Protein AF-0000000084721469 (afdb_homodimer)

Nearest PDB structures (foldseek):
  5fya-assembly1_B  TM=8.173E-01  e=2.066E-14  Pseudomonas aeruginosa PAO1
  5fya-assembly1_A  TM=7.980E-01  e=7.733E-15  Pseudomonas aeruginosa PAO1
  5fqu-assembly1_A  TM=8.165E-01  e=2.341E-13  Pseudomonas aeruginosa PAO1
  5fqu-assembly1_B  TM=8.132E-01  e=4.963E-13  Pseudomonas aeruginosa PAO1
  4akf-assembly1_A-2  TM=5.403E-01  e=2.576E-09  Legionella pneumophila

Foldseek 3Di:
DAFDFLLRVCPPFAAEEWEFDDQLCLLLVLLLLLLVVVSVDDHQAYEYFASRQLLRQCVQQPDDSVLSNVLSLVCLPDDAQPAVLVCLVPVPPPPVPSVVVQAVNLVVQLVSLVVSRPDFKLVNGPHWYWYWWQFPPVRAIDIDGIDTDSQRNSQLNAAPSRHDWGDDPHTTTHHRNQHAGIPPLVCCPDPVNVRGQEYEYEDEQDDQPDQDDDPCNVVSVVVVVSSVVNVVVVVVSVVVCVVVVGYYFYQYDHADDDDSVPCVSSNVSSNSSNVSSNVSSRHHTDDPVVD/DAFDFLLRVCPPFAAEEWEFDDQLCLLLVLLLVLLVVVSVDDHQAYEYFASRQLLRQCVQQPDDSVLSNVLSLVVLVDCLQVQPLVCLVPVPPPPVPSVVQQAVSLVVQLVSLVVSRPDFKLVNGPHWYWYWWQFPPVRAIDIDGIDTDSQRNSQLNAAPSRHDWGDDPHTTTHHRNQHAGIPPLVCCPDPVNVRGQEYEYEDEADDQPDQDDDPCNVVSVVVVVSSVVNVVVVVVSVVVCVVVVGYYFYQYDHADDDHSVPCVSSNVSSNSSNVSSNVSSRHHTDDPVVD

Solvent-accessible surface area (backbone atoms only — not comparable to full-atom values): 29648 Å² total; per-residue (Å²): 129,80,75,60,22,35,47,62,67,49,57,93,47,45,24,29,35,29,24,19,20,38,78,72,27,41,34,32,53,41,15,29,48,45,21,42,49,75,72,69,62,70,67,58,28,28,22,11,4,17,28,16,22,50,52,29,50,46,48,23,57,63,51,49,55,66,56,50,42,50,54,59,59,53,43,75,73,78,66,62,71,64,79,56,44,63,51,47,54,66,50,56,62,79,57,90,56,54,77,52,47,21,44,50,44,41,50,53,50,43,52,48,37,58,71,69,44,93,58,63,34,39,82,67,35,84,27,53,50,37,36,29,22,18,29,61,71,78,46,37,70,41,77,43,64,63,52,61,33,47,65,52,48,45,17,11,47,15,36,73,53,61,24,46,71,31,73,58,89,92,37,37,19,27,20,3,49,50,43,39,34,52,52,55,53,61,44,47,71,33,83,73,28,66,73,41,64,33,35,40,32,47,40,41,73,80,81,70,72,81,80,50,77,68,82,51,31,47,59,42,49,52,49,33,27,45,47,24,26,47,53,50,42,44,51,43,41,52,52,40,35,50,74,71,69,45,54,70,45,51,46,75,50,92,62,68,82,52,44,91,88,37,52,71,37,36,57,51,22,16,51,50,25,18,53,50,34,44,54,48,37,71,28,52,77,54,61,65,90,79,103,129,81,74,60,23,35,47,63,66,49,57,93,46,45,23,29,36,29,25,21,21,38,79,72,29,41,33,33,52,40,14,28,47,44,21,42,51,74,72,68,62,69,67,59,28,27,22,11,4,17,28,16,22,51,51,29,50,45,48,24,58,63,51,49,56,66,57,49,41,50,55,60,56,50,49,69,74,46,76,63,70,60,81,54,45,64,49,49,55,68,48,56,63,78,56,90,54,54,76,53,48,21,44,50,40,42,51,53,50,42,51,48,38,59,70,68,45,93,56,64,32,39,80,67,34,83,26,52,52,37,36,28,22,18,29,62,70,79,46,38,70,42,78,42,64,62,52,60,33,44,65,51,48,45,18,10,47,15,36,75,54,60,24,45,71,30,72,57,91,94,38,36,19,26,19,3,48,50,41,40,34,51,52,55,55,61,42,47,71,34,83,72,27,66,72,41,65,32,35,42,34,47,38,40,72,81,82,69,72,82,77,51,78,68,82,52,30,49,59,42,49,53,48,32,26,45,47,26,26,46,52,50,40,45,51,43,40,52,50,40,34,49,76,71,70,45,53,71,45,50,46,77,49,91,61,67,82,52,43,89,88,37,53,72,35,35,57,50,20,16,52,52,25,19,52,50,34,46,53,49,38,70,28,52,76,55,62,64,91,78,104

Sequence (582 aa):
MAAHTLQQTLQGKRFGLVLSAGYFGFFGHAGFLKGLAATGLRPAAYAGTSSGGLIAAYAAAGLSEGAIEELVLQQTRESFWDPDPIGAVFNALPREGHGATGLLKGERFRKLLERTLPVRTFEELPHPLLLTSANLTQGTHEAFTSGELAPRVHATCAYPGLFRAVRVGRDLYWDGGLVDKAPALSLRESAFGKELDAILVHYLPSRTRKMLGGPMAYAQGIAAGSAALRRDHFQLQLALLKERGFPVYVMVSNLPPVSPTQMERGFDALHQARLSAERAFARPPVPFEESMAAHTLQQTLQGKRFGLVLSAGYFGFFGHAGFLKGLAATGLRPAAYAGTSSGGLIAAYAAAGLSEGAIEELVLQQTRESFWDPDPIGAVFNALPREGHGATGLLKGERFRKLLERTLPVRTFEELPHPLLLTSANLTQGTHEAFTSGELAPRVHATCAYPGLFRAVRVGRDLYWDGGLVDKAPALSLRESAFGKELDAILVHYLPSRTRKMLGGPMAYAQGIAAGSAALRRDHFQLQLALLKERGFPVYVMVSNLPPVSPTQMERGFDALHQARLSAERAFARPPVPFEES

Radius of gyration: 24.43 Å; Cα contacts (8 Å, |Δi|>4): 1246; chains: 2; bounding box: 64×67×50 Å

InterPro domains:
  IPR002641 Patatin-like phospholipase domain [PF01734] (17-186)
  IPR002641 Patatin-like phospholipase domain [PS51635] (17-188)
  IPR016035 Acyl transferase/acyl hydrolase/lysophospholipase [SSF52151] (11-211)
  IPR050301 Neuropathy target esterase [PTHR14226] (8-189)

Organism: Cystobacter fuscus (strain ATCC 25194 / DSM 2262 / NBRC 100088 / M29) (NCBI:txid1242864)

Structure (mmCIF, N/CA/C/O backbone):
data_AF-0000000084721469-model_v1
#
loop_
_entity.id
_entity.type
_entity.pdbx_description
1 polymer 'Patatin-like phospholipase family protein'
#
loop_
_atom_site.group_PDB
_atom_site.id
_atom_site.type_symbol
_atom_site.label_atom_id
_atom_site.label_alt_id
_atom_site.label_comp_id
_atom_site.label_asym_id
_atom_site.label_entity_id
_atom_site.label_seq_id
_atom_site.pdbx_PDB_ins_code
_atom_site.Cartn_x
_atom_site.Cartn_y
_atom_site.Cartn_z
_atom_site.occupancy
_atom_site.B_iso_or_equiv
_atom_site.auth_seq_id
_atom_site.auth_comp_id
_atom_site.auth_asym_id
_atom_site.auth_atom_id
_atom_site.pdbx_PDB_model_num
ATOM 1 N N . MET A 1 1 ? -19.859 -28.875 17.406 1 49.12 1 MET A N 1
ATOM 2 C CA . MET A 1 1 ? -19.359 -29.469 16.172 1 49.12 1 MET A CA 1
ATOM 3 C C . MET A 1 1 ? -18 -28.906 15.805 1 49.12 1 MET A C 1
ATOM 5 O O . MET A 1 1 ? -17.75 -27.703 16 1 49.12 1 MET A O 1
ATOM 9 N N . ALA A 1 2 ? -17.094 -29.734 15.594 1 64.69 2 ALA A N 1
ATOM 10 C CA . ALA A 1 2 ? -15.719 -29.281 15.438 1 64.69 2 ALA A CA 1
ATOM 11 C C . ALA A 1 2 ? -15.57 -28.391 14.203 1 64.69 2 ALA A C 1
ATOM 13 O O . ALA A 1 2 ? -16.25 -28.594 13.203 1 64.69 2 ALA A O 1
ATOM 14 N N . ALA A 1 3 ? -14.938 -27.219 14.359 1 83.06 3 ALA A N 1
ATOM 15 C CA . ALA A 1 3 ? -14.711 -26.312 13.234 1 83.06 3 ALA A CA 1
ATOM 16 C C . ALA A 1 3 ? -14.086 -27.047 12.055 1 83.06 3 ALA A C 1
ATOM 18 O O . ALA A 1 3 ? -13.242 -27.922 12.234 1 83.06 3 ALA A O 1
ATOM 19 N N . HIS A 1 4 ? -14.719 -27 10.867 1 93.88 4 HIS A N 1
ATOM 20 C CA . HIS A 1 4 ? -14.164 -27.578 9.648 1 93.88 4 HIS A CA 1
ATOM 21 C C . HIS A 1 4 ? -12.711 -27.172 9.453 1 93.88 4 HIS A C 1
ATOM 23 O O . HIS A 1 4 ? -12.352 -26.016 9.664 1 93.88 4 HIS A O 1
ATOM 29 N N . THR A 1 5 ? -11.891 -28.203 9.109 1 96.62 5 THR A N 1
ATOM 30 C CA . THR A 1 5 ? -10.516 -27.906 8.719 1 96.62 5 THR A CA 1
ATOM 31 C C . THR A 1 5 ? -10.492 -27.078 7.434 1 96.62 5 THR A C 1
ATOM 33 O O . THR A 1 5 ? -11.508 -26.953 6.75 1 96.62 5 THR A O 1
ATOM 36 N N . LEU A 1 6 ? -9.352 -26.469 7.18 1 97.38 6 LEU A N 1
ATOM 37 C CA . LEU A 1 6 ? -9.203 -25.719 5.93 1 97.38 6 LEU A CA 1
ATOM 38 C C . LEU A 1 6 ? -9.453 -26.625 4.73 1 97.38 6 LEU A C 1
ATOM 40 O O . LEU A 1 6 ? -10.102 -26.219 3.762 1 97.38 6 LEU A O 1
ATOM 44 N N . GLN A 1 7 ? -8.938 -27.875 4.797 1 97.44 7 GLN A N 1
ATOM 45 C CA . GLN A 1 7 ? -9.164 -28.844 3.729 1 97.44 7 GLN A CA 1
ATOM 46 C C . GLN A 1 7 ? -10.656 -29.094 3.52 1 97.44 7 GLN A C 1
ATOM 48 O O . GLN A 1 7 ? -11.141 -29.062 2.387 1 97.44 7 GLN A O 1
ATOM 53 N N . GLN A 1 8 ? -11.328 -29.281 4.562 1 97.12 8 GLN A N 1
ATOM 54 C CA . GLN A 1 8 ? -12.766 -29.547 4.496 1 97.12 8 GLN A CA 1
ATOM 55 C C . GLN A 1 8 ? -13.523 -28.328 3.98 1 97.12 8 GLN A C 1
ATOM 57 O O . GLN A 1 8 ? -14.508 -28.469 3.252 1 97.12 8 GLN A O 1
ATOM 62 N N . THR A 1 9 ? -13.016 -27.188 4.375 1 97 9 THR A N 1
ATOM 63 C CA . THR A 1 9 ? -13.648 -25.922 3.984 1 97 9 THR A CA 1
ATOM 64 C C . THR A 1 9 ? -13.539 -25.719 2.477 1 97 9 THR A C 1
ATOM 66 O O . THR A 1 9 ? -14.469 -25.203 1.851 1 97 9 THR A O 1
ATOM 69 N N . LEU A 1 10 ? -12.469 -26.156 1.878 1 97.62 10 LEU A N 1
ATOM 70 C CA . LEU A 1 10 ? -12.203 -25.906 0.466 1 97.62 10 LEU A CA 1
ATOM 71 C C . LEU A 1 10 ? -12.703 -27.062 -0.397 1 97.62 10 LEU A C 1
ATOM 73 O O . LEU A 1 10 ? -12.82 -26.922 -1.617 1 97.62 10 LEU A O 1
ATOM 77 N N . GLN A 1 11 ? -12.977 -28.172 0.281 1 96.75 11 GLN A N 1
ATOM 78 C CA . GLN A 1 11 ? -13.422 -29.344 -0.464 1 96.75 11 GLN A CA 1
ATOM 79 C C . GLN A 1 11 ? -14.711 -29.047 -1.228 1 96.75 11 GLN A C 1
ATOM 81 O O . GLN A 1 11 ? -15.672 -28.531 -0.658 1 96.75 11 GLN A O 1
ATOM 86 N N . GLY A 1 12 ? -14.703 -29.312 -2.533 1 96 12 GLY A N 1
ATOM 87 C CA . GLY A 1 12 ? -15.891 -29.125 -3.352 1 96 12 GLY A CA 1
ATOM 88 C C . GLY A 1 12 ? -16.062 -27.688 -3.836 1 96 12 GLY A C 1
ATOM 89 O O . GLY A 1 12 ? -17 -27.406 -4.59 1 96 12 GLY A O 1
ATOM 90 N N . LYS A 1 13 ? -15.227 -26.828 -3.504 1 97.38 13 LYS A N 1
ATOM 91 C CA . LYS A 1 13 ? -15.312 -25.422 -3.922 1 97.38 13 LYS A CA 1
ATOM 92 C C . LYS A 1 13 ? -14.391 -25.141 -5.102 1 97.38 13 LYS A C 1
ATOM 94 O O . LYS A 1 13 ? -13.328 -25.766 -5.223 1 97.38 13 LYS A O 1
ATOM 99 N N . ARG A 1 14 ? -14.906 -24.312 -5.914 1 98.25 14 ARG A N 1
ATOM 100 C CA . ARG A 1 14 ? -14.039 -23.734 -6.941 1 98.25 14 ARG A CA 1
ATOM 101 C C . ARG A 1 14 ? -13.211 -22.578 -6.387 1 98.25 14 ARG A C 1
ATOM 103 O O . ARG A 1 14 ? -13.711 -21.453 -6.27 1 98.25 14 ARG A O 1
ATOM 110 N N . PHE A 1 15 ? -11.953 -22.859 -6.051 1 98.62 15 PHE A N 1
ATOM 111 C CA . PHE A 1 15 ? -11.18 -21.797 -5.418 1 98.62 15 PHE A CA 1
ATOM 112 C C . PHE A 1 15 ? -9.984 -21.406 -6.281 1 98.62 15 PHE A C 1
ATOM 114 O O . PHE A 1 15 ? -9.5 -22.219 -7.074 1 98.62 15 PHE A O 1
ATOM 121 N N . GLY A 1 16 ? -9.609 -20.109 -6.191 1 98.81 16 GLY A N 1
ATOM 122 C CA . GLY A 1 16 ? -8.367 -19.625 -6.77 1 98.81 16 GLY A CA 1
ATOM 123 C C . GLY A 1 16 ? -7.211 -19.625 -5.789 1 98.81 16 GLY A C 1
ATOM 124 O O . GLY A 1 16 ? -7.41 -19.453 -4.582 1 98.81 16 GLY A O 1
ATOM 125 N N . LEU A 1 17 ? -6.027 -19.859 -6.301 1 98.88 17 LEU A N 1
ATOM 126 C CA . LEU A 1 17 ? -4.82 -19.844 -5.48 1 98.88 17 LEU A CA 1
ATOM 127 C C . LEU A 1 17 ? -3.969 -18.609 -5.777 1 98.88 17 LEU A C 1
ATOM 129 O O . LEU A 1 17 ? -3.639 -18.344 -6.934 1 98.88 17 LEU A O 1
ATOM 133 N N . VAL A 1 18 ? -3.65 -17.875 -4.719 1 98.88 18 VAL A N 1
ATOM 134 C CA . VAL A 1 18 ? -2.775 -16.703 -4.82 1 98.88 18 VAL A CA 1
ATOM 135 C C . VAL A 1 18 ? -1.444 -17 -4.133 1 98.88 18 VAL A C 1
ATOM 137 O O . VAL A 1 18 ? -1.416 -17.406 -2.971 1 98.88 18 VAL A O 1
ATOM 140 N N . LEU A 1 19 ? -0.361 -16.828 -4.859 1 98.62 19 LEU A N 1
ATOM 141 C CA . LEU A 1 19 ? 0.981 -16.969 -4.305 1 98.62 19 LEU A CA 1
ATOM 142 C C . LEU A 1 19 ? 1.672 -15.617 -4.199 1 98.62 19 LEU A C 1
ATOM 144 O O . LEU A 1 19 ? 1.861 -14.93 -5.203 1 98.62 19 LEU A O 1
ATOM 148 N N . SER A 1 20 ? 2.074 -15.242 -3.016 1 97.75 20 SER A N 1
ATOM 149 C CA . SER A 1 20 ? 2.57 -13.891 -2.744 1 97.75 20 SER A CA 1
ATOM 150 C C . SER A 1 20 ? 3.998 -13.719 -3.248 1 97.75 20 SER A C 1
ATOM 152 O O . SER A 1 20 ? 4.703 -14.703 -3.488 1 97.75 20 SER A O 1
ATOM 154 N N . ALA A 1 21 ? 4.395 -12.445 -3.326 1 94.75 21 ALA A N 1
ATOM 155 C CA . ALA A 1 21 ? 5.809 -12.117 -3.508 1 94.75 21 ALA A CA 1
ATOM 156 C C . ALA A 1 21 ? 6.617 -12.492 -2.27 1 94.75 21 ALA A C 1
ATOM 158 O O . ALA A 1 21 ? 6.078 -12.547 -1.162 1 94.75 21 ALA A O 1
ATOM 159 N N . GLY A 1 22 ? 7.906 -12.82 -2.494 1 86.44 22 GLY A N 1
ATOM 160 C CA . GLY A 1 22 ? 8.75 -13.203 -1.373 1 86.44 22 GLY A CA 1
ATOM 161 C C . GLY A 1 22 ? 10.188 -13.477 -1.774 1 86.44 22 GLY A C 1
ATOM 162 O O . GLY A 1 22 ? 10.766 -14.492 -1.384 1 86.44 22 GLY A O 1
ATOM 163 N N . TYR A 1 23 ? 10.828 -12.523 -2.486 1 76.62 23 TYR A N 1
ATOM 164 C CA . TYR A 1 23 ? 12.211 -12.633 -2.949 1 76.62 23 TYR A CA 1
ATOM 165 C C . TYR A 1 23 ? 12.516 -14.055 -3.412 1 76.62 23 TYR A C 1
ATOM 167 O O . TYR A 1 23 ? 11.953 -14.523 -4.402 1 76.62 23 TYR A O 1
ATOM 175 N N . PHE A 1 24 ? 13.242 -14.844 -2.607 1 74.75 24 PHE A N 1
ATOM 176 C CA . PHE A 1 24 ? 13.547 -16.219 -2.99 1 74.75 24 PHE A CA 1
ATOM 177 C C . PHE A 1 24 ? 12.477 -17.172 -2.486 1 74.75 24 PHE A C 1
ATOM 179 O O . PHE A 1 24 ? 12.758 -18.344 -2.188 1 74.75 24 PHE A O 1
ATOM 186 N N . GLY A 1 25 ? 11.297 -16.688 -2.631 1 84.19 25 GLY A N 1
ATOM 187 C CA . GLY A 1 25 ? 10.164 -17.422 -2.102 1 84.19 25 GLY A CA 1
ATOM 188 C C . GLY A 1 25 ? 9.703 -18.547 -3.016 1 84.19 25 GLY A C 1
ATOM 189 O O . GLY A 1 25 ? 8.773 -19.281 -2.686 1 84.19 25 GLY A O 1
ATOM 190 N N . PHE A 1 26 ? 10.391 -18.719 -4.133 1 89.44 26 PHE A N 1
ATOM 191 C CA . PHE A 1 26 ? 9.953 -19.766 -5.059 1 89.44 26 PHE A CA 1
ATOM 192 C C . PHE A 1 26 ? 10.125 -21.141 -4.434 1 89.44 26 PHE A C 1
ATOM 194 O O . PHE A 1 26 ? 9.344 -22.062 -4.707 1 89.44 26 PHE A O 1
ATOM 201 N N . PHE A 1 27 ? 11.055 -21.297 -3.523 1 89.31 27 PHE A N 1
ATOM 202 C CA . PHE A 1 27 ? 11.203 -22.562 -2.807 1 89.31 27 PHE A CA 1
ATOM 203 C C . PHE A 1 27 ? 10.008 -22.812 -1.896 1 89.31 27 PHE A C 1
ATOM 205 O O . PHE A 1 27 ? 9.453 -23.922 -1.877 1 89.31 27 PHE A O 1
ATOM 212 N N . GLY A 1 28 ? 9.664 -21.812 -1.192 1 93.5 28 GLY A N 1
ATOM 213 C CA . GLY A 1 28 ? 8.523 -21.906 -0.291 1 93.5 28 GLY A CA 1
ATOM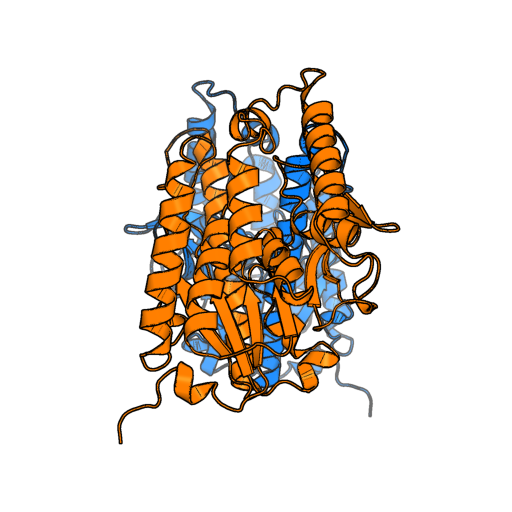 214 C C . GLY A 1 28 ? 7.223 -22.219 -1.005 1 93.5 28 GLY A C 1
ATOM 215 O O . GLY A 1 28 ? 6.453 -23.078 -0.564 1 93.5 28 GLY A O 1
ATOM 216 N N . HIS A 1 29 ? 6.988 -21.547 -2.094 1 96.75 29 HIS A N 1
ATOM 217 C CA . HIS A 1 29 ? 5.762 -21.75 -2.857 1 96.75 29 HIS A CA 1
ATOM 218 C C . HIS A 1 29 ? 5.73 -23.156 -3.469 1 96.75 29 HIS A C 1
ATOM 220 O O . HIS A 1 29 ? 4.676 -23.797 -3.514 1 96.75 29 HIS A O 1
ATOM 226 N N . ALA A 1 30 ? 6.93 -23.625 -3.936 1 95.5 30 ALA A N 1
ATOM 227 C CA . ALA A 1 30 ? 7 -24.984 -4.453 1 95.5 30 ALA A CA 1
ATOM 228 C C . ALA A 1 30 ? 6.656 -26 -3.367 1 95.5 30 ALA A C 1
ATOM 230 O O . ALA A 1 30 ? 5.914 -26.953 -3.611 1 95.5 30 ALA A O 1
ATOM 231 N N . GLY A 1 31 ? 7.238 -25.797 -2.215 1 96.25 31 GLY A N 1
ATOM 232 C CA . GLY A 1 31 ? 6.914 -26.672 -1.093 1 96.25 31 GLY A CA 1
ATOM 233 C C . GLY A 1 31 ? 5.449 -26.625 -0.708 1 96.25 31 GLY A C 1
ATOM 234 O O . GLY A 1 31 ? 4.844 -27.672 -0.44 1 96.25 31 GLY A O 1
ATOM 235 N N . PHE A 1 32 ? 4.891 -25.469 -0.672 1 97.81 32 PHE A N 1
ATOM 236 C CA . PHE A 1 32 ? 3.479 -25.297 -0.362 1 97.81 32 PHE A CA 1
ATOM 237 C C . PHE A 1 32 ? 2.611 -26.078 -1.338 1 97.81 32 PHE A C 1
ATOM 239 O O . PHE A 1 32 ? 1.652 -26.734 -0.933 1 97.81 32 PHE A O 1
ATOM 246 N N . LEU A 1 33 ? 2.92 -26 -2.641 1 98.12 33 LEU A N 1
ATOM 247 C CA . LEU A 1 33 ? 2.15 -26.703 -3.658 1 98.12 33 LEU A CA 1
ATOM 248 C C . LEU A 1 33 ? 2.17 -28.203 -3.41 1 98.12 33 LEU A C 1
ATOM 250 O O . LEU A 1 33 ? 1.17 -28.891 -3.637 1 98.12 33 LEU A O 1
ATOM 254 N N . LYS A 1 34 ? 3.291 -28.672 -2.938 1 97 34 LYS A N 1
ATOM 255 C CA . LYS A 1 34 ? 3.379 -30.094 -2.611 1 97 34 LYS A CA 1
ATOM 256 C C . LYS A 1 34 ? 2.449 -30.453 -1.454 1 97 34 LYS A C 1
ATOM 258 O O . LYS A 1 34 ? 1.766 -31.469 -1.493 1 97 34 LYS A O 1
ATOM 263 N N . GLY A 1 35 ? 2.473 -29.641 -0.453 1 97.38 35 GLY A N 1
ATOM 264 C CA . GLY A 1 35 ? 1.557 -29.859 0.658 1 97.38 35 GLY A CA 1
ATOM 265 C C . GLY A 1 35 ? 0.097 -29.781 0.251 1 97.38 35 GLY A C 1
ATOM 266 O O . GLY A 1 35 ? -0.729 -30.547 0.737 1 97.38 35 GLY A O 1
ATOM 267 N N . LEU A 1 36 ? -0.22 -28.859 -0.588 1 98 36 LEU A N 1
ATOM 268 C CA . LEU A 1 36 ? -1.577 -28.719 -1.104 1 98 36 LEU A CA 1
ATOM 269 C C . LEU A 1 36 ? -1.989 -29.953 -1.898 1 98 36 LEU A C 1
ATOM 271 O O . LEU A 1 36 ? -3.092 -30.469 -1.717 1 98 36 LEU A O 1
ATOM 275 N N . ALA A 1 37 ? -1.114 -30.391 -2.732 1 96.56 37 ALA A N 1
ATOM 276 C CA . ALA A 1 37 ? -1.401 -31.547 -3.576 1 96.56 37 ALA A CA 1
ATOM 277 C C . ALA A 1 37 ? -1.702 -32.781 -2.73 1 96.56 37 ALA A C 1
ATOM 279 O O . ALA A 1 37 ? -2.527 -33.625 -3.111 1 96.56 37 ALA A O 1
ATOM 280 N N . ALA A 1 38 ? -1.078 -32.906 -1.616 1 95.31 38 ALA A N 1
ATOM 281 C CA . ALA A 1 38 ? -1.258 -34.062 -0.729 1 95.31 38 ALA A CA 1
ATOM 282 C C . ALA A 1 38 ? -2.688 -34.125 -0.2 1 95.31 38 ALA A C 1
ATOM 284 O O . ALA A 1 38 ? -3.158 -35.188 0.206 1 95.31 38 ALA A O 1
ATOM 285 N N . THR A 1 39 ? -3.391 -33.031 -0.208 1 96 39 THR A N 1
ATOM 286 C CA . THR A 1 39 ? -4.766 -32.969 0.277 1 96 39 THR A CA 1
ATOM 287 C C . THR A 1 39 ? -5.738 -33.406 -0.809 1 96 39 THR A C 1
ATOM 289 O O . THR A 1 39 ? -6.902 -33.719 -0.524 1 96 39 THR A O 1
ATOM 292 N N . GLY A 1 40 ? -5.309 -33.375 -2.027 1 95.56 40 GLY A N 1
ATOM 293 C CA . GLY A 1 40 ? -6.18 -33.688 -3.156 1 95.56 40 GLY A CA 1
ATOM 294 C C . GLY A 1 40 ? -6.91 -32.469 -3.682 1 95.56 40 GLY A C 1
ATOM 295 O O . GLY A 1 40 ? -7.605 -32.531 -4.695 1 95.56 40 GLY A O 1
ATOM 296 N N . LEU A 1 41 ? -6.742 -31.328 -3.096 1 97.31 41 LEU A N 1
ATOM 297 C CA . LEU A 1 41 ? -7.352 -30.094 -3.553 1 97.31 41 LEU A CA 1
ATOM 298 C C . LEU A 1 41 ? -6.637 -29.562 -4.789 1 97.31 41 LEU A C 1
ATOM 300 O O . LEU A 1 41 ? -5.41 -29.625 -4.879 1 97.31 41 LEU A O 1
ATOM 304 N N . ARG A 1 42 ? -7.449 -29.031 -5.719 1 96.69 42 ARG A N 1
ATOM 305 C CA . ARG A 1 42 ? -6.895 -28.469 -6.938 1 96.69 42 ARG A CA 1
ATOM 306 C C . ARG A 1 42 ? -7.477 -27.078 -7.207 1 96.69 42 ARG A C 1
ATOM 308 O O . ARG A 1 42 ? -8.695 -26.922 -7.336 1 96.69 42 ARG A O 1
ATOM 315 N N . PRO A 1 43 ? -6.648 -26.078 -7.34 1 98.31 43 PRO A N 1
ATOM 316 C CA . PRO A 1 43 ? -7.152 -24.75 -7.656 1 98.31 43 PRO A CA 1
ATOM 317 C C . PRO A 1 43 ? -7.746 -24.656 -9.062 1 98.31 43 PRO A C 1
ATOM 319 O O . PRO A 1 43 ? -7.27 -25.328 -9.984 1 98.31 43 PRO A O 1
ATOM 322 N N . ALA A 1 44 ? -8.734 -23.781 -9.195 1 98.44 44 ALA A N 1
ATOM 323 C CA . ALA A 1 44 ? -9.391 -23.578 -10.484 1 98.44 44 ALA A CA 1
ATOM 324 C C . ALA A 1 44 ? -8.727 -22.438 -11.25 1 98.44 44 ALA A C 1
ATOM 326 O O . ALA A 1 44 ? -8.938 -22.297 -12.461 1 98.44 44 ALA A O 1
ATOM 327 N N . ALA A 1 45 ? -8.039 -21.625 -10.578 1 98.75 45 ALA A N 1
ATOM 328 C CA . ALA A 1 45 ? -7.332 -20.469 -11.125 1 98.75 45 ALA A CA 1
ATOM 329 C C . ALA A 1 45 ? -6.121 -20.109 -10.266 1 98.75 45 ALA A C 1
ATOM 331 O O . ALA A 1 45 ? -6.047 -20.5 -9.102 1 98.75 45 ALA A O 1
ATOM 332 N N . TYR A 1 46 ? -5.164 -19.438 -10.875 1 98.88 46 TYR A N 1
ATOM 333 C CA . TYR A 1 46 ? -3.941 -19.062 -10.18 1 98.88 46 TYR A CA 1
ATOM 334 C C . TYR A 1 46 ? -3.67 -17.562 -10.32 1 98.88 46 TYR A C 1
ATOM 336 O O . TYR A 1 46 ? -4.008 -16.969 -11.344 1 98.88 46 TYR A O 1
ATOM 344 N N . ALA A 1 47 ? -3.15 -16.984 -9.336 1 98.88 47 ALA A N 1
ATOM 345 C CA . ALA A 1 47 ? -2.607 -15.625 -9.352 1 98.88 47 ALA A CA 1
ATOM 346 C C . ALA A 1 47 ? -1.306 -15.547 -8.562 1 98.88 47 ALA A C 1
ATOM 348 O O . ALA A 1 47 ? -1.084 -16.328 -7.637 1 98.88 47 ALA A O 1
ATOM 349 N N . GLY A 1 48 ? -0.447 -14.625 -8.977 1 98.5 48 GLY A N 1
ATOM 350 C CA . GLY A 1 48 ? 0.798 -14.516 -8.234 1 98.5 48 GLY A CA 1
ATOM 351 C C . GLY A 1 48 ? 1.591 -13.273 -8.578 1 98.5 48 GLY A C 1
ATOM 352 O O . GLY A 1 48 ? 1.283 -12.586 -9.555 1 98.5 48 GLY A O 1
ATOM 353 N N . THR A 1 49 ? 2.523 -13.016 -7.754 1 97.69 49 THR A N 1
ATOM 354 C CA . THR A 1 49 ? 3.412 -11.867 -7.891 1 97.69 49 THR A CA 1
ATOM 355 C C . THR A 1 49 ? 4.859 -12.273 -7.641 1 97.69 49 THR A C 1
ATOM 357 O O . THR A 1 49 ? 5.156 -12.977 -6.672 1 97.69 49 THR A O 1
ATOM 360 N N . SER A 1 50 ? 5.82 -11.789 -8.531 1 95.69 50 SER A N 1
ATOM 361 C CA . SER A 1 50 ? 7.246 -12.062 -8.383 1 95.69 50 SER A CA 1
ATOM 362 C C . SER A 1 50 ? 7.516 -13.562 -8.305 1 95.69 50 SER A C 1
ATOM 364 O O . SER A 1 50 ? 7.113 -14.312 -9.195 1 95.69 50 SER A O 1
ATOM 366 N N . SER A 1 51 ? 8.18 -14.047 -7.285 1 92.88 51 SER A N 1
ATOM 367 C CA . SER A 1 51 ? 8.438 -15.477 -7.121 1 92.88 51 SER A CA 1
ATOM 368 C C . SER A 1 51 ? 7.137 -16.266 -7.078 1 92.88 51 SER A C 1
ATOM 370 O O . SER A 1 51 ? 7.062 -17.375 -7.609 1 92.88 51 SER A O 1
ATOM 372 N N . GLY A 1 52 ? 6.164 -15.695 -6.453 1 97.31 52 GLY A N 1
ATOM 373 C CA . GLY A 1 52 ? 4.855 -16.328 -6.469 1 97.31 52 GLY A CA 1
ATOM 374 C C . GLY A 1 52 ? 4.242 -16.406 -7.855 1 97.31 52 GLY A C 1
ATOM 375 O O . GLY A 1 52 ? 3.559 -17.375 -8.188 1 97.31 52 GLY A O 1
ATOM 376 N N . GLY A 1 53 ? 4.484 -15.328 -8.617 1 98.12 53 GLY A N 1
ATOM 377 C CA . GLY A 1 53 ? 4.016 -15.336 -9.992 1 98.12 53 GLY A CA 1
ATOM 378 C C . GLY A 1 53 ? 4.703 -16.391 -10.852 1 98.12 53 GLY A C 1
ATOM 379 O O . GLY A 1 53 ? 4.062 -17.031 -11.688 1 98.12 53 GLY A O 1
ATOM 380 N N . LEU A 1 54 ? 5.988 -16.562 -10.633 1 96.25 54 LEU A N 1
ATOM 381 C CA . LEU A 1 54 ? 6.742 -17.594 -11.344 1 96.25 54 LEU A CA 1
ATOM 382 C C . LEU A 1 54 ? 6.164 -18.969 -11.086 1 96.25 54 LEU A C 1
ATOM 384 O O . LEU A 1 54 ? 5.855 -19.703 -12.023 1 96.25 54 LEU A O 1
ATOM 388 N N . ILE A 1 55 ? 5.965 -19.297 -9.883 1 97.44 55 ILE A N 1
ATOM 389 C CA . ILE A 1 55 ? 5.473 -20.609 -9.492 1 97.44 55 ILE A CA 1
ATOM 390 C C . ILE A 1 55 ? 4.023 -20.766 -9.945 1 97.44 55 ILE A C 1
ATOM 392 O O . ILE A 1 55 ? 3.633 -21.844 -10.422 1 97.44 55 ILE A O 1
ATOM 396 N N . ALA A 1 56 ? 3.256 -19.703 -9.844 1 98.69 56 ALA A N 1
ATOM 397 C CA . ALA A 1 56 ? 1.867 -19.75 -10.289 1 98.69 56 ALA A CA 1
ATOM 398 C C . ALA A 1 56 ? 1.785 -20.031 -11.789 1 98.69 56 ALA A C 1
ATOM 400 O O . ALA A 1 56 ? 0.888 -20.75 -12.242 1 98.69 56 ALA A O 1
ATOM 401 N N . ALA A 1 57 ? 2.713 -19.453 -12.508 1 98.5 57 ALA A N 1
ATOM 402 C CA . ALA A 1 57 ? 2.723 -19.672 -13.953 1 98.5 57 ALA A CA 1
ATOM 403 C C . ALA A 1 57 ? 2.963 -21.141 -14.297 1 98.5 57 ALA A C 1
ATOM 405 O O . ALA A 1 57 ? 2.264 -21.703 -15.133 1 98.5 57 ALA A O 1
ATOM 406 N N . TYR A 1 58 ? 3.898 -21.734 -13.641 1 97.94 58 TYR A N 1
ATOM 407 C CA . TYR A 1 58 ? 4.176 -23.141 -13.875 1 97.94 58 TYR A CA 1
ATOM 408 C C . TYR A 1 58 ? 2.996 -24.016 -13.445 1 97.94 58 TYR A C 1
ATOM 410 O O . TYR A 1 58 ? 2.627 -24.953 -14.148 1 97.94 58 TYR A O 1
ATOM 418 N N . ALA A 1 59 ? 2.379 -23.703 -12.336 1 98.38 59 ALA A N 1
ATOM 419 C CA . ALA A 1 59 ? 1.233 -24.469 -11.852 1 98.38 59 ALA A CA 1
ATOM 420 C C . ALA A 1 59 ? 0.045 -24.328 -12.797 1 98.38 59 ALA A C 1
ATOM 422 O O . ALA A 1 59 ? -0.607 -25.328 -13.125 1 98.38 59 ALA A O 1
ATOM 423 N N . ALA A 1 60 ? -0.19 -23.109 -13.227 1 98.62 60 ALA A N 1
ATOM 424 C CA . ALA A 1 60 ? -1.299 -22.859 -14.141 1 98.62 60 ALA A CA 1
ATOM 425 C C . ALA A 1 60 ? -1.089 -23.594 -15.469 1 98.62 60 ALA A C 1
ATOM 427 O O . ALA A 1 60 ? -2.055 -23.922 -16.156 1 98.62 60 ALA A O 1
ATOM 428 N N . ALA A 1 61 ? 0.192 -23.797 -15.781 1 98 61 ALA A N 1
ATOM 429 C CA . ALA A 1 61 ? 0.542 -24.469 -17.016 1 98 61 ALA A CA 1
ATOM 430 C C . ALA A 1 61 ? 0.346 -25.984 -16.891 1 98 61 ALA A C 1
ATOM 432 O O . ALA A 1 61 ? 0.509 -26.719 -17.859 1 98 61 ALA A O 1
ATOM 433 N N . GLY A 1 62 ? 0.082 -26.453 -15.711 1 96.88 62 GLY A N 1
ATOM 434 C CA . GLY A 1 62 ? -0.246 -27.859 -15.516 1 96.88 62 GLY A CA 1
ATOM 435 C C . GLY A 1 62 ? 0.951 -28.703 -15.117 1 96.88 62 GLY A C 1
ATOM 436 O O . GLY A 1 62 ? 0.88 -29.922 -15.133 1 96.88 62 GLY A O 1
ATOM 437 N N . LEU A 1 63 ? 2.043 -28.047 -14.82 1 96.81 63 LEU A N 1
ATOM 438 C CA . LEU A 1 63 ? 3.193 -28.797 -14.352 1 96.81 63 LEU A CA 1
ATOM 439 C C . LEU A 1 63 ? 2.896 -29.469 -13.016 1 96.81 63 LEU A C 1
ATOM 441 O O . LEU A 1 63 ? 2.246 -28.875 -12.156 1 96.81 63 LEU A O 1
ATOM 445 N N . SER A 1 64 ? 3.516 -30.672 -12.875 1 96.56 64 SER A N 1
ATOM 446 C CA . SER A 1 64 ? 3.375 -31.344 -11.594 1 96.56 64 SER A CA 1
ATOM 447 C C . SER A 1 64 ? 4.223 -30.688 -10.516 1 96.56 64 SER A C 1
ATOM 449 O O . SER A 1 64 ? 5.172 -29.969 -10.82 1 96.56 64 SER A O 1
ATOM 451 N N . GLU A 1 65 ? 3.799 -30.953 -9.258 1 96.25 65 GLU A N 1
ATOM 452 C CA . GLU A 1 65 ? 4.555 -30.406 -8.133 1 96.25 65 GLU A CA 1
ATOM 453 C C . GLU A 1 65 ? 6.004 -30.891 -8.156 1 96.25 65 GLU A C 1
ATOM 455 O O . GLU A 1 65 ? 6.918 -30.141 -7.812 1 96.25 65 GLU A O 1
ATOM 460 N N . GLY A 1 66 ? 6.148 -32.125 -8.539 1 94.5 66 GLY A N 1
ATOM 461 C CA . GLY A 1 66 ? 7.492 -32.656 -8.688 1 94.5 66 GLY A CA 1
ATOM 462 C C . GLY A 1 66 ? 8.312 -31.938 -9.742 1 94.5 66 GLY A C 1
ATOM 463 O O . GLY A 1 66 ? 9.484 -31.641 -9.531 1 94.5 66 GLY A O 1
ATOM 464 N N . ALA A 1 67 ? 7.762 -31.703 -10.891 1 95.12 67 ALA A N 1
ATOM 465 C CA . ALA A 1 67 ? 8.445 -31 -11.969 1 95.12 67 ALA A CA 1
ATOM 466 C C . ALA A 1 67 ? 8.812 -29.578 -11.547 1 95.12 67 ALA A C 1
ATOM 468 O O . ALA A 1 67 ? 9.906 -29.094 -11.859 1 95.12 67 ALA A O 1
ATOM 469 N N . ILE A 1 68 ? 7.887 -28.906 -10.859 1 95.69 68 ILE A N 1
ATOM 470 C CA . ILE A 1 68 ? 8.141 -27.562 -10.383 1 95.69 68 ILE A CA 1
ATOM 471 C C . ILE A 1 68 ? 9.297 -27.578 -9.383 1 95.69 68 ILE A C 1
ATOM 473 O O . ILE A 1 68 ? 10.188 -26.719 -9.445 1 95.69 68 ILE A O 1
ATOM 477 N N . GLU A 1 69 ? 9.258 -28.5 -8.5 1 92.38 69 GLU A N 1
ATOM 478 C CA . GLU A 1 69 ? 10.344 -28.656 -7.531 1 92.38 69 GLU A CA 1
ATOM 479 C C . GLU A 1 69 ? 11.688 -28.828 -8.227 1 92.38 69 GLU A C 1
ATOM 481 O O . GLU A 1 69 ? 12.672 -28.172 -7.859 1 92.38 69 GLU A O 1
ATOM 486 N N . GLU A 1 70 ? 11.75 -29.641 -9.203 1 89.44 70 GLU A N 1
ATOM 487 C CA . GLU A 1 70 ? 12.984 -29.891 -9.953 1 89.44 70 GLU A CA 1
ATOM 488 C C . GLU A 1 70 ? 13.469 -28.609 -10.633 1 89.44 70 GLU A C 1
ATOM 490 O O . GLU A 1 70 ? 14.664 -28.312 -10.617 1 89.44 70 GLU A O 1
ATOM 495 N N . LEU A 1 71 ? 12.578 -27.906 -11.227 1 88 71 LEU A N 1
ATOM 496 C CA . LEU A 1 71 ? 12.922 -26.672 -11.914 1 88 71 LEU A CA 1
ATOM 497 C C . LEU A 1 71 ? 13.523 -25.656 -10.938 1 88 71 LEU A C 1
ATOM 499 O O . LEU A 1 71 ? 14.523 -25 -11.258 1 88 71 LEU A O 1
ATOM 503 N N . VAL A 1 72 ? 12.914 -25.516 -9.781 1 85.12 72 VAL A N 1
ATOM 504 C CA . VAL A 1 72 ? 13.359 -24.547 -8.797 1 85.12 72 VAL A CA 1
ATOM 505 C C . VAL A 1 72 ? 14.711 -24.969 -8.219 1 85.12 72 VAL A C 1
ATOM 507 O O . VAL A 1 72 ? 15.57 -24.125 -7.953 1 85.12 72 VAL A O 1
ATOM 510 N N . LEU A 1 73 ? 14.898 -26.25 -8.047 1 79.88 73 LEU A N 1
ATOM 511 C CA . LEU A 1 73 ? 16.141 -26.766 -7.465 1 79.88 73 LEU A CA 1
ATOM 512 C C . LEU A 1 73 ? 17.281 -26.688 -8.469 1 79.88 73 LEU A C 1
ATOM 514 O O . LEU A 1 73 ? 18.438 -26.516 -8.078 1 79.88 73 LEU A O 1
ATOM 518 N N . GLN A 1 74 ? 17.031 -26.812 -9.695 1 74.31 74 GLN A N 1
ATOM 519 C CA . GLN A 1 74 ? 18.047 -26.719 -10.727 1 74.31 74 GLN A CA 1
ATOM 520 C C . GLN A 1 74 ? 18.547 -25.281 -10.883 1 74.31 74 GLN A C 1
ATOM 522 O O . GLN A 1 74 ? 19.703 -25.047 -11.258 1 74.31 74 GLN A O 1
ATOM 527 N N . GLN A 1 75 ? 17.719 -24.266 -10.75 1 62.59 75 GLN A N 1
ATOM 528 C CA . GLN A 1 75 ? 18.078 -22.859 -10.906 1 62.59 75 GLN A CA 1
ATOM 529 C C . GLN A 1 75 ? 19.109 -22.438 -9.859 1 62.59 75 GLN A C 1
ATOM 531 O O . GLN A 1 75 ? 19.875 -21.516 -10.086 1 62.59 75 GLN A O 1
ATOM 536 N N . THR A 1 76 ? 1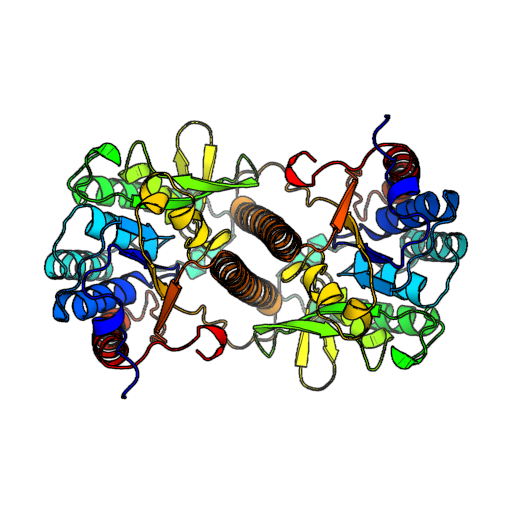9.125 -22.891 -8.656 1 53.28 76 THR A N 1
ATOM 537 C CA . THR A 1 76 ? 20.094 -22.578 -7.605 1 53.28 76 THR A CA 1
ATOM 538 C C . THR A 1 76 ? 21.5 -23 -8.023 1 53.28 76 THR A C 1
ATOM 540 O O . THR A 1 76 ? 22.484 -22.344 -7.656 1 53.28 76 THR A O 1
ATOM 543 N N . ARG A 1 77 ? 21.734 -24.062 -8.594 1 48.28 77 ARG A N 1
ATOM 544 C CA . ARG A 1 77 ? 23.062 -24.594 -8.875 1 48.28 77 ARG A CA 1
ATOM 545 C C . ARG A 1 77 ? 23.719 -23.812 -10.008 1 48.28 77 ARG A C 1
ATOM 547 O O . ARG A 1 77 ? 24.922 -23.516 -9.938 1 48.28 77 ARG A O 1
ATOM 554 N N . GLU A 1 78 ? 23.328 -23.859 -11.156 1 44.97 78 GLU A N 1
ATOM 555 C CA . GLU A 1 78 ? 24.094 -23.453 -12.328 1 44.97 78 GLU A CA 1
ATOM 556 C C . GLU A 1 78 ? 23.922 -21.969 -12.617 1 44.97 78 GLU A C 1
ATOM 558 O O . GLU A 1 78 ? 24.844 -21.312 -13.109 1 44.97 78 GLU A O 1
ATOM 563 N N . SER A 1 79 ? 22.75 -21.281 -12.742 1 44.09 79 SER A N 1
ATOM 564 C CA . SER A 1 79 ? 22.5 -20.234 -13.734 1 44.09 79 SER A CA 1
ATOM 565 C C . SER A 1 79 ? 22.016 -18.953 -13.078 1 44.09 79 SER A C 1
ATOM 567 O O . SER A 1 79 ? 22.172 -17.859 -13.641 1 44.09 79 SER A O 1
ATOM 569 N N . PHE A 1 80 ? 21.047 -18.906 -12.32 1 43.47 80 PHE A N 1
ATOM 570 C CA . PHE A 1 80 ? 20.172 -17.75 -12.344 1 43.47 80 PHE A CA 1
ATOM 571 C C . PHE A 1 80 ? 20.859 -16.547 -11.703 1 43.47 80 PHE A C 1
ATOM 573 O O . PHE A 1 80 ? 20.734 -15.414 -12.195 1 43.47 80 PHE A O 1
ATOM 580 N N . TRP A 1 81 ? 21.156 -16.609 -10.32 1 43.34 81 TRP A N 1
ATOM 581 C CA . TRP A 1 81 ? 21.516 -15.391 -9.586 1 43.34 81 TRP A CA 1
ATOM 582 C C . TRP A 1 81 ? 23 -15.109 -9.695 1 43.34 81 TRP A C 1
ATOM 584 O O . TRP A 1 81 ? 23.828 -15.898 -9.219 1 43.34 81 TRP A O 1
ATOM 594 N N . ASP A 1 82 ? 23.484 -14.789 -10.812 1 37.81 82 ASP A N 1
ATOM 595 C CA . ASP A 1 82 ? 24.844 -14.297 -10.656 1 37.81 82 ASP A CA 1
ATOM 596 C C . ASP A 1 82 ? 25.062 -13.711 -9.258 1 37.81 82 ASP A C 1
ATOM 598 O O . ASP A 1 82 ? 24.219 -12.953 -8.766 1 37.81 82 ASP A O 1
ATOM 602 N N . PRO A 1 83 ? 25.922 -14.281 -8.484 1 35.47 83 PRO A N 1
ATOM 603 C CA . PRO A 1 83 ? 26.234 -14.023 -7.082 1 35.47 83 PRO A CA 1
ATOM 604 C C . PRO A 1 83 ? 26.062 -12.555 -6.695 1 35.47 83 PRO A C 1
ATOM 606 O O . PRO A 1 83 ? 25.969 -12.234 -5.508 1 35.47 83 PRO A O 1
ATOM 609 N N . ASP A 1 84 ? 26.656 -11.586 -7.441 1 31.31 84 ASP A N 1
ATOM 610 C CA . ASP A 1 84 ? 26.875 -10.305 -6.781 1 31.31 84 ASP A CA 1
ATOM 611 C C . ASP A 1 84 ? 25.594 -9.484 -6.703 1 31.31 84 ASP A C 1
ATOM 613 O O . ASP A 1 84 ? 25.391 -8.555 -7.48 1 31.31 84 ASP A O 1
ATOM 617 N N . PRO A 1 85 ? 24.531 -10.117 -6.375 1 34.06 85 PRO A N 1
ATOM 618 C CA . PRO A 1 85 ? 23.312 -9.32 -6.375 1 34.06 85 PRO A CA 1
ATOM 619 C C . PRO A 1 85 ? 23.453 -8.016 -5.605 1 34.06 85 PRO A C 1
ATOM 621 O O . PRO A 1 85 ? 22.781 -7.027 -5.918 1 34.06 85 PRO A O 1
ATOM 624 N N . ILE A 1 86 ? 23.984 -8.211 -4.426 1 33.53 86 ILE A N 1
ATOM 625 C CA . ILE A 1 86 ? 24.203 -7.105 -3.502 1 33.53 86 ILE A CA 1
ATOM 626 C C . ILE A 1 86 ? 25.219 -6.129 -4.086 1 33.53 86 ILE A C 1
ATOM 628 O O . ILE A 1 86 ? 25.156 -4.926 -3.82 1 33.53 86 ILE A O 1
ATOM 632 N N . GLY A 1 87 ? 26.312 -6.719 -4.637 1 33.91 87 GLY A N 1
ATOM 633 C CA . GLY A 1 87 ? 27.297 -5.832 -5.246 1 33.91 87 GLY A CA 1
ATOM 634 C C . GLY A 1 87 ? 26.688 -4.906 -6.285 1 33.91 87 GLY A C 1
ATOM 635 O O . GLY A 1 87 ? 27.281 -3.877 -6.625 1 33.91 87 GLY A O 1
ATOM 636 N N . ALA A 1 88 ? 25.703 -5.496 -6.926 1 33 88 ALA A N 1
ATOM 637 C CA . ALA A 1 88 ? 25.109 -4.676 -7.98 1 33 88 ALA A CA 1
ATOM 638 C C . ALA A 1 88 ? 24.266 -3.543 -7.387 1 33 88 ALA A C 1
ATOM 640 O O . ALA A 1 88 ? 24.156 -2.475 -7.988 1 33 88 ALA A O 1
ATOM 641 N N . VAL A 1 89 ? 23.578 -3.818 -6.332 1 32.72 89 VAL A N 1
ATOM 642 C CA . VAL A 1 89 ? 22.828 -2.725 -5.723 1 32.72 89 VAL A CA 1
ATOM 643 C C . VAL A 1 89 ? 23.797 -1.675 -5.18 1 32.72 89 VAL A C 1
ATOM 645 O O . VAL A 1 89 ? 23.531 -0.473 -5.281 1 32.72 89 VAL A O 1
ATOM 648 N N . PHE A 1 90 ? 24.828 -2.084 -4.402 1 32.16 90 PHE A N 1
ATOM 649 C CA . PHE A 1 90 ? 25.766 -1.157 -3.785 1 32.16 90 PHE A CA 1
ATOM 650 C C . PHE A 1 90 ? 26.844 -0.727 -4.785 1 32.16 90 PHE A C 1
ATOM 652 O O . PHE A 1 90 ? 27.547 0.257 -4.559 1 32.16 90 PHE A O 1
ATOM 659 N N . ASN A 1 91 ? 27.344 -1.614 -5.52 1 31.25 91 ASN A N 1
ATOM 660 C CA . ASN A 1 91 ? 28.344 -1.022 -6.406 1 31.25 91 ASN A CA 1
ATOM 661 C C . ASN A 1 91 ? 27.703 -0.101 -7.438 1 31.25 91 ASN A C 1
ATOM 663 O O . ASN A 1 91 ? 27.438 -0.515 -8.57 1 31.25 91 ASN A O 1
ATOM 667 N N . ALA A 1 92 ? 26.922 0.758 -7.008 1 31.91 92 ALA A N 1
ATOM 668 C CA . ALA A 1 92 ? 26.406 1.907 -7.754 1 31.91 92 ALA A CA 1
ATOM 669 C C . ALA A 1 92 ? 27.516 2.541 -8.594 1 31.91 92 ALA A C 1
ATOM 671 O O . ALA A 1 92 ? 27.344 3.635 -9.141 1 31.91 92 ALA A O 1
ATOM 672 N N . LEU A 1 93 ? 28.719 2.25 -8.359 1 31.39 93 LEU A N 1
ATOM 673 C CA . LEU A 1 93 ? 29.656 2.928 -9.25 1 31.39 93 LEU A CA 1
ATOM 674 C C . LEU A 1 93 ? 29.391 2.541 -10.703 1 31.39 93 LEU A C 1
ATOM 676 O O . LEU A 1 93 ? 29.25 1.357 -11.016 1 31.39 93 LEU A O 1
ATOM 680 N N . PRO A 1 94 ? 28.875 3.523 -11.5 1 32.75 94 PRO A N 1
ATOM 681 C CA . PRO A 1 94 ? 28.875 3.43 -12.961 1 32.75 94 PRO A CA 1
ATOM 682 C C . PRO A 1 94 ? 30.031 2.574 -13.492 1 32.75 94 PRO A C 1
ATOM 684 O O . PRO A 1 94 ? 30.578 2.855 -14.562 1 32.75 94 PRO A O 1
ATOM 687 N N . ARG A 1 95 ? 30.703 1.687 -12.734 1 33.94 95 ARG A N 1
ATOM 688 C CA . ARG A 1 95 ? 31.641 1.176 -13.727 1 33.94 95 ARG A CA 1
ATOM 689 C C . ARG A 1 95 ? 30.922 0.567 -14.922 1 33.94 95 ARG A C 1
ATOM 691 O O . ARG A 1 95 ? 29.859 -0.053 -14.758 1 33.94 95 ARG A O 1
ATOM 698 N N . GLU A 1 96 ? 31.188 0.657 -16.188 1 36.69 96 GLU A N 1
ATOM 699 C CA . GLU A 1 96 ? 30.797 0.233 -17.531 1 36.69 96 GLU A CA 1
ATOM 700 C C . GLU A 1 96 ? 29.969 -1.039 -17.484 1 36.69 96 GLU A C 1
ATOM 702 O O . GLU A 1 96 ? 29.266 -1.36 -18.453 1 36.69 96 GLU A O 1
ATOM 707 N N . GLY A 1 97 ? 30.047 -1.931 -16.453 1 35.16 97 GLY A N 1
ATOM 708 C CA . GLY A 1 97 ? 29.703 -3.342 -16.5 1 35.16 97 GLY A CA 1
ATOM 709 C C . GLY A 1 97 ? 28.344 -3.645 -15.898 1 35.16 97 GLY A C 1
ATOM 710 O O . GLY A 1 97 ? 27.812 -4.746 -16.062 1 35.16 97 GLY A O 1
ATOM 711 N N . HIS A 1 98 ? 27.797 -2.975 -14.961 1 44.44 98 HIS A N 1
ATOM 712 C CA . HIS A 1 98 ? 26.609 -3.42 -14.219 1 44.44 98 HIS A CA 1
ATOM 713 C C . HIS A 1 98 ? 25.359 -3.312 -15.07 1 44.44 98 HIS A C 1
ATOM 715 O O . HIS A 1 98 ? 24.438 -4.129 -14.938 1 44.44 98 HIS A O 1
ATOM 721 N N . GLY A 1 99 ? 25.125 -2.111 -15.727 1 45.09 99 GLY A N 1
ATOM 722 C CA . GLY A 1 99 ? 24.062 -2.076 -16.719 1 45.09 99 GLY A CA 1
ATOM 723 C C . GLY A 1 99 ? 24.031 -3.311 -17.594 1 45.09 99 GLY A C 1
ATOM 724 O O . GLY A 1 99 ? 22.969 -3.863 -17.859 1 45.09 99 GLY A O 1
ATOM 725 N N . ALA A 1 100 ? 25.156 -3.805 -17.859 1 44.25 100 ALA A N 1
ATOM 726 C CA . ALA A 1 100 ? 25.297 -4.934 -18.781 1 44.25 100 ALA A CA 1
ATOM 727 C C . ALA A 1 100 ? 24.984 -6.25 -18.078 1 44.25 100 ALA A C 1
ATOM 729 O O . ALA A 1 100 ? 24.328 -7.129 -18.656 1 44.25 100 ALA A O 1
ATOM 730 N N . THR A 1 101 ? 25.266 -6.258 -16.719 1 44.69 101 THR A N 1
ATOM 731 C CA . THR A 1 101 ? 25.047 -7.484 -15.961 1 44.69 101 THR A CA 1
ATOM 732 C C . THR A 1 101 ? 23.562 -7.699 -15.703 1 44.69 101 THR A C 1
ATOM 734 O O . THR A 1 101 ? 23.047 -8.812 -15.844 1 44.69 101 THR A O 1
ATOM 737 N N . GLY A 1 102 ? 22.797 -6.582 -15.312 1 49.78 102 GLY A N 1
ATOM 738 C CA . GLY A 1 102 ? 21.359 -6.707 -15.148 1 49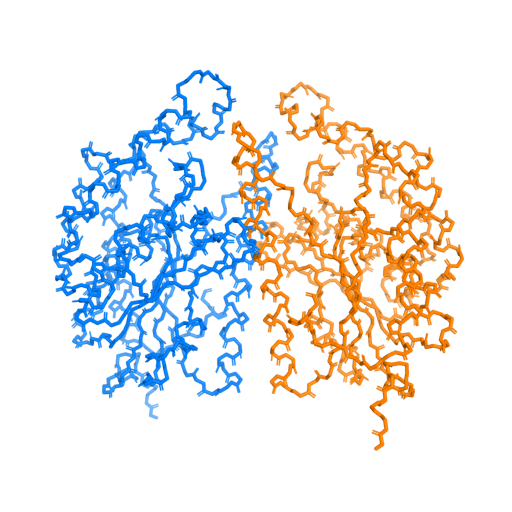.78 102 GLY A CA 1
ATOM 739 C C . GLY A 1 102 ? 20.641 -7.082 -16.438 1 49.78 102 GLY A C 1
ATOM 740 O O . GLY A 1 102 ? 19.688 -7.863 -16.422 1 49.78 102 GLY A O 1
ATOM 741 N N . LEU A 1 103 ? 21.156 -6.59 -17.438 1 46.81 103 LEU A N 1
ATOM 742 C CA . LEU A 1 103 ? 20.609 -6.91 -18.75 1 46.81 103 LEU A CA 1
ATOM 743 C C . LEU A 1 103 ? 20.844 -8.375 -19.094 1 46.81 103 LEU A C 1
ATOM 745 O O . LEU A 1 103 ? 19.938 -9.07 -19.562 1 46.81 103 LEU A O 1
ATOM 749 N N . LEU A 1 104 ? 22.062 -8.766 -18.859 1 49.78 104 LEU A N 1
ATOM 750 C CA . LEU A 1 104 ? 22.406 -10.141 -19.203 1 49.78 104 LEU A CA 1
ATOM 751 C C . LEU A 1 104 ? 21.609 -11.125 -18.344 1 49.78 104 LEU A C 1
ATOM 753 O O . LEU A 1 104 ? 21.156 -12.148 -18.844 1 49.78 104 LEU A O 1
ATOM 757 N N . LYS A 1 105 ? 21.391 -10.719 -17.219 1 66.19 105 LYS A N 1
ATOM 758 C CA . LYS A 1 105 ? 20.641 -11.57 -16.297 1 66.19 105 LYS A CA 1
ATOM 759 C C . LYS A 1 105 ? 19.156 -11.633 -16.703 1 66.19 105 LYS A C 1
ATOM 761 O O . LYS A 1 105 ? 18.562 -12.703 -16.672 1 66.19 105 LYS A O 1
ATOM 766 N N . GLY A 1 106 ? 18.734 -10.531 -17.25 1 73.56 106 GLY A N 1
ATOM 767 C CA . GLY A 1 106 ? 17.344 -10.508 -17.688 1 73.56 106 GLY A CA 1
ATOM 768 C C . GLY A 1 106 ? 17.094 -11.32 -18.953 1 73.56 106 GLY A C 1
ATOM 769 O O . GLY A 1 106 ? 16.094 -12.031 -19.047 1 73.56 106 GLY A O 1
ATOM 770 N N . GLU A 1 107 ? 18.047 -11.258 -19.797 1 78.31 107 GLU A N 1
ATOM 771 C CA . GLU A 1 107 ? 17.906 -12.016 -21.031 1 78.31 107 GLU A CA 1
ATOM 772 C C . GLU A 1 107 ? 17.984 -13.516 -20.781 1 78.31 107 GLU A C 1
ATOM 774 O O . GLU A 1 107 ? 17.234 -14.297 -21.359 1 78.31 107 GLU A O 1
ATOM 779 N N . ARG A 1 108 ? 18.891 -13.875 -19.984 1 80.62 108 ARG A N 1
ATOM 780 C CA . ARG A 1 108 ? 19.031 -15.281 -19.641 1 80.62 108 ARG A CA 1
ATOM 781 C C . ARG A 1 108 ? 17.781 -15.805 -18.938 1 80.62 108 ARG A C 1
ATOM 783 O O . ARG A 1 108 ? 17.328 -16.922 -19.203 1 80.62 108 ARG A O 1
ATOM 790 N N . PHE A 1 109 ? 17.25 -14.984 -18.094 1 85.69 109 PHE A N 1
ATOM 791 C CA . PHE A 1 109 ? 16.016 -15.359 -17.406 1 85.69 109 PHE A CA 1
ATOM 792 C C . PHE A 1 109 ? 14.859 -15.5 -18.375 1 85.69 109 PHE A C 1
ATOM 794 O O . PHE A 1 109 ? 14.102 -16.469 -18.312 1 85.69 109 PHE A O 1
ATOM 801 N N . ARG A 1 110 ? 14.789 -14.617 -19.297 1 89.31 110 ARG A N 1
ATOM 802 C CA . ARG A 1 110 ? 13.75 -14.672 -20.328 1 89.31 110 ARG A CA 1
ATOM 803 C C . ARG A 1 110 ? 13.875 -15.938 -21.156 1 89.31 110 ARG A C 1
ATOM 805 O O . ARG A 1 110 ? 12.883 -16.625 -21.406 1 89.31 110 ARG A O 1
ATOM 812 N N . LYS A 1 111 ? 14.992 -16.281 -21.531 1 88.12 111 LYS A N 1
ATOM 813 C CA . LYS A 1 111 ? 15.234 -17.484 -22.328 1 88.12 111 LYS A CA 1
ATOM 814 C C . LYS A 1 111 ? 14.898 -18.75 -21.531 1 88.12 111 LYS A C 1
ATOM 816 O O . LYS A 1 111 ? 14.359 -19.703 -22.078 1 88.12 111 LYS A O 1
ATOM 821 N N . LEU A 1 112 ? 15.211 -18.688 -20.312 1 87.12 112 LEU A N 1
ATOM 822 C CA . LEU A 1 112 ? 14.883 -19.812 -19.438 1 87.12 112 LEU A CA 1
ATOM 823 C C . LEU A 1 112 ? 13.367 -20 -19.375 1 87.12 112 LEU A C 1
ATOM 825 O O . LEU A 1 112 ? 12.883 -21.141 -19.438 1 87.12 112 LEU A O 1
ATOM 829 N N . LEU A 1 113 ? 12.68 -18.984 -19.25 1 93 113 LEU A N 1
ATOM 830 C CA . LEU A 1 113 ? 11.219 -19.047 -19.203 1 93 113 LEU A CA 1
ATOM 831 C C . LEU A 1 113 ? 10.656 -19.625 -20.5 1 93 113 LEU A C 1
ATOM 833 O O . LEU A 1 113 ? 9.766 -20.469 -20.469 1 93 113 LEU A O 1
ATOM 837 N N . GLU A 1 114 ? 11.219 -19.172 -21.547 1 93 114 GLU A N 1
ATOM 838 C CA . GLU A 1 114 ? 10.75 -19.625 -22.859 1 93 114 GLU A CA 1
ATOM 839 C C . GLU A 1 114 ? 11.016 -21.109 -23.047 1 93 114 GLU A C 1
ATOM 841 O O . GLU A 1 114 ? 10.25 -21.797 -23.719 1 93 114 GLU A O 1
ATOM 846 N N . ARG A 1 115 ? 12.016 -21.594 -22.391 1 91.25 115 ARG A N 1
ATOM 847 C CA . ARG A 1 115 ? 12.398 -23 -22.5 1 91.25 115 ARG A CA 1
ATOM 848 C C . ARG A 1 115 ? 11.578 -23.859 -21.562 1 91.25 115 ARG A C 1
ATOM 850 O O . ARG A 1 115 ? 11.258 -25.016 -21.891 1 91.25 115 ARG A O 1
ATOM 857 N N . THR A 1 116 ? 11.172 -23.312 -20.469 1 92.75 116 THR A N 1
ATOM 858 C CA . THR A 1 116 ? 10.633 -24.156 -19.406 1 92.75 116 THR A CA 1
ATOM 859 C C . THR A 1 116 ? 9.117 -24.047 -19.344 1 92.75 116 THR A C 1
ATOM 861 O O . THR A 1 116 ? 8.445 -24.953 -18.844 1 92.75 116 THR A O 1
ATOM 864 N N . LEU A 1 117 ? 8.578 -22.969 -19.812 1 95.56 117 LEU A N 1
ATOM 865 C CA . LEU A 1 117 ? 7.121 -22.859 -19.875 1 95.56 117 LEU A CA 1
ATOM 866 C C . LEU A 1 117 ? 6.574 -23.594 -21.094 1 95.56 117 LEU A C 1
ATOM 868 O O . LEU A 1 117 ? 7 -23.344 -22.219 1 95.56 117 LEU A O 1
ATOM 872 N N . PRO A 1 118 ? 5.578 -24.453 -20.875 1 95.56 118 PRO A N 1
ATOM 873 C CA . PRO A 1 118 ? 5.125 -25.312 -21.969 1 95.56 118 PRO A CA 1
ATOM 874 C C . PRO A 1 118 ? 4.195 -24.594 -22.938 1 95.56 118 PRO A C 1
ATOM 876 O O . PRO A 1 118 ? 3.807 -25.156 -23.969 1 95.56 118 PRO A O 1
ATOM 879 N N . VAL A 1 119 ? 3.729 -23.406 -22.641 1 96.62 119 VAL A N 1
ATOM 880 C CA . VAL A 1 119 ? 2.832 -22.672 -23.516 1 96.62 119 VAL A CA 1
ATOM 881 C C . VAL A 1 119 ? 3.381 -21.266 -23.734 1 96.62 119 VAL A C 1
ATOM 883 O O . VAL A 1 119 ? 4.238 -20.797 -22.984 1 96.62 119 VAL A O 1
ATOM 886 N N . ARG A 1 120 ? 2.828 -20.578 -24.781 1 97.12 120 ARG A N 1
ATOM 887 C CA . ARG A 1 120 ? 3.381 -19.297 -25.172 1 97.12 120 ARG A CA 1
ATOM 888 C C . ARG A 1 120 ? 2.502 -18.141 -24.688 1 97.12 120 ARG A C 1
ATOM 890 O O . ARG A 1 120 ? 2.971 -17.016 -24.547 1 97.12 120 ARG A O 1
ATOM 897 N N . THR A 1 121 ? 1.244 -18.438 -24.516 1 98.31 121 THR A N 1
ATOM 898 C CA . THR A 1 121 ? 0.318 -17.375 -24.156 1 98.31 121 THR A CA 1
ATOM 899 C C . THR A 1 121 ? -0.538 -17.766 -22.953 1 98.31 121 THR A C 1
ATOM 901 O O . THR A 1 121 ? -0.63 -18.953 -22.625 1 98.31 121 THR A O 1
ATOM 904 N N . PHE A 1 122 ? -1.119 -16.75 -22.328 1 98.56 122 PHE A N 1
ATOM 905 C CA . PHE A 1 122 ? -2.053 -16.984 -21.234 1 98.56 122 PHE A CA 1
ATOM 906 C C . PHE A 1 122 ? -3.227 -17.844 -21.688 1 98.56 122 PHE A C 1
ATOM 908 O O . PHE A 1 122 ? -3.686 -18.719 -20.953 1 98.56 122 PHE A O 1
ATOM 915 N N . GLU A 1 123 ? -3.684 -17.609 -22.891 1 97.88 123 GLU A N 1
ATOM 916 C CA . GLU A 1 123 ? -4.871 -18.25 -23.453 1 97.88 123 GLU A CA 1
ATOM 917 C C . GLU A 1 123 ? -4.668 -19.75 -23.609 1 97.88 123 GLU A C 1
ATOM 919 O O . GLU A 1 123 ? -5.637 -20.516 -23.625 1 97.88 123 GLU A O 1
ATOM 924 N N . GLU A 1 124 ? -3.441 -20.188 -23.719 1 98.25 124 GLU A N 1
ATOM 925 C CA . GLU A 1 124 ? -3.115 -21.594 -23.938 1 98.25 124 GLU A CA 1
ATOM 926 C C . GLU A 1 124 ? -3.004 -22.344 -22.609 1 98.25 124 GLU A C 1
ATOM 928 O O . GLU A 1 124 ? -2.908 -23.562 -22.594 1 98.25 124 GLU A O 1
ATOM 933 N N . LEU A 1 125 ? -3.064 -21.656 -21.516 1 98.5 125 LEU A N 1
ATOM 934 C CA . LEU A 1 125 ? -2.939 -22.281 -20.203 1 98.5 125 LEU A CA 1
ATOM 935 C C . LEU A 1 125 ? -4.16 -23.141 -19.875 1 98.5 125 LEU A C 1
ATOM 937 O O . LEU A 1 125 ? -5.293 -22.719 -20.141 1 98.5 125 LEU A O 1
ATOM 941 N N . PRO A 1 126 ? -3.939 -24.328 -19.312 1 98.06 126 PRO A N 1
ATOM 942 C CA . PRO A 1 126 ? -5.078 -25.141 -18.891 1 98.06 126 PRO A CA 1
ATOM 943 C C . PRO A 1 126 ? -5.898 -24.484 -17.781 1 98.06 126 PRO A C 1
ATOM 945 O O . PRO A 1 126 ? -7.094 -24.766 -17.656 1 98.06 126 PRO A O 1
ATOM 948 N N . HIS A 1 127 ? -5.301 -23.688 -16.938 1 98.19 127 HIS A N 1
ATOM 949 C CA . HIS A 1 127 ? -5.98 -22.938 -15.891 1 98.19 127 HIS A CA 1
ATOM 950 C C . HIS A 1 127 ? -5.723 -21.453 -16.016 1 98.19 127 HIS A C 1
ATOM 952 O O . HIS A 1 127 ? -4.613 -21.031 -16.359 1 98.19 127 HIS A O 1
ATOM 958 N N . PRO A 1 128 ? -6.75 -20.625 -15.711 1 98.62 128 PRO A N 1
ATOM 959 C CA . PRO A 1 128 ? -6.547 -19.172 -15.773 1 98.62 128 PRO A CA 1
ATOM 960 C C . PRO A 1 128 ? -5.457 -18.688 -14.82 1 98.62 128 PRO A C 1
ATOM 962 O O . PRO A 1 128 ? -5.309 -19.219 -13.727 1 98.62 128 PRO A O 1
ATOM 965 N N . LEU A 1 129 ? -4.711 -17.656 -15.305 1 98.88 129 LEU A N 1
ATOM 966 C CA . LEU A 1 129 ? -3.596 -17.094 -14.547 1 98.88 129 LEU A CA 1
ATOM 967 C C . LEU A 1 129 ? -3.648 -15.578 -14.539 1 98.88 129 LEU A C 1
ATOM 969 O O . LEU A 1 129 ? -3.92 -14.953 -15.562 1 98.88 129 LEU A O 1
ATOM 973 N N . LEU A 1 130 ? -3.457 -15.023 -13.391 1 98.88 130 LEU A N 1
ATOM 974 C CA . LEU A 1 130 ? -3.301 -13.578 -13.25 1 98.88 130 LEU A CA 1
ATOM 975 C C . LEU A 1 130 ? -1.95 -13.242 -12.625 1 98.88 130 LEU A C 1
ATOM 977 O O . LEU A 1 130 ? -1.574 -13.812 -11.602 1 98.88 130 LEU A O 1
ATOM 981 N N . LEU A 1 131 ? -1.159 -12.367 -13.266 1 98.75 131 LEU A N 1
ATOM 982 C CA . LEU A 1 131 ? 0.114 -11.867 -12.758 1 98.75 131 LEU A CA 1
ATOM 983 C C . LEU A 1 131 ? 0.059 -10.359 -12.547 1 98.75 131 LEU A C 1
ATOM 985 O O . LEU A 1 131 ? -0.582 -9.641 -13.312 1 98.75 131 LEU A O 1
ATOM 989 N N . THR A 1 132 ? 0.717 -9.914 -11.531 1 97.88 132 THR A N 1
ATOM 990 C CA . THR A 1 132 ? 0.76 -8.477 -11.312 1 97.88 132 THR A CA 1
ATOM 991 C C . THR A 1 132 ? 2.176 -7.938 -11.508 1 97.88 132 THR A C 1
ATOM 993 O O . THR A 1 132 ? 3.154 -8.641 -11.234 1 97.88 132 THR A O 1
ATOM 996 N N . SER A 1 133 ? 2.309 -6.766 -11.992 1 96.19 133 SER A N 1
ATOM 997 C CA . SER A 1 133 ? 3.576 -6.074 -12.203 1 96.19 133 SER A CA 1
ATOM 998 C C . SER A 1 133 ? 3.424 -4.566 -12.016 1 96.19 133 SER A C 1
ATOM 1000 O O . SER A 1 133 ? 2.309 -4.043 -12.062 1 96.19 133 SER A O 1
ATOM 1002 N N . ALA A 1 134 ? 4.512 -3.941 -11.695 1 93.06 134 ALA A N 1
ATOM 1003 C CA . ALA A 1 134 ? 4.527 -2.486 -11.586 1 93.06 134 ALA A CA 1
ATOM 1004 C C . ALA A 1 134 ? 4.738 -1.831 -12.945 1 93.06 134 ALA A C 1
ATOM 1006 O O . ALA A 1 134 ? 5.816 -1.942 -13.531 1 93.06 134 ALA A O 1
ATOM 1007 N N . ASN A 1 135 ? 3.748 -1.158 -13.492 1 93.31 135 ASN A N 1
ATOM 1008 C CA . ASN A 1 135 ? 3.877 -0.385 -14.719 1 93.31 135 ASN A CA 1
ATOM 1009 C C . ASN A 1 135 ? 4.547 0.963 -14.469 1 93.31 135 ASN A C 1
ATOM 1011 O O . ASN A 1 135 ? 3.914 1.887 -13.953 1 93.31 135 ASN A O 1
ATOM 1015 N N . LEU A 1 136 ? 5.762 1.023 -14.789 1 86.56 136 LEU A N 1
ATOM 1016 C CA . LEU A 1 136 ? 6.551 2.217 -14.5 1 86.56 136 LEU A CA 1
ATOM 1017 C C . LEU A 1 136 ? 6.129 3.375 -15.398 1 86.56 136 LEU A C 1
ATOM 1019 O O . LEU A 1 136 ? 6.191 4.535 -14.984 1 86.56 136 LEU A O 1
ATOM 1023 N N . THR A 1 137 ? 5.746 3.049 -16.547 1 85.69 137 THR A N 1
ATOM 1024 C CA . THR A 1 137 ? 5.359 4.059 -17.531 1 85.69 137 THR A CA 1
ATOM 1025 C C . THR A 1 137 ? 4.086 4.773 -17.094 1 85.69 137 THR A C 1
ATOM 1027 O O . THR A 1 137 ? 3.996 6 -17.188 1 85.69 137 THR A O 1
ATOM 1030 N N . GLN A 1 138 ? 3.17 4.039 -16.562 1 87.06 138 GLN A N 1
ATOM 1031 C CA . GLN A 1 138 ? 1.871 4.598 -16.203 1 87.06 138 GLN A CA 1
ATOM 1032 C C . GLN A 1 138 ? 1.802 4.898 -14.711 1 87.06 138 GLN A C 1
ATOM 1034 O O . GLN A 1 138 ? 0.895 5.598 -14.25 1 87.06 138 GLN A O 1
ATOM 1039 N N . GLY A 1 139 ? 2.684 4.352 -13.953 1 85.44 139 GLY A N 1
ATOM 1040 C CA . GLY A 1 139 ? 2.66 4.547 -12.508 1 85.44 139 GLY A CA 1
ATOM 1041 C C . GLY A 1 139 ? 1.52 3.812 -11.828 1 85.44 139 GLY A C 1
ATOM 1042 O O . GLY A 1 139 ? 0.861 4.363 -10.945 1 85.44 139 GLY A O 1
ATOM 1043 N N . THR A 1 140 ? 1.3 2.582 -12.281 1 88.38 140 THR A N 1
ATOM 1044 C CA . THR A 1 140 ? 0.169 1.822 -11.758 1 88.38 140 THR A CA 1
ATOM 1045 C C . THR A 1 140 ? 0.554 0.363 -11.531 1 88.38 140 THR A C 1
ATOM 1047 O O . THR A 1 140 ? 1.629 -0.072 -11.953 1 88.38 140 THR A O 1
ATOM 1050 N N . HIS A 1 141 ? -0.266 -0.311 -10.734 1 90.94 141 HIS A N 1
ATOM 1051 C CA . HIS A 1 141 ? -0.204 -1.768 -10.703 1 90.94 141 HIS A CA 1
ATOM 1052 C C . HIS A 1 141 ? -0.998 -2.377 -11.852 1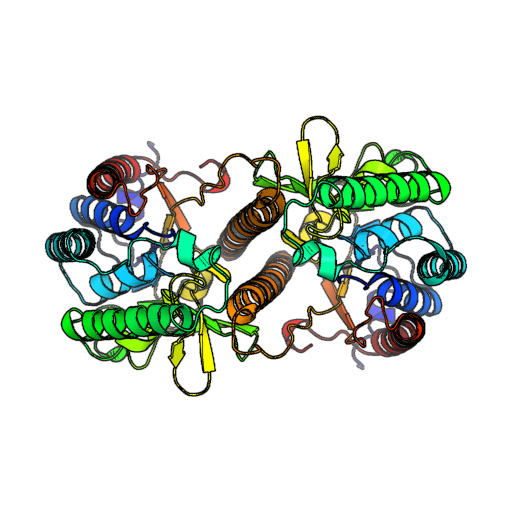 90.94 141 HIS A C 1
ATOM 1054 O O . HIS A 1 141 ? -2.156 -2.018 -12.07 1 90.94 141 HIS A O 1
ATOM 1060 N N . GLU A 1 142 ? -0.359 -3.184 -12.617 1 94.81 142 GLU A N 1
ATOM 1061 C CA . GLU A 1 142 ? -1.025 -3.812 -13.75 1 94.81 142 GLU A CA 1
ATOM 1062 C C . GLU A 1 142 ? -1.21 -5.309 -13.523 1 94.81 142 GLU A C 1
ATOM 1064 O O . GLU A 1 142 ? -0.302 -5.984 -13.031 1 94.81 142 GLU A O 1
ATOM 1069 N N . ALA A 1 143 ? -2.443 -5.789 -13.844 1 97.56 143 ALA A N 1
ATOM 1070 C CA . ALA A 1 143 ? -2.744 -7.219 -13.812 1 97.56 143 ALA A CA 1
ATOM 1071 C C . ALA A 1 143 ? -2.76 -7.809 -15.219 1 97.56 143 ALA A C 1
ATOM 1073 O O . ALA A 1 143 ? -3.482 -7.328 -16.094 1 97.56 143 ALA A O 1
ATOM 1074 N N . PHE A 1 144 ? -1.905 -8.82 -15.422 1 98.31 144 PHE A N 1
ATOM 1075 C CA . PHE A 1 144 ? -1.877 -9.531 -16.688 1 98.31 144 PHE A CA 1
ATOM 1076 C C . PHE A 1 144 ? -2.758 -10.773 -16.641 1 98.31 144 PHE A C 1
ATOM 1078 O O . PHE A 1 144 ? -2.635 -11.586 -15.727 1 98.31 144 PHE A O 1
ATOM 1085 N N . THR A 1 145 ? -3.654 -10.922 -17.625 1 98.5 145 THR A N 1
ATOM 1086 C CA . THR A 1 145 ? -4.469 -12.133 -17.734 1 98.5 145 THR A CA 1
ATOM 1087 C C . THR A 1 145 ? -4.477 -12.648 -19.172 1 98.5 145 THR A C 1
ATOM 1089 O O . THR A 1 145 ? -5.137 -13.648 -19.469 1 98.5 145 THR A O 1
ATOM 1092 N N . SER A 1 146 ? -3.775 -11.984 -20.016 1 98 146 SER A N 1
ATOM 1093 C CA . SER A 1 146 ? -3.744 -12.352 -21.438 1 98 146 SER A CA 1
ATOM 1094 C C . SER A 1 146 ? -2.422 -11.945 -22.078 1 98 146 SER A C 1
ATOM 1096 O O . SER A 1 146 ? -1.608 -11.258 -21.469 1 98 146 SER A O 1
ATOM 1098 N N . GLY A 1 147 ? -2.197 -12.516 -23.25 1 97.75 147 GLY A N 1
ATOM 1099 C CA . GLY A 1 147 ? -1 -12.156 -24 1 97.75 147 GLY A CA 1
ATOM 1100 C C . GLY A 1 147 ? 0.129 -13.156 -23.828 1 97.75 147 GLY A C 1
ATOM 1101 O O . GLY A 1 147 ? -0.097 -14.289 -23.391 1 97.75 147 GLY A O 1
ATOM 1102 N N . GLU A 1 148 ? 1.347 -12.688 -24.234 1 98.06 148 GLU A N 1
ATOM 1103 C CA . GLU A 1 148 ? 2.516 -13.555 -24.141 1 98.06 148 GLU A CA 1
ATOM 1104 C C . GLU A 1 148 ? 2.863 -13.859 -22.688 1 98.06 148 GLU A C 1
ATOM 1106 O O . GLU A 1 148 ? 2.889 -12.953 -21.859 1 98.06 148 GLU A O 1
ATOM 1111 N N . LEU A 1 149 ? 3.104 -15.102 -22.438 1 98.06 149 LEU A N 1
ATOM 1112 C CA . LEU A 1 149 ? 3.27 -15.555 -21.062 1 98.06 149 LEU A CA 1
ATOM 1113 C C . LEU A 1 149 ? 4.668 -15.234 -20.547 1 98.06 149 LEU A C 1
ATOM 1115 O O . LEU A 1 149 ? 4.82 -14.555 -19.531 1 98.06 149 LEU A O 1
ATOM 1119 N N . ALA A 1 150 ? 5.723 -15.617 -21.266 1 97.12 150 ALA A N 1
ATOM 1120 C CA . ALA A 1 150 ? 7.098 -15.523 -20.781 1 97.12 150 ALA A CA 1
ATOM 1121 C C . ALA A 1 150 ? 7.48 -14.07 -20.5 1 97.12 150 ALA A C 1
ATOM 1123 O O . ALA A 1 150 ? 8.016 -13.766 -19.422 1 97.12 150 ALA A O 1
ATOM 1124 N N . PRO A 1 151 ? 7.137 -13.086 -21.375 1 96.56 151 PRO A N 1
ATOM 1125 C CA . PRO A 1 151 ? 7.484 -11.695 -21.078 1 96.56 151 PRO A CA 1
ATOM 1126 C C . PRO A 1 151 ? 6.789 -11.164 -19.828 1 96.56 151 PRO A C 1
ATOM 1128 O O . PRO A 1 151 ? 7.367 -10.367 -19.094 1 96.56 151 PRO A O 1
ATOM 1131 N N . ARG A 1 152 ? 5.598 -11.602 -19.609 1 98 152 ARG A N 1
ATOM 1132 C CA . ARG A 1 152 ? 4.828 -11.086 -18.469 1 98 152 ARG A CA 1
ATOM 1133 C C . ARG A 1 152 ? 5.242 -11.766 -17.172 1 98 152 ARG A C 1
ATOM 1135 O O . ARG A 1 152 ? 5.215 -11.148 -16.109 1 98 152 ARG A O 1
ATOM 1142 N N . VAL A 1 153 ? 5.68 -13.039 -17.266 1 97.5 153 VAL A N 1
ATOM 1143 C CA . VAL A 1 153 ? 6.297 -13.672 -16.109 1 97.5 153 VAL A CA 1
ATOM 1144 C C . VAL A 1 153 ? 7.617 -12.977 -15.789 1 97.5 153 VAL A C 1
ATOM 1146 O O . VAL A 1 153 ? 7.914 -12.703 -14.617 1 97.5 153 VAL A O 1
ATOM 1149 N N . HIS A 1 154 ? 8.375 -12.68 -16.844 1 95 154 HIS A N 1
ATOM 1150 C CA . HIS A 1 154 ? 9.617 -11.938 -16.656 1 95 154 HIS A CA 1
ATOM 1151 C C . HIS A 1 154 ? 9.359 -10.586 -15.992 1 95 154 HIS A C 1
ATOM 1153 O O . HIS A 1 154 ? 10.07 -10.203 -15.062 1 95 154 HIS A O 1
ATOM 1159 N N . ALA A 1 155 ? 8.352 -9.938 -16.391 1 94.62 155 ALA A N 1
ATOM 1160 C CA . ALA A 1 155 ? 8.016 -8.609 -15.875 1 94.62 155 ALA A CA 1
ATOM 1161 C C . ALA A 1 155 ? 7.672 -8.672 -14.391 1 94.62 155 ALA A C 1
ATOM 1163 O O . ALA A 1 155 ? 8.172 -7.867 -13.602 1 94.62 155 ALA A O 1
ATOM 1164 N N . THR A 1 156 ? 6.797 -9.594 -14.016 1 96.62 156 THR A N 1
ATOM 1165 C CA . THR A 1 156 ? 6.375 -9.68 -12.617 1 96.62 156 THR A CA 1
ATOM 1166 C C . THR A 1 156 ? 7.551 -10.047 -11.719 1 96.62 156 THR A C 1
ATOM 1168 O O . THR A 1 156 ? 7.523 -9.781 -10.516 1 96.62 156 THR A O 1
ATOM 1171 N N . CYS A 1 157 ? 8.68 -10.555 -12.281 1 92.75 157 CYS A N 1
ATOM 1172 C CA . CYS A 1 157 ? 9.82 -11.016 -11.5 1 92.75 157 CYS A CA 1
ATOM 1173 C C . CYS A 1 157 ? 10.969 -10.016 -11.562 1 92.75 157 CYS A C 1
ATOM 1175 O O . CYS A 1 157 ? 12 -10.219 -10.93 1 92.75 157 CYS A O 1
ATOM 1177 N N . ALA A 1 158 ? 10.805 -8.969 -12.281 1 89.44 158 ALA A N 1
ATOM 1178 C CA . ALA A 1 158 ? 11.914 -8.055 -12.562 1 89.44 158 ALA A CA 1
ATOM 1179 C C . ALA A 1 158 ? 12.164 -7.121 -11.375 1 89.44 158 ALA A C 1
ATOM 1181 O O . ALA A 1 158 ? 11.922 -5.914 -11.469 1 89.44 158 ALA A O 1
ATOM 1182 N N . TYR A 1 159 ? 12.727 -7.645 -10.375 1 83.38 159 TYR A N 1
ATOM 1183 C CA . TYR A 1 159 ? 13.008 -6.855 -9.18 1 83.38 159 TYR A CA 1
ATOM 1184 C C . TYR A 1 159 ? 14.148 -5.875 -9.438 1 83.38 159 TYR A C 1
ATOM 1186 O O . TYR A 1 159 ? 15.195 -6.258 -9.961 1 83.38 159 TYR A O 1
ATOM 1194 N N . PRO A 1 160 ? 13.961 -4.629 -9.016 1 77 160 PRO A N 1
ATOM 1195 C CA . PRO A 1 160 ? 15.031 -3.654 -9.195 1 77 160 PRO A CA 1
ATOM 1196 C C . PRO A 1 160 ? 16.312 -4.051 -8.469 1 77 160 PRO A C 1
ATOM 1198 O O . PRO A 1 160 ? 16.266 -4.551 -7.344 1 77 160 PRO A O 1
ATOM 1201 N N . GLY A 1 161 ? 17.453 -3.795 -9.109 1 70.44 161 GLY A N 1
ATOM 1202 C CA . GLY A 1 161 ? 18.75 -4.164 -8.539 1 70.44 161 GLY A CA 1
ATOM 1203 C C . GLY A 1 161 ? 19.234 -5.527 -8.992 1 70.44 161 GLY A C 1
ATOM 1204 O O . GLY A 1 161 ? 20.438 -5.766 -9.086 1 70.44 161 GLY A O 1
ATOM 1205 N N . LEU A 1 162 ? 18.234 -6.402 -9.25 1 72.06 162 LEU A N 1
ATOM 1206 C CA . LEU A 1 162 ? 18.594 -7.715 -9.773 1 72.06 162 LEU A CA 1
ATOM 1207 C C . LEU A 1 162 ? 18.438 -7.754 -11.289 1 72.06 162 LEU A C 1
ATOM 1209 O O . LEU A 1 162 ? 19.25 -8.359 -11.992 1 72.06 162 LEU A O 1
ATOM 1213 N N . PHE A 1 163 ? 17.375 -7.051 -11.711 1 74.94 163 PHE A N 1
ATOM 1214 C CA . PHE A 1 163 ? 17.047 -7.043 -13.133 1 74.94 163 PHE A CA 1
ATOM 1215 C C . PHE A 1 163 ? 16.797 -5.621 -13.617 1 74.94 163 PHE A C 1
ATOM 1217 O O . PHE A 1 163 ? 16.453 -4.742 -12.828 1 74.94 163 PHE A O 1
ATOM 1224 N N . ARG A 1 164 ? 17.016 -5.488 -14.93 1 79.06 164 ARG A N 1
ATOM 1225 C CA . ARG A 1 164 ? 16.531 -4.27 -15.562 1 79.06 164 ARG A CA 1
ATOM 1226 C C . ARG A 1 164 ? 15.016 -4.312 -15.75 1 79.06 164 ARG A C 1
ATOM 1228 O O . ARG A 1 164 ? 14.414 -5.387 -15.75 1 79.06 164 ARG A O 1
ATOM 1235 N N . ALA A 1 165 ? 14.492 -3.121 -15.914 1 86.31 165 ALA A N 1
ATOM 1236 C CA . ALA A 1 165 ? 13.062 -3.061 -16.234 1 86.31 165 ALA A CA 1
ATOM 1237 C C . ALA A 1 165 ? 12.766 -3.801 -17.531 1 86.31 165 ALA A C 1
ATOM 1239 O O . ALA A 1 165 ? 13.555 -3.762 -18.469 1 86.31 165 ALA A O 1
ATOM 1240 N N . VAL A 1 166 ? 11.633 -4.418 -17.562 1 89.88 166 VAL A N 1
ATOM 1241 C CA . VAL A 1 166 ? 11.242 -5.254 -18.688 1 89.88 166 VAL A CA 1
ATOM 1242 C C . VAL A 1 166 ? 10.219 -4.516 -19.547 1 89.88 166 VAL A C 1
ATOM 1244 O O . VAL A 1 166 ? 9.258 -3.945 -19.031 1 89.88 166 VAL A O 1
ATOM 1247 N N . ARG A 1 167 ? 10.484 -4.559 -20.797 1 91.38 167 ARG A N 1
ATOM 1248 C CA . ARG A 1 167 ? 9.539 -3.953 -21.719 1 91.38 167 ARG A CA 1
ATOM 1249 C C . ARG A 1 167 ? 8.492 -4.965 -22.172 1 91.38 167 ARG A C 1
ATOM 1251 O O . ARG A 1 167 ? 8.828 -6.07 -22.609 1 91.38 167 ARG A O 1
ATOM 1258 N N . VAL A 1 168 ? 7.285 -4.684 -22.047 1 94.25 168 VAL A N 1
ATOM 1259 C CA . VAL A 1 168 ? 6.148 -5.414 -22.594 1 94.25 168 VAL A CA 1
ATOM 1260 C C . VAL A 1 168 ? 5.242 -4.453 -23.359 1 94.25 168 VAL A C 1
ATOM 1262 O O . VAL A 1 168 ? 4.609 -3.574 -22.766 1 94.25 168 VAL A O 1
ATOM 1265 N N . GLY A 1 169 ? 5.156 -4.664 -24.641 1 92.81 169 GLY A N 1
ATOM 1266 C CA . GLY A 1 169 ? 4.477 -3.664 -25.453 1 92.81 169 GLY A CA 1
ATOM 1267 C C . GLY A 1 169 ? 5.141 -2.301 -25.391 1 92.81 169 GLY A C 1
ATOM 1268 O O . GLY A 1 169 ? 6.34 -2.18 -25.656 1 92.81 169 GLY A O 1
ATOM 1269 N N . ARG A 1 170 ? 4.391 -1.282 -25 1 92.19 170 ARG A N 1
ATOM 1270 C CA . ARG A 1 170 ? 4.902 0.085 -24.984 1 92.19 170 ARG A CA 1
ATOM 1271 C C . ARG A 1 170 ? 5.316 0.496 -23.578 1 92.19 170 ARG A C 1
ATOM 1273 O O . ARG A 1 170 ? 5.875 1.578 -23.375 1 92.19 170 ARG A O 1
ATOM 1280 N N . ASP A 1 171 ? 5.102 -0.372 -22.688 1 92.69 171 ASP A N 1
ATOM 1281 C CA . ASP A 1 171 ? 5.309 0.031 -21.297 1 92.69 171 ASP A CA 1
ATOM 1282 C C . ASP A 1 171 ? 6.496 -0.704 -20.688 1 92.69 171 ASP A C 1
ATOM 1284 O O . ASP A 1 171 ? 6.902 -1.759 -21.188 1 92.69 171 ASP A O 1
ATOM 1288 N N . LEU A 1 172 ? 7.062 -0.111 -19.688 1 90.38 172 LEU A N 1
ATOM 1289 C CA . LEU A 1 172 ? 8.141 -0.682 -18.891 1 90.38 172 LEU A CA 1
ATOM 1290 C C . LEU A 1 172 ? 7.629 -1.163 -17.531 1 90.38 172 LEU A C 1
ATOM 1292 O O . LEU A 1 172 ? 6.832 -0.478 -16.891 1 90.38 172 LEU A O 1
ATOM 1296 N N . TYR A 1 173 ? 8.109 -2.334 -17.172 1 91.56 173 TYR A N 1
ATOM 1297 C CA . TYR A 1 173 ? 7.598 -2.951 -15.953 1 91.56 173 TYR A CA 1
ATOM 1298 C C . TYR A 1 173 ? 8.734 -3.342 -15.016 1 91.56 173 TYR A C 1
ATOM 1300 O O . TYR A 1 173 ? 9.828 -3.703 -15.477 1 91.56 173 TYR A O 1
ATOM 1308 N N . TRP A 1 174 ? 8.469 -3.225 -13.766 1 91.56 174 TRP A N 1
ATOM 1309 C CA . TRP A 1 174 ? 9.281 -3.826 -12.711 1 91.56 174 TRP A CA 1
ATOM 1310 C C . TRP A 1 174 ? 8.461 -4.836 -11.906 1 91.56 174 TRP A C 1
ATOM 1312 O O . TRP A 1 174 ? 7.273 -5.027 -12.164 1 91.56 174 TRP A O 1
ATOM 1322 N N . ASP A 1 175 ? 9.102 -5.477 -10.984 1 92.06 175 ASP A N 1
ATOM 1323 C CA . ASP A 1 175 ? 8.547 -6.547 -10.164 1 92.06 175 ASP A CA 1
ATOM 1324 C C . ASP A 1 175 ? 7.215 -6.125 -9.539 1 92.06 175 ASP A C 1
ATOM 1326 O O . ASP A 1 175 ? 7.098 -5.016 -9.008 1 92.06 175 ASP A O 1
ATOM 1330 N N . GLY A 1 176 ? 6.25 -7.055 -9.578 1 95.12 176 GLY A N 1
ATOM 1331 C CA . GLY A 1 176 ? 4.926 -6.785 -9.039 1 95.12 176 GLY A CA 1
ATOM 1332 C C . GLY A 1 176 ? 4.914 -6.645 -7.527 1 95.12 176 GLY A C 1
ATOM 1333 O O . GLY A 1 176 ? 3.979 -6.086 -6.961 1 95.12 176 GLY A O 1
ATOM 1334 N N . GLY A 1 177 ? 5.898 -7.188 -6.883 1 93 177 GLY A N 1
ATOM 1335 C CA . GLY A 1 177 ? 5.984 -7.105 -5.434 1 93 177 GLY A CA 1
ATOM 1336 C C . GLY A 1 177 ? 6.074 -5.68 -4.922 1 93 177 GLY A C 1
ATOM 1337 O O . GLY A 1 177 ? 5.801 -5.418 -3.748 1 93 177 GLY A O 1
ATOM 1338 N N . LEU A 1 178 ? 6.395 -4.777 -5.797 1 89 178 LEU A N 1
ATOM 1339 C CA . LEU A 1 178 ? 6.508 -3.371 -5.426 1 89 178 LEU A CA 1
ATOM 1340 C C . LEU A 1 178 ? 5.133 -2.738 -5.27 1 89 178 LEU A C 1
ATOM 1342 O O . LEU A 1 178 ? 4.992 -1.694 -4.629 1 89 178 LEU A O 1
ATOM 1346 N N . VAL A 1 179 ? 4.105 -3.422 -5.871 1 92.75 179 VAL A N 1
ATOM 1347 C CA . VAL A 1 179 ? 2.834 -2.711 -5.953 1 92.75 179 VAL A CA 1
ATOM 1348 C C . VAL A 1 179 ? 1.709 -3.6 -5.426 1 92.75 179 VAL A C 1
ATOM 1350 O O . VAL A 1 179 ? 0.646 -3.105 -5.039 1 92.75 179 VAL A O 1
ATOM 1353 N N . ASP A 1 180 ? 1.904 -4.848 -5.48 1 95 180 ASP A N 1
ATOM 1354 C CA . ASP A 1 180 ? 0.889 -5.781 -5.004 1 95 180 ASP A CA 1
ATOM 1355 C C . ASP A 1 180 ? 1.513 -7.121 -4.613 1 95 180 ASP A C 1
ATOM 1357 O O . ASP A 1 180 ? 1.733 -7.98 -5.469 1 95 180 ASP A O 1
ATOM 1361 N N . LYS A 1 181 ? 1.616 -7.32 -3.357 1 94.81 181 LYS A N 1
ATOM 1362 C CA . LYS A 1 181 ? 2.342 -8.484 -2.857 1 94.81 181 LYS A CA 1
ATOM 1363 C C . LYS A 1 181 ? 1.534 -9.766 -3.062 1 94.81 181 LYS A C 1
ATOM 1365 O O . LYS A 1 181 ? 2.102 -10.828 -3.332 1 94.81 181 LYS A O 1
ATOM 1370 N N . ALA A 1 182 ? 0.265 -9.742 -2.869 1 97.62 182 ALA A N 1
ATOM 1371 C CA . ALA A 1 182 ? -0.657 -10.859 -3.008 1 97.62 182 ALA A CA 1
ATOM 1372 C C . ALA A 1 182 ? -1.976 -10.414 -3.635 1 97.62 182 ALA A C 1
ATOM 1374 O O . ALA A 1 182 ? -2.891 -9.984 -2.928 1 97.62 182 ALA A O 1
ATOM 1375 N N . PRO A 1 183 ? -2.117 -10.617 -4.914 1 98 183 PRO A N 1
ATOM 1376 C CA . PRO A 1 183 ? -3.197 -9.977 -5.672 1 98 183 PRO A CA 1
ATOM 1377 C C . PRO A 1 183 ? -4.52 -10.734 -5.559 1 98 183 PRO A C 1
ATOM 1379 O O . PRO A 1 183 ? -5.082 -11.156 -6.57 1 98 183 PRO A O 1
ATOM 1382 N N . ALA A 1 184 ? -5.066 -10.852 -4.375 1 98.56 184 ALA A N 1
ATOM 1383 C CA . ALA A 1 184 ? -6.332 -11.531 -4.121 1 98.56 184 ALA A CA 1
ATOM 1384 C C . ALA A 1 184 ? -7.504 -10.742 -4.699 1 98.56 184 ALA A C 1
ATOM 1386 O O . ALA A 1 184 ? -8.398 -11.312 -5.332 1 98.56 184 ALA A O 1
ATOM 1387 N N . LEU A 1 185 ? -7.449 -9.461 -4.512 1 98.25 185 LEU A N 1
ATOM 1388 C CA . LEU A 1 185 ? -8.547 -8.633 -5 1 98.25 185 LEU A CA 1
ATOM 1389 C C . LEU A 1 185 ? -8.578 -8.625 -6.527 1 98.25 185 LEU A C 1
ATOM 1391 O O . LEU A 1 185 ? -9.648 -8.758 -7.129 1 98.25 185 LEU A O 1
ATOM 1395 N N . SER A 1 186 ? -7.379 -8.445 -7.121 1 97.88 186 SER A N 1
ATOM 1396 C CA . SER A 1 186 ? -7.305 -8.469 -8.578 1 97.88 186 SER A CA 1
ATOM 1397 C C . SER A 1 186 ? -7.844 -9.781 -9.133 1 97.88 186 SER A C 1
ATOM 1399 O O . SER A 1 186 ? -8.531 -9.789 -10.156 1 97.88 186 SER A O 1
ATOM 1401 N N . 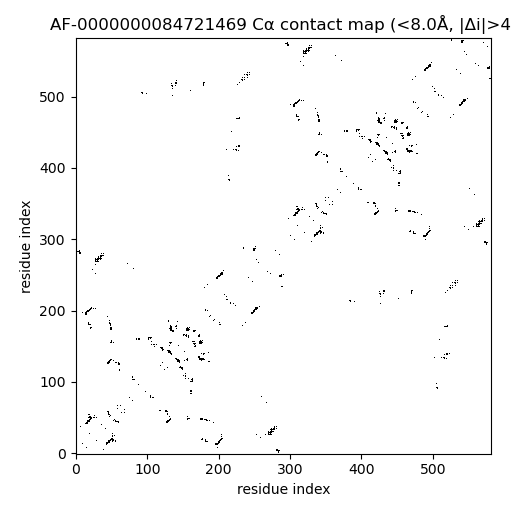LEU A 1 187 ? -7.504 -10.898 -8.445 1 98.56 187 LEU A N 1
ATOM 1402 C CA . LEU A 1 187 ? -8.016 -12.195 -8.883 1 98.56 187 LEU A CA 1
ATOM 1403 C C . LEU A 1 187 ? -9.539 -12.227 -8.82 1 98.56 187 LEU A C 1
ATOM 1405 O O . LEU A 1 187 ? -10.195 -12.594 -9.797 1 98.56 187 LEU A O 1
ATOM 1409 N N . ARG A 1 188 ? -10.086 -11.805 -7.711 1 98.31 188 ARG A N 1
ATOM 1410 C CA . ARG A 1 188 ? -11.539 -11.82 -7.531 1 98.31 188 ARG A CA 1
ATOM 1411 C C . ARG A 1 188 ? -12.227 -10.953 -8.578 1 98.31 188 ARG A C 1
ATOM 1413 O O . ARG A 1 188 ? -13.289 -11.312 -9.086 1 98.31 188 ARG A O 1
ATOM 1420 N N . GLU A 1 189 ? -11.617 -9.859 -8.938 1 97.19 189 GLU A N 1
ATOM 1421 C CA . GLU A 1 189 ? -12.258 -8.891 -9.82 1 97.19 189 GLU A CA 1
ATOM 1422 C C . GLU A 1 189 ? -12.039 -9.242 -11.289 1 97.19 189 GLU A C 1
ATOM 1424 O O . GLU A 1 189 ? -12.641 -8.633 -12.172 1 97.19 189 GLU A O 1
ATOM 1429 N N . SER A 1 190 ? -11.195 -10.227 -11.516 1 97.44 190 SER A N 1
ATOM 1430 C CA . SER A 1 190 ? -10.969 -10.664 -12.891 1 97.44 190 SER A CA 1
ATOM 1431 C C . SER A 1 190 ? -12.195 -11.383 -13.453 1 97.44 190 SER A C 1
ATOM 1433 O O . SER A 1 190 ? -13.117 -11.719 -12.703 1 97.44 190 SER A O 1
ATOM 1435 N N . ALA A 1 191 ? -12.18 -11.57 -14.758 1 96.75 191 ALA A N 1
ATOM 1436 C CA . ALA A 1 191 ? -13.297 -12.234 -15.422 1 96.75 191 ALA A CA 1
ATOM 1437 C C . ALA A 1 191 ? -13.5 -13.648 -14.875 1 96.75 191 ALA A C 1
ATOM 1439 O O . ALA A 1 191 ? -14.625 -14.047 -14.57 1 96.75 191 ALA A O 1
ATOM 1440 N N . PHE A 1 192 ? -12.453 -14.391 -14.711 1 96.12 192 PHE A N 1
ATOM 1441 C CA . PHE A 1 192 ? -12.578 -15.766 -14.234 1 96.12 192 PHE A CA 1
ATOM 1442 C C . PHE A 1 192 ? -12.711 -15.797 -12.711 1 96.12 192 PHE A C 1
ATOM 1444 O O . PHE A 1 192 ? -13.141 -16.812 -12.148 1 96.12 192 PHE A O 1
ATOM 1451 N N . GLY A 1 193 ? -12.383 -14.695 -12.055 1 97.38 193 GLY A N 1
ATOM 1452 C CA . GLY A 1 193 ? -12.547 -14.609 -10.609 1 97.38 193 GLY A CA 1
ATOM 1453 C C . GLY A 1 193 ? -14 -14.625 -10.172 1 97.38 193 GLY A C 1
ATOM 1454 O O . GLY A 1 193 ? -14.305 -15 -9.039 1 97.38 193 GLY A O 1
ATOM 1455 N N . LYS A 1 194 ? -14.828 -14.227 -11.078 1 96.38 194 LYS A N 1
ATOM 1456 C CA . LYS A 1 194 ? -16.25 -14.164 -10.781 1 96.38 194 LYS A CA 1
ATOM 1457 C C . LYS A 1 194 ? -16.828 -15.562 -10.586 1 96.38 194 LYS A C 1
ATOM 1459 O O . LYS A 1 194 ? -17.859 -15.727 -9.93 1 96.38 194 LYS A O 1
ATOM 1464 N N . GLU A 1 195 ? -16.172 -16.578 -11.102 1 97.06 195 GLU A N 1
ATOM 1465 C CA . GLU A 1 195 ? -16.672 -17.938 -11.047 1 97.06 195 GLU A CA 1
ATOM 1466 C C . GLU A 1 195 ? -16.125 -18.672 -9.828 1 97.06 195 GLU A C 1
ATOM 1468 O O . GLU A 1 195 ? -16.5 -19.828 -9.57 1 97.06 195 GLU A O 1
ATOM 1473 N N . LEU A 1 196 ? -15.328 -18.031 -9.047 1 98.44 196 LEU A N 1
ATOM 1474 C CA . LEU A 1 196 ? -14.711 -18.672 -7.895 1 98.44 196 LEU A CA 1
ATOM 1475 C C . LEU A 1 196 ? -15.609 -18.578 -6.668 1 98.44 196 LEU A C 1
ATOM 1477 O O . LEU A 1 196 ? -16.312 -17.578 -6.492 1 98.44 196 LEU A O 1
ATOM 1481 N N . ASP A 1 197 ? -15.492 -19.609 -5.809 1 98.38 197 ASP A N 1
ATOM 1482 C CA . ASP A 1 197 ? -16.219 -19.625 -4.543 1 98.38 197 ASP A CA 1
ATOM 1483 C C . ASP A 1 197 ? -15.359 -19.078 -3.408 1 98.38 197 ASP A C 1
ATOM 1485 O O . ASP A 1 197 ? -15.883 -18.641 -2.381 1 98.38 197 ASP A O 1
ATOM 1489 N N . ALA A 1 198 ? -14.062 -19.172 -3.586 1 98.56 198 ALA A N 1
ATOM 1490 C CA . ALA A 1 198 ? -13.133 -18.781 -2.531 1 98.56 198 ALA A CA 1
ATOM 1491 C C . ALA A 1 198 ? -11.734 -18.531 -3.096 1 98.56 198 ALA A C 1
ATOM 1493 O O . ALA A 1 198 ? -11.453 -18.891 -4.246 1 98.56 198 ALA A O 1
ATOM 1494 N N . ILE A 1 199 ? -10.969 -17.922 -2.291 1 98.75 199 ILE A N 1
ATOM 1495 C CA . ILE A 1 199 ? -9.562 -17.719 -2.621 1 98.75 199 ILE A CA 1
ATOM 1496 C C . ILE A 1 199 ? -8.688 -18.25 -1.483 1 98.75 199 ILE A C 1
ATOM 1498 O O . ILE A 1 199 ? -8.992 -18.031 -0.308 1 98.75 199 ILE A O 1
ATOM 1502 N N . LEU A 1 200 ? -7.707 -19.047 -1.828 1 98.69 200 LEU A N 1
ATOM 1503 C CA . LEU A 1 200 ? -6.633 -19.453 -0.929 1 98.69 200 LEU A CA 1
ATOM 1504 C C . LEU A 1 200 ? -5.352 -18.672 -1.227 1 98.69 200 LEU A C 1
ATOM 1506 O O . LEU A 1 200 ? -4.926 -18.594 -2.381 1 98.69 200 LEU A O 1
ATOM 1510 N N . VAL A 1 201 ? -4.781 -18.078 -0.169 1 98.56 201 VAL A N 1
ATOM 1511 C CA . VAL A 1 201 ? -3.551 -17.312 -0.341 1 98.56 201 VAL A CA 1
ATOM 1512 C C . VAL A 1 201 ? -2.414 -17.969 0.434 1 98.56 201 VAL A C 1
ATOM 1514 O O . VAL A 1 201 ? -2.543 -18.234 1.632 1 98.56 201 VAL A O 1
ATOM 1517 N N . HIS A 1 202 ? -1.361 -18.297 -0.275 1 98 202 HIS A N 1
ATOM 1518 C CA . HIS A 1 202 ? -0.107 -18.594 0.404 1 98 202 HIS A CA 1
ATOM 1519 C C . HIS A 1 202 ? 0.761 -17.359 0.538 1 98 202 HIS A C 1
ATOM 1521 O O . HIS A 1 202 ? 1.28 -16.844 -0.458 1 98 202 HIS A O 1
ATOM 1527 N N . TYR A 1 203 ? 0.93 -16.922 1.739 1 96.25 203 TYR A N 1
ATOM 1528 C CA . TYR A 1 203 ? 1.563 -15.641 2.029 1 96.25 203 TYR A CA 1
ATOM 1529 C C . TYR A 1 203 ? 2.924 -15.844 2.689 1 96.25 203 TYR A C 1
ATOM 1531 O O . TYR A 1 203 ? 3.02 -16.453 3.752 1 96.25 203 TYR A O 1
ATOM 1539 N N . LEU A 1 204 ? 3.969 -15.352 2.053 1 92.81 204 LEU A N 1
ATOM 1540 C CA . LEU A 1 204 ? 5.312 -15.352 2.621 1 92.81 204 LEU A CA 1
ATOM 1541 C C . LEU A 1 204 ? 5.656 -13.977 3.188 1 92.81 204 LEU A C 1
ATOM 1543 O O . LEU A 1 204 ? 5.84 -13.016 2.434 1 92.81 204 LEU A O 1
ATOM 1547 N N . PRO A 1 205 ? 5.754 -13.844 4.504 1 87.19 205 PRO A N 1
ATOM 1548 C CA . PRO A 1 205 ? 6.035 -12.539 5.094 1 87.19 205 PRO A CA 1
ATOM 1549 C C . PRO A 1 205 ? 7.402 -11.984 4.688 1 87.19 205 PRO A C 1
ATOM 1551 O O . PRO A 1 205 ? 8.336 -12.758 4.445 1 87.19 205 PRO A O 1
ATOM 1554 N N . SER A 1 206 ? 7.387 -10.609 4.613 1 74.25 206 SER A N 1
ATOM 1555 C CA . SER A 1 206 ? 8.648 -9.922 4.367 1 74.25 206 SER A CA 1
ATOM 1556 C C . SER A 1 206 ? 9.469 -9.805 5.648 1 74.25 206 SER A C 1
ATOM 1558 O O . SER A 1 206 ? 8.922 -9.578 6.727 1 74.25 206 SER A O 1
ATOM 1560 N N . ARG A 1 207 ? 10.719 -10.344 5.664 1 60.22 207 ARG A N 1
ATOM 1561 C CA . ARG A 1 207 ? 11.523 -10.188 6.875 1 60.22 207 ARG A CA 1
ATOM 1562 C C . ARG A 1 207 ? 12.391 -8.938 6.797 1 60.22 207 ARG A C 1
ATOM 1564 O O . ARG A 1 207 ? 13.047 -8.695 5.781 1 60.22 207 ARG A O 1
ATOM 1571 N N . THR A 1 208 ? 11.883 -7.859 7.48 1 55.47 208 THR A N 1
ATOM 1572 C CA . THR A 1 208 ? 12.82 -6.746 7.582 1 55.47 208 THR A CA 1
ATOM 1573 C C . THR A 1 208 ? 13.844 -7.004 8.68 1 55.47 208 THR A C 1
ATOM 1575 O O . THR A 1 208 ? 13.508 -7.555 9.734 1 55.47 208 THR A O 1
ATOM 1578 N N . ARG A 1 209 ? 15.148 -7.086 8.234 1 54.16 209 ARG A N 1
ATOM 1579 C CA . ARG A 1 209 ? 16.203 -7.238 9.227 1 54.16 209 ARG A CA 1
ATOM 1580 C C . ARG A 1 209 ? 16.219 -6.062 10.195 1 54.16 209 ARG A C 1
ATOM 1582 O O . ARG A 1 209 ? 15.734 -4.977 9.875 1 54.16 209 ARG A O 1
ATOM 1589 N N . LYS A 1 210 ? 16.688 -6.391 11.398 1 50.81 210 LYS A N 1
ATOM 1590 C CA . LYS A 1 210 ? 16.969 -5.395 12.422 1 50.81 210 LYS A CA 1
ATOM 1591 C C . LYS A 1 210 ? 17.719 -4.199 11.844 1 50.81 210 LYS A C 1
ATOM 1593 O O . LYS A 1 210 ? 18.641 -4.367 11.062 1 50.81 210 LYS A O 1
ATOM 1598 N N . MET A 1 211 ? 17.016 -2.918 11.945 1 49.91 211 MET A N 1
ATOM 1599 C CA . MET A 1 211 ? 17.594 -1.656 11.477 1 49.91 211 MET A CA 1
ATOM 1600 C C . MET A 1 211 ? 19.016 -1.487 11.969 1 49.91 211 MET A C 1
ATOM 1602 O O . MET A 1 211 ? 19.281 -1.536 13.172 1 49.91 211 MET A O 1
ATOM 1606 N N . LEU A 1 212 ? 19.953 -1.775 11.07 1 49.97 212 LEU A N 1
ATOM 1607 C CA . LEU A 1 212 ? 21.344 -1.495 11.422 1 49.97 212 LEU A CA 1
ATOM 1608 C C . LEU A 1 212 ? 21.641 -0.002 11.328 1 49.97 212 LEU A C 1
ATOM 1610 O O . LEU A 1 212 ? 21.016 0.708 10.539 1 49.97 212 LEU A O 1
ATOM 1614 N N . GLY A 1 213 ? 22.125 0.583 12.305 1 54.09 213 GLY A N 1
ATOM 1615 C CA . GLY A 1 213 ? 22.688 1.92 12.281 1 54.09 213 GLY A CA 1
ATOM 1616 C C . GLY A 1 213 ? 23.594 2.162 11.086 1 54.09 213 GLY A C 1
ATOM 1617 O O . GLY A 1 213 ? 23.75 1.286 10.234 1 54.09 213 GLY A O 1
ATOM 1618 N N . GLY A 1 214 ? 23.891 3.418 10.711 1 53.75 214 GLY A N 1
ATOM 1619 C CA . GLY A 1 214 ? 24.859 3.807 9.695 1 53.75 214 GLY A CA 1
ATOM 1620 C C . GLY A 1 214 ? 24.234 4.086 8.344 1 53.75 214 GLY A C 1
ATOM 1621 O O . GLY A 1 214 ? 23.047 4.445 8.266 1 53.75 214 GLY A O 1
ATOM 1622 N N . PRO A 1 215 ? 25.062 3.949 7.262 1 54.81 215 PRO A N 1
ATOM 1623 C CA . PRO A 1 215 ? 24.656 4.301 5.898 1 54.81 215 PRO A CA 1
ATOM 1624 C C . PRO A 1 215 ? 23.484 3.447 5.391 1 54.81 215 PRO A C 1
ATOM 1626 O O . PRO A 1 215 ? 22.734 3.885 4.52 1 54.81 215 PRO A O 1
ATOM 1629 N N . MET A 1 216 ? 23.328 2.365 6.066 1 59.56 216 MET A N 1
ATOM 1630 C CA . MET A 1 216 ? 22.297 1.444 5.578 1 59.56 216 MET A CA 1
ATOM 1631 C C . MET A 1 216 ? 20.953 1.732 6.23 1 59.56 216 MET A C 1
ATOM 1633 O O . MET A 1 216 ? 19.938 1.168 5.832 1 59.56 216 MET A O 1
ATOM 1637 N N . ALA A 1 217 ? 21.031 2.674 7.102 1 63.31 217 ALA A N 1
ATOM 1638 C CA . ALA A 1 217 ? 19.812 2.963 7.855 1 63.31 217 ALA A CA 1
ATOM 1639 C C . ALA A 1 217 ? 18.703 3.482 6.938 1 63.31 217 ALA A C 1
ATOM 1641 O O . ALA A 1 217 ? 17.531 3.141 7.109 1 63.31 217 ALA A O 1
ATOM 1642 N N . TYR A 1 218 ? 19.141 4.188 5.957 1 67.44 218 TYR A N 1
ATOM 1643 C CA . TYR A 1 218 ? 18.172 4.773 5.043 1 67.44 218 TYR A CA 1
ATOM 1644 C C . TYR A 1 218 ? 17.5 3.697 4.195 1 67.44 218 TYR A C 1
ATOM 1646 O O . TYR A 1 218 ? 16.281 3.621 4.137 1 67.44 218 TYR A O 1
ATOM 1654 N N . ALA A 1 219 ? 18.359 2.934 3.727 1 67.94 219 ALA A N 1
ATOM 1655 C CA . ALA A 1 219 ? 17.844 1.856 2.889 1 67.94 219 ALA A CA 1
ATOM 1656 C C . ALA A 1 219 ? 16.969 0.905 3.701 1 67.94 219 ALA A C 1
ATOM 1658 O O . ALA A 1 219 ? 15.922 0.452 3.223 1 67.94 219 ALA A O 1
ATOM 1659 N N . GLN A 1 220 ? 17.375 0.683 4.879 1 67.81 220 GLN A N 1
ATOM 1660 C CA . GLN A 1 220 ? 16.641 -0.218 5.75 1 67.81 220 GLN A CA 1
ATOM 1661 C C . GLN A 1 220 ? 15.289 0.381 6.137 1 67.81 220 GLN A C 1
ATOM 1663 O O . GLN A 1 220 ? 14.281 -0.331 6.211 1 67.81 220 GLN A O 1
ATOM 1668 N N . GLY A 1 221 ? 15.359 1.634 6.375 1 70.62 221 GLY A N 1
ATOM 1669 C CA . GLY A 1 221 ? 14.117 2.309 6.719 1 70.62 221 GLY A CA 1
ATOM 1670 C C . GLY A 1 221 ? 13.094 2.289 5.598 1 70.62 221 GLY A C 1
ATOM 1671 O O . GLY A 1 221 ? 11.922 2.008 5.828 1 70.62 221 GLY A O 1
ATOM 1672 N N . ILE A 1 222 ? 13.539 2.512 4.473 1 74.62 222 ILE A N 1
ATOM 1673 C CA . ILE A 1 222 ? 12.664 2.494 3.303 1 74.62 222 ILE A CA 1
ATOM 1674 C C . ILE A 1 222 ? 12.117 1.086 3.09 1 74.62 222 ILE A C 1
ATOM 1676 O O . ILE A 1 222 ? 10.922 0.913 2.818 1 74.62 222 ILE A O 1
ATOM 1680 N N . ALA A 1 223 ? 13.016 0.163 3.318 1 75.88 223 ALA A N 1
ATOM 1681 C CA . ALA A 1 223 ? 12.602 -1.229 3.158 1 75.88 223 ALA A CA 1
ATOM 1682 C C . ALA A 1 223 ? 11.547 -1.607 4.191 1 75.88 223 ALA A C 1
ATOM 1684 O O . ALA A 1 223 ? 10.555 -2.268 3.861 1 75.88 223 ALA A O 1
ATOM 1685 N N . ALA A 1 224 ? 11.758 -1.207 5.352 1 78.06 224 ALA A N 1
ATOM 1686 C CA . ALA A 1 224 ? 10.82 -1.51 6.43 1 78.06 224 ALA A CA 1
ATOM 1687 C C . ALA A 1 224 ? 9.469 -0.835 6.188 1 78.06 224 ALA A C 1
ATOM 1689 O O . ALA A 1 224 ? 8.422 -1.45 6.375 1 78.06 224 ALA A O 1
ATOM 1690 N N . GLY A 1 225 ? 9.531 0.382 5.852 1 82.81 225 GLY A N 1
ATOM 1691 C CA . GLY A 1 225 ? 8.312 1.101 5.531 1 82.81 225 GLY A CA 1
ATOM 1692 C C . GLY A 1 225 ? 7.539 0.486 4.379 1 82.81 225 GLY A C 1
ATOM 1693 O O . GLY A 1 225 ? 6.316 0.359 4.441 1 82.81 225 GLY A O 1
ATOM 1694 N N . SER A 1 226 ? 8.281 0.13 3.434 1 84.06 226 SER A N 1
ATOM 1695 C CA . SER A 1 226 ? 7.66 -0.488 2.266 1 84.06 226 SER A CA 1
ATOM 1696 C C . SER A 1 226 ? 7.02 -1.826 2.623 1 84.06 226 SER A C 1
ATOM 1698 O O . SER A 1 226 ? 5.926 -2.141 2.154 1 84.06 226 SER A O 1
ATOM 1700 N N . ALA A 1 227 ? 7.719 -2.59 3.41 1 85.25 227 ALA A N 1
ATOM 1701 C CA . ALA A 1 227 ? 7.176 -3.873 3.85 1 85.25 227 ALA A CA 1
ATOM 1702 C C . ALA A 1 227 ? 5.879 -3.684 4.629 1 85.25 227 ALA A C 1
ATOM 1704 O O . ALA A 1 227 ? 4.91 -4.418 4.426 1 85.25 227 ALA A O 1
ATOM 1705 N N . ALA A 1 228 ? 5.887 -2.721 5.469 1 87.62 228 ALA A N 1
ATOM 1706 C CA . ALA A 1 228 ? 4.691 -2.422 6.254 1 87.62 228 ALA A CA 1
ATOM 1707 C C . ALA A 1 228 ? 3.535 -1.996 5.352 1 87.62 228 ALA A C 1
ATOM 1709 O O . ALA A 1 228 ? 2.395 -2.418 5.555 1 87.62 228 ALA A O 1
ATOM 1710 N N . LEU A 1 229 ? 3.85 -1.203 4.434 1 91.56 229 LEU A N 1
ATOM 1711 C CA . LEU A 1 229 ? 2.83 -0.728 3.502 1 91.56 229 LEU A CA 1
ATOM 1712 C C . LEU A 1 229 ? 2.242 -1.887 2.703 1 91.56 229 LEU A C 1
ATOM 1714 O O . LEU A 1 229 ? 1.024 -1.963 2.518 1 91.56 229 LEU A O 1
ATOM 1718 N N . ARG A 1 230 ? 3.057 -2.77 2.258 1 92 230 ARG A N 1
ATOM 1719 C CA . ARG A 1 230 ? 2.596 -3.914 1.479 1 92 230 ARG A CA 1
ATOM 1720 C C . ARG A 1 230 ? 1.695 -4.816 2.314 1 92 230 ARG A C 1
ATOM 1722 O O . ARG A 1 230 ? 0.692 -5.336 1.818 1 92 230 ARG A O 1
ATOM 1729 N N . ARG A 1 231 ? 2.08 -5.012 3.506 1 91.5 231 ARG A N 1
ATOM 1730 C CA . ARG A 1 231 ? 1.257 -5.82 4.402 1 91.5 231 ARG A CA 1
ATOM 1731 C C . ARG A 1 231 ? -0.104 -5.168 4.625 1 91.5 231 ARG A C 1
ATOM 1733 O O . ARG A 1 231 ? -1.135 -5.844 4.586 1 91.5 231 ARG A O 1
ATOM 1740 N N . ASP A 1 232 ? -0.094 -3.887 4.859 1 93 232 ASP A N 1
ATOM 1741 C CA . ASP A 1 232 ? -1.344 -3.164 5.078 1 93 232 ASP A CA 1
ATOM 1742 C C . ASP A 1 232 ? -2.215 -3.182 3.826 1 93 232 ASP A C 1
ATOM 1744 O O . ASP A 1 232 ? -3.439 -3.283 3.916 1 93 232 ASP A O 1
ATOM 1748 N N . HIS A 1 233 ? -1.544 -3.014 2.725 1 95.19 233 HIS A N 1
ATOM 1749 C CA . HIS A 1 233 ? -2.244 -3.088 1.446 1 95.19 233 HIS A CA 1
ATOM 1750 C C . HIS A 1 233 ? -2.99 -4.41 1.303 1 95.19 233 HIS A C 1
ATOM 1752 O O . HIS A 1 233 ? -4.164 -4.426 0.921 1 95.19 233 HIS A O 1
ATOM 1758 N N . PHE A 1 234 ? -2.334 -5.453 1.673 1 96.19 234 PHE A N 1
ATOM 1759 C CA . PHE A 1 234 ? -2.959 -6.766 1.599 1 96.19 234 PHE A CA 1
ATOM 1760 C C . PHE A 1 234 ? -4.098 -6.883 2.605 1 96.19 234 PHE A C 1
ATOM 1762 O O . PHE A 1 234 ? -5.164 -7.41 2.283 1 96.19 234 PHE A O 1
ATOM 1769 N N . GLN A 1 235 ? -3.912 -6.387 3.764 1 95.44 235 GLN A N 1
ATOM 1770 C CA . GLN A 1 235 ? -4.957 -6.41 4.781 1 95.44 235 GLN A CA 1
ATOM 1771 C C . GLN A 1 235 ? -6.203 -5.676 4.305 1 95.44 235 GLN A C 1
ATOM 1773 O O . GLN A 1 235 ? -7.328 -6.102 4.586 1 95.44 235 GLN A O 1
ATOM 1778 N N . LEU A 1 236 ? -5.996 -4.594 3.611 1 96.38 236 LEU A N 1
ATOM 1779 C CA . LEU A 1 236 ? -7.129 -3.83 3.1 1 96.38 236 LEU A CA 1
ATOM 1780 C C . LEU A 1 236 ? -7.879 -4.621 2.033 1 96.38 236 LEU A C 1
ATOM 1782 O O . LEU A 1 236 ? -9.109 -4.57 1.966 1 96.38 236 LEU A O 1
ATOM 1786 N N . GLN A 1 237 ? -7.129 -5.352 1.174 1 97.69 237 GLN A N 1
ATOM 1787 C CA . GLN A 1 237 ? -7.785 -6.23 0.209 1 97.69 237 GLN A CA 1
ATOM 1788 C C . GLN A 1 237 ? -8.688 -7.242 0.911 1 97.69 237 GLN A C 1
ATOM 1790 O O . GLN A 1 237 ? -9.836 -7.445 0.506 1 97.69 237 GLN A O 1
ATOM 1795 N N . LEU A 1 238 ? -8.125 -7.82 1.957 1 97.56 238 LEU A N 1
ATOM 1796 C CA . LEU A 1 238 ? -8.875 -8.828 2.701 1 97.56 238 LEU A CA 1
ATOM 1797 C C . LEU A 1 238 ? -10.125 -8.219 3.334 1 97.56 238 LEU A C 1
ATOM 1799 O O . LEU A 1 238 ? -11.195 -8.82 3.297 1 97.56 238 LEU A O 1
ATOM 1803 N N . ALA A 1 239 ? -9.953 -7.039 3.893 1 96.62 239 ALA A N 1
ATOM 1804 C CA . ALA A 1 239 ? -11.078 -6.363 4.523 1 96.62 239 ALA A CA 1
ATOM 1805 C C . ALA A 1 239 ? -12.18 -6.062 3.506 1 96.62 239 ALA A C 1
ATOM 1807 O O . ALA A 1 239 ? -13.367 -6.23 3.795 1 96.62 239 ALA A O 1
ATOM 1808 N N . LEU A 1 240 ? -11.789 -5.629 2.373 1 97.38 240 LEU A N 1
ATOM 1809 C CA . LEU A 1 240 ? -12.75 -5.312 1.321 1 97.38 240 LEU A CA 1
ATOM 1810 C C . LEU A 1 240 ? -13.492 -6.562 0.865 1 97.38 240 LEU A C 1
ATOM 1812 O O . LEU A 1 240 ? -14.719 -6.551 0.735 1 97.38 240 LEU A O 1
ATOM 1816 N N . LEU A 1 241 ? -12.727 -7.621 0.648 1 97.88 241 LEU A N 1
ATOM 1817 C CA . LEU A 1 241 ? -13.336 -8.875 0.215 1 97.88 241 LEU A CA 1
ATOM 1818 C C . LEU A 1 241 ? -14.273 -9.422 1.286 1 97.88 241 LEU A C 1
ATOM 1820 O O . LEU A 1 241 ? -15.344 -9.953 0.971 1 97.88 241 LEU A O 1
ATOM 1824 N N . LYS A 1 242 ? -13.875 -9.227 2.527 1 96.5 242 LYS A N 1
ATOM 1825 C CA . LYS A 1 242 ? -14.734 -9.633 3.635 1 96.5 242 LYS A CA 1
ATOM 1826 C C . LYS A 1 242 ? -16.031 -8.836 3.643 1 96.5 242 LYS A C 1
ATOM 1828 O O . LYS A 1 242 ? -17.125 -9.406 3.807 1 96.5 242 LYS A O 1
ATOM 1833 N N . GLU A 1 243 ? -15.898 -7.523 3.48 1 96.31 243 GLU A N 1
ATOM 1834 C CA . GLU A 1 243 ? -17.078 -6.664 3.434 1 96.31 243 GLU A CA 1
ATOM 1835 C C . GLU A 1 243 ? -18 -7.062 2.293 1 96.31 243 GLU A C 1
ATOM 1837 O O . GLU A 1 243 ? -19.234 -6.93 2.404 1 96.31 243 GLU A O 1
ATOM 1842 N N . ARG A 1 244 ? -17.484 -7.598 1.248 1 96.44 244 ARG A N 1
ATOM 1843 C CA . ARG A 1 244 ? -18.25 -8 0.08 1 96.44 244 ARG A CA 1
ATOM 1844 C C . ARG A 1 244 ? -18.75 -9.438 0.219 1 96.44 244 ARG A C 1
ATOM 1846 O O . ARG A 1 244 ? -19.359 -9.984 -0.704 1 96.44 244 ARG A O 1
ATOM 1853 N N . GLY A 1 245 ? -18.391 -10.125 1.276 1 96.44 245 GLY A N 1
ATOM 1854 C CA . GLY A 1 245 ? -18.875 -11.461 1.581 1 96.44 245 GLY A CA 1
ATOM 1855 C C . GLY A 1 245 ? -18.141 -12.555 0.822 1 96.44 245 GLY A C 1
ATOM 1856 O O . GLY A 1 245 ? -18.703 -13.625 0.569 1 96.44 245 GLY A O 1
ATOM 1857 N N . PHE A 1 246 ? -16.953 -12.297 0.404 1 97.69 246 PHE A N 1
ATOM 1858 C CA . PHE A 1 246 ? -16.203 -13.281 -0.363 1 97.69 246 PHE A CA 1
ATOM 1859 C C . PHE A 1 246 ? -15.109 -13.922 0.494 1 97.69 246 PHE A C 1
ATOM 1861 O O . PHE A 1 246 ? -14.211 -13.234 0.981 1 97.69 246 PHE A O 1
ATOM 1868 N N . PRO A 1 247 ? -15.094 -15.219 0.633 1 97.56 247 PRO A N 1
ATOM 1869 C CA . PRO A 1 247 ? -14.172 -15.891 1.552 1 97.56 247 PRO A CA 1
ATOM 1870 C C . PRO A 1 247 ? -12.742 -15.953 1.012 1 97.56 247 PRO A C 1
ATOM 1872 O O . PRO A 1 247 ? -12.531 -16.359 -0.13 1 97.56 247 PRO A O 1
ATOM 1875 N N . VAL A 1 248 ? -11.867 -15.523 1.813 1 98.31 248 VAL A N 1
ATOM 1876 C CA . VAL A 1 248 ? -10.438 -15.648 1.543 1 98.31 248 VAL A CA 1
ATOM 1877 C C . VAL A 1 248 ? -9.742 -16.328 2.725 1 98.31 248 VAL A C 1
ATOM 1879 O O . VAL A 1 248 ? -9.938 -15.922 3.875 1 98.31 248 VAL A O 1
ATOM 1882 N N . TYR A 1 249 ? -8.984 -17.344 2.439 1 97.81 249 TYR A N 1
ATOM 1883 C CA . TYR A 1 249 ? -8.203 -18.047 3.445 1 97.81 249 TYR A CA 1
ATOM 1884 C C . TYR A 1 249 ? -6.707 -17.828 3.215 1 97.81 249 TYR A C 1
ATOM 1886 O O . TYR A 1 249 ? -6.211 -18.016 2.102 1 97.81 249 TYR A O 1
ATOM 1894 N N . VAL A 1 250 ? -6.055 -17.422 4.293 1 97.62 250 VAL A N 1
ATOM 1895 C CA . VAL A 1 250 ? -4.641 -17.094 4.156 1 97.62 250 VAL A CA 1
ATOM 1896 C C . VAL A 1 250 ? -3.801 -18.062 4.969 1 97.62 250 VAL A C 1
ATOM 1898 O O . VAL A 1 250 ? -4.043 -18.266 6.164 1 97.62 250 VAL A O 1
ATOM 1901 N N . MET A 1 251 ? -2.881 -18.656 4.324 1 95.62 251 MET A N 1
ATOM 1902 C CA . MET A 1 251 ? -1.855 -19.453 4.992 1 95.62 251 MET A CA 1
ATOM 1903 C C . MET A 1 251 ? -0.515 -18.734 4.992 1 95.62 251 MET A C 1
ATOM 1905 O O . MET A 1 251 ? 0.05 -18.469 3.93 1 95.62 251 MET A O 1
ATOM 1909 N N . VAL A 1 252 ? -0.005 -18.469 6.156 1 93.62 252 VAL A N 1
ATOM 1910 C CA . VAL A 1 252 ? 1.27 -17.781 6.305 1 93.62 252 VAL A CA 1
ATOM 1911 C C . VAL A 1 252 ? 2.379 -18.781 6.586 1 93.62 252 VAL A C 1
ATOM 1913 O O . VAL A 1 252 ? 2.256 -19.625 7.488 1 93.62 252 VAL A O 1
ATOM 1916 N N . SER A 1 253 ? 3.436 -18.734 5.832 1 91.44 253 SER A N 1
ATOM 1917 C CA . SER A 1 253 ? 4.605 -19.562 6.094 1 91.44 253 SER A CA 1
ATOM 1918 C C . SER A 1 253 ? 5.812 -18.719 6.477 1 91.44 253 SER A C 1
ATOM 1920 O O . SER A 1 253 ? 6.285 -17.906 5.68 1 91.44 253 SER A O 1
ATOM 1922 N N . ASN A 1 254 ? 6.223 -18.859 7.664 1 86.69 254 ASN A N 1
ATOM 1923 C CA . ASN A 1 254 ? 7.473 -18.25 8.117 1 86.69 254 ASN A CA 1
ATOM 1924 C C . ASN A 1 254 ? 8.672 -19.156 7.832 1 86.69 254 ASN A C 1
ATOM 1926 O O . ASN A 1 254 ? 8.93 -20.109 8.57 1 86.69 254 ASN A O 1
ATOM 1930 N N . LEU A 1 255 ? 9.352 -18.828 6.785 1 84.38 255 LEU A N 1
ATOM 1931 C CA . LEU A 1 255 ? 10.43 -19.703 6.309 1 84.38 255 LEU A CA 1
ATOM 1932 C C . LEU A 1 255 ? 11.789 -19.062 6.555 1 84.38 255 LEU A C 1
ATOM 1934 O O . LEU A 1 255 ? 11.898 -17.844 6.672 1 84.38 255 LEU A O 1
ATOM 1938 N N . PRO A 1 256 ? 12.773 -19.828 6.688 1 76.31 256 PRO A N 1
ATOM 1939 C CA . PRO A 1 256 ? 14.125 -19.266 6.801 1 76.31 256 PRO A CA 1
ATOM 1940 C C . PRO A 1 256 ? 14.539 -18.453 5.574 1 76.31 256 PRO A C 1
ATOM 1942 O O . PRO A 1 256 ? 14.156 -18.797 4.449 1 76.31 256 PRO A O 1
ATOM 1945 N N . PRO A 1 257 ? 15.242 -17.391 5.895 1 70.44 257 PRO A N 1
ATOM 1946 C CA . PRO A 1 257 ? 15.695 -16.594 4.754 1 70.44 257 PRO A CA 1
ATOM 1947 C C . PRO A 1 257 ? 16.672 -17.344 3.855 1 70.44 257 PRO A C 1
ATOM 1949 O O . PRO A 1 257 ? 17.5 -18.109 4.348 1 70.44 257 PRO A O 1
ATOM 1952 N N . VAL A 1 258 ? 16.406 -17.281 2.59 1 67.12 258 VAL A N 1
ATOM 1953 C CA . VAL A 1 258 ? 17.312 -17.891 1.614 1 67.12 258 VAL A CA 1
ATOM 1954 C C . VAL A 1 258 ? 18.125 -16.797 0.913 1 67.12 258 VAL A C 1
ATOM 1956 O O . VAL A 1 258 ? 17.594 -15.758 0.543 1 67.12 258 VAL A O 1
ATOM 1959 N N . SER A 1 259 ? 19.375 -16.938 1.089 1 63.28 259 SER A N 1
ATOM 1960 C CA . SER A 1 259 ? 20.281 -16.031 0.388 1 63.28 259 SER A CA 1
ATOM 1961 C C . SER A 1 259 ? 21.062 -16.75 -0.708 1 63.28 259 SER A C 1
ATOM 1963 O O . SER A 1 259 ? 21.125 -17.984 -0.718 1 63.28 259 SER A O 1
ATOM 1965 N N . PRO A 1 260 ? 21.516 -15.945 -1.697 1 57.53 260 PRO A N 1
ATOM 1966 C CA . PRO A 1 260 ? 22.297 -16.578 -2.768 1 57.53 260 PRO A CA 1
ATOM 1967 C C . PRO A 1 260 ? 23.453 -17.422 -2.24 1 57.53 260 PRO A C 1
ATOM 1969 O O . PRO A 1 260 ? 23.844 -18.391 -2.891 1 57.53 260 PRO A O 1
ATOM 1972 N N . THR A 1 261 ? 23.922 -17.031 -1.108 1 59.81 261 THR A N 1
ATOM 1973 C CA . THR A 1 261 ? 25.078 -17.75 -0.58 1 59.81 261 THR A CA 1
ATOM 1974 C C . THR A 1 261 ? 24.625 -18.953 0.259 1 59.81 261 THR A C 1
ATOM 1976 O O . THR A 1 261 ? 25.453 -19.766 0.67 1 59.81 261 THR A O 1
ATOM 1979 N N . GLN A 1 262 ? 23.391 -19.094 0.522 1 65.12 262 GLN A N 1
ATOM 1980 C CA . GLN A 1 262 ? 22.891 -20.188 1.354 1 65.12 262 GLN A CA 1
ATOM 1981 C C . GLN A 1 262 ? 21.766 -20.938 0.653 1 65.12 262 GLN A C 1
ATOM 1983 O O . GLN A 1 262 ? 20.688 -21.094 1.215 1 65.12 262 GLN A O 1
ATOM 1988 N N . MET A 1 263 ? 22.141 -21.422 -0.45 1 62.22 263 MET A N 1
ATOM 1989 C CA . MET A 1 263 ? 21.125 -22.062 -1.291 1 62.22 263 MET A CA 1
ATOM 1990 C C . MET A 1 263 ? 20.594 -23.328 -0.622 1 62.22 263 MET A C 1
ATOM 1992 O 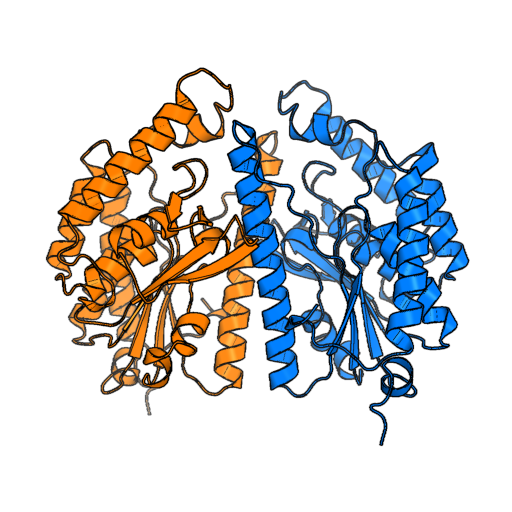O . MET A 1 263 ? 19.453 -23.734 -0.871 1 62.22 263 MET A O 1
ATOM 1996 N N . GLU A 1 264 ? 21.438 -23.969 0.196 1 69.12 264 GLU A N 1
ATOM 1997 C CA . GLU A 1 264 ? 20.984 -25.125 0.97 1 69.12 264 GLU A CA 1
ATOM 1998 C C . GLU A 1 264 ? 19.75 -24.766 1.802 1 69.12 264 GLU A C 1
ATOM 2000 O O . GLU A 1 264 ? 18.906 -25.625 2.072 1 69.12 264 GLU A O 1
ATOM 2005 N N . ARG A 1 265 ? 19.703 -23.594 1.996 1 74.94 265 ARG A N 1
ATOM 2006 C CA . ARG A 1 265 ? 18.562 -23.109 2.771 1 74.94 265 ARG A CA 1
ATOM 2007 C C . ARG A 1 265 ? 17.281 -23.125 1.932 1 74.94 265 ARG A C 1
ATOM 2009 O O . ARG A 1 265 ? 16.172 -23.109 2.475 1 74.94 265 ARG A O 1
ATOM 2016 N N . GLY A 1 266 ? 17.531 -23.203 0.639 1 79.19 266 GLY A N 1
ATOM 2017 C CA . GLY A 1 266 ? 16.375 -23.328 -0.238 1 79.19 266 GLY A CA 1
ATOM 2018 C C . GLY A 1 266 ? 15.648 -24.656 -0.093 1 79.19 266 GLY A C 1
ATOM 2019 O O . GLY A 1 266 ? 14.414 -24.688 -0.06 1 79.19 266 GLY A O 1
ATOM 2020 N N . PHE A 1 267 ? 16.406 -25.719 0.096 1 81.31 267 PHE A N 1
ATOM 2021 C CA . PHE A 1 267 ? 15.812 -27.031 0.297 1 81.31 267 PHE A CA 1
ATOM 2022 C C . PHE A 1 267 ? 15.047 -27.094 1.613 1 81.31 267 PHE A C 1
ATOM 2024 O O . PHE A 1 267 ? 13.945 -27.641 1.675 1 81.31 267 PHE A O 1
ATOM 2031 N N . ASP A 1 268 ? 15.641 -26.5 2.525 1 86.56 268 ASP A N 1
ATOM 2032 C CA . ASP A 1 268 ? 15 -26.469 3.834 1 86.56 268 ASP A CA 1
ATOM 2033 C C . ASP A 1 268 ? 13.695 -25.672 3.785 1 86.56 268 ASP A C 1
ATOM 2035 O O . ASP A 1 268 ? 12.695 -26.078 4.375 1 86.56 268 ASP A O 1
ATOM 2039 N N . ALA A 1 269 ? 13.758 -24.609 3.078 1 88.38 269 ALA A N 1
ATOM 2040 C CA . ALA A 1 269 ? 12.57 -23.766 2.953 1 88.38 269 ALA A CA 1
ATOM 2041 C C . ALA A 1 269 ? 11.438 -24.516 2.25 1 88.38 269 ALA A C 1
ATOM 2043 O O . ALA A 1 269 ? 10.281 -24.438 2.666 1 88.38 269 ALA A O 1
ATOM 2044 N N . LEU A 1 270 ? 11.812 -25.234 1.223 1 92.12 270 LEU A N 1
ATOM 2045 C CA . LEU A 1 270 ? 10.836 -26.016 0.479 1 92.12 270 LEU A CA 1
ATOM 2046 C C . LEU A 1 270 ? 10.203 -27.078 1.373 1 92.12 270 LEU A C 1
ATOM 2048 O O . LEU A 1 270 ? 8.977 -27.203 1.414 1 92.12 270 LEU A O 1
ATOM 2052 N N . HIS A 1 271 ? 11.008 -27.75 2.117 1 92.19 271 HIS A N 1
ATOM 2053 C CA . HIS A 1 271 ? 10.523 -28.812 2.992 1 92.19 271 HIS A CA 1
ATOM 2054 C C . HIS A 1 271 ? 9.664 -28.25 4.121 1 92.19 271 HIS A C 1
ATOM 2056 O O . HIS A 1 271 ? 8.594 -28.797 4.418 1 92.19 271 HIS A O 1
ATOM 2062 N N . GLN A 1 272 ? 10.094 -27.25 4.703 1 93.31 272 GLN A N 1
ATOM 2063 C CA . GLN A 1 272 ? 9.344 -26.641 5.793 1 93.31 272 GLN A CA 1
ATOM 2064 C C . GLN A 1 272 ? 8 -26.109 5.301 1 93.31 272 GLN A C 1
ATOM 2066 O O . GLN A 1 272 ? 6.996 -26.188 6.008 1 93.31 272 GLN A O 1
ATOM 2071 N N . ALA A 1 273 ? 7.992 -25.547 4.109 1 95.12 273 ALA A N 1
ATOM 2072 C CA . ALA A 1 273 ? 6.75 -25.031 3.541 1 95.12 273 ALA A CA 1
ATOM 2073 C C . ALA A 1 273 ? 5.75 -26.172 3.303 1 95.12 273 ALA A C 1
ATOM 2075 O O . ALA A 1 273 ? 4.551 -26 3.549 1 95.12 273 ALA A O 1
ATOM 2076 N N . ARG A 1 274 ? 6.297 -27.281 2.826 1 95.75 274 ARG A N 1
ATOM 2077 C CA . ARG A 1 274 ? 5.434 -28.438 2.613 1 95.75 274 ARG A CA 1
ATOM 2078 C C . ARG A 1 274 ? 4.801 -28.906 3.922 1 95.75 274 ARG A C 1
ATOM 2080 O O . ARG A 1 274 ? 3.586 -29.094 3.996 1 95.75 274 ARG A O 1
ATOM 2087 N N . LEU A 1 275 ? 5.578 -29.016 4.941 1 94.62 275 LEU A N 1
ATOM 2088 C CA . LEU A 1 275 ? 5.098 -29.469 6.238 1 94.62 275 LEU A CA 1
ATOM 2089 C C . LEU A 1 275 ? 4.117 -28.469 6.84 1 94.62 275 LEU A C 1
ATOM 2091 O O . LEU A 1 275 ? 3.09 -28.859 7.398 1 94.62 275 LEU A O 1
ATOM 2095 N N . SER A 1 276 ? 4.457 -27.25 6.707 1 93.94 276 SER A N 1
ATOM 2096 C CA . SER A 1 276 ? 3.586 -26.203 7.215 1 93.94 276 SER A CA 1
ATOM 2097 C C . SER A 1 276 ? 2.227 -26.234 6.523 1 93.94 276 SER A C 1
ATOM 2099 O O . SER A 1 276 ? 1.192 -26.047 7.168 1 93.94 276 SER A O 1
ATOM 2101 N N . ALA A 1 277 ? 2.24 -26.469 5.242 1 96.38 277 ALA A N 1
ATOM 2102 C CA . ALA A 1 277 ? 0.997 -26.547 4.48 1 96.38 277 ALA A CA 1
ATOM 2103 C C . ALA A 1 277 ? 0.139 -27.719 4.941 1 96.38 277 ALA A C 1
ATOM 2105 O O . ALA A 1 277 ? -1.059 -27.562 5.191 1 96.38 277 ALA A O 1
ATOM 2106 N N . GLU A 1 278 ? 0.764 -28.844 5.121 1 95.69 278 GLU A N 1
ATOM 2107 C CA . GLU A 1 278 ? 0.042 -30.047 5.551 1 95.69 278 GLU A CA 1
ATOM 2108 C C . GLU A 1 278 ? -0.624 -29.828 6.906 1 95.69 278 GLU A C 1
ATOM 2110 O O . GLU A 1 278 ? -1.785 -30.188 7.102 1 95.69 278 GLU A O 1
ATOM 2115 N N . ARG A 1 279 ? 0.069 -29.172 7.758 1 94.5 279 ARG A N 1
ATOM 2116 C CA . ARG A 1 279 ? -0.467 -28.891 9.086 1 94.5 279 ARG A CA 1
ATOM 2117 C C . ARG A 1 279 ? -1.611 -27.891 9.008 1 94.5 279 ARG A C 1
ATOM 2119 O O . ARG A 1 279 ? -2.627 -28.047 9.688 1 94.5 279 ARG A O 1
ATOM 2126 N N . ALA A 1 280 ? -1.433 -26.906 8.203 1 95 280 ALA A N 1
ATOM 2127 C CA . ALA A 1 280 ? -2.434 -25.844 8.086 1 95 280 ALA A CA 1
ATOM 2128 C C . ALA A 1 280 ? -3.74 -26.391 7.516 1 95 280 ALA A C 1
ATOM 2130 O O . ALA A 1 280 ? -4.824 -26.016 7.977 1 95 280 ALA A O 1
ATOM 2131 N N . PHE A 1 281 ? -3.648 -27.281 6.551 1 96.94 281 PHE A N 1
ATOM 2132 C CA . PHE A 1 281 ? -4.84 -27.828 5.91 1 96.94 281 PHE A CA 1
ATOM 2133 C C . PHE A 1 281 ? -5.609 -28.719 6.867 1 96.94 281 PHE A C 1
ATOM 2135 O O . PHE A 1 281 ? -6.816 -28.922 6.707 1 96.94 281 PHE A O 1
ATOM 2142 N N . ALA A 1 282 ? -4.938 -29.25 7.902 1 96 282 ALA A N 1
ATOM 2143 C CA . ALA A 1 282 ? -5.547 -30.172 8.852 1 96 282 ALA A CA 1
ATOM 2144 C C . ALA A 1 282 ? -6.148 -29.438 10.039 1 96 282 ALA A C 1
ATOM 2146 O O . ALA A 1 282 ? -6.676 -30.062 10.961 1 96 282 ALA A O 1
ATOM 2147 N N . ARG A 1 283 ? -6.098 -28.094 10.016 1 95 283 ARG A N 1
ATOM 2148 C CA . ARG A 1 283 ? -6.621 -27.266 11.094 1 95 283 ARG A CA 1
ATOM 2149 C C . ARG A 1 283 ? -7.66 -26.281 10.57 1 95 283 ARG A C 1
ATOM 2151 O O . ARG A 1 283 ? -7.754 -26.047 9.359 1 95 283 ARG A O 1
ATOM 2158 N N . PRO A 1 284 ? -8.422 -25.797 11.461 1 94.12 284 PRO A N 1
ATOM 2159 C CA . PRO A 1 284 ? -9.336 -24.734 11.039 1 94.12 284 PRO A CA 1
ATOM 2160 C C . PRO A 1 284 ? -8.602 -23.484 10.539 1 94.12 284 PRO A C 1
ATOM 2162 O O . PRO A 1 284 ? -7.488 -23.203 10.984 1 94.12 284 PRO A O 1
ATOM 2165 N N . PRO A 1 285 ? -9.234 -22.812 9.594 1 92.88 285 PRO A N 1
ATOM 2166 C CA . PRO A 1 285 ? -8.594 -21.594 9.086 1 92.88 285 PRO A CA 1
ATOM 2167 C C . PRO A 1 285 ? -8.328 -20.562 10.18 1 92.88 285 PRO A C 1
ATOM 2169 O O . PRO A 1 285 ? -9.141 -20.406 11.094 1 92.88 285 PRO A O 1
ATOM 2172 N N . VAL A 1 286 ? -7.16 -19.875 10.055 1 89.44 286 VAL A N 1
ATOM 2173 C CA . VAL A 1 286 ? -6.762 -18.828 10.992 1 89.44 286 VAL A CA 1
ATOM 2174 C C . VAL A 1 286 ? -6.809 -17.469 10.289 1 89.44 286 VAL A C 1
ATOM 2176 O O . VAL A 1 286 ? -6.32 -17.328 9.164 1 89.44 286 VAL A O 1
ATOM 2179 N N . PRO A 1 287 ? -7.418 -16.438 11 1 86.88 287 PRO A N 1
ATOM 2180 C CA . PRO A 1 287 ? -7.43 -15.109 10.406 1 86.88 287 PRO A CA 1
ATOM 2181 C C . PRO A 1 287 ? -6.027 -14.547 10.18 1 86.88 287 PRO A C 1
ATOM 2183 O O . PRO A 1 287 ? -5.125 -14.797 10.984 1 86.88 287 PRO A O 1
ATOM 2186 N N . PHE A 1 288 ? -5.855 -13.836 9.078 1 89.12 288 PHE A N 1
ATOM 2187 C CA . PHE A 1 288 ? -4.566 -13.273 8.688 1 89.12 288 PHE A CA 1
ATOM 2188 C C . PHE A 1 288 ? -4.016 -12.375 9.789 1 89.12 288 PHE A C 1
ATOM 2190 O O . PHE A 1 288 ? -2.809 -12.359 10.039 1 89.12 288 PHE A O 1
ATOM 2197 N N . GLU A 1 289 ? -4.906 -11.641 10.453 1 78.94 289 GLU A N 1
ATOM 2198 C CA . GLU A 1 289 ? -4.504 -10.672 11.477 1 78.94 289 GLU A CA 1
ATOM 2199 C C . GLU A 1 289 ? -3.854 -11.375 12.664 1 78.94 289 GLU A C 1
ATOM 2201 O O . GLU A 1 289 ? -3.125 -10.742 13.438 1 78.94 289 GLU A O 1
ATOM 2206 N N . GLU A 1 290 ? -4.109 -12.648 12.828 1 71.12 290 GLU A N 1
ATOM 2207 C CA . GLU A 1 290 ? -3.607 -13.414 13.969 1 71.12 290 GLU A CA 1
ATOM 2208 C C . GLU A 1 290 ? -2.352 -14.203 13.594 1 71.12 290 GLU A C 1
ATOM 2210 O O . GLU A 1 290 ? -1.777 -14.898 14.438 1 71.12 290 GLU A O 1
ATOM 2215 N N . SER A 1 291 ? -1.909 -13.992 12.328 1 67.69 291 SER A N 1
ATOM 2216 C CA . SER A 1 291 ? -0.807 -14.82 11.844 1 67.69 291 SER A CA 1
ATOM 2217 C C . SER A 1 291 ? 0.526 -14.086 11.969 1 67.69 291 SER A C 1
ATOM 2219 O O . SER A 1 291 ? 0.572 -12.859 11.93 1 67.69 291 SER A O 1
ATOM 2221 N N . MET B 1 1 ? -32.625 18.719 -11.016 1 46.69 1 MET B N 1
ATOM 2222 C CA . MET B 1 1 ? -32.094 19.469 -9.891 1 46.69 1 MET B CA 1
ATOM 2223 C C . MET B 1 1 ? -30.562 19.422 -9.891 1 46.69 1 MET B C 1
ATOM 2225 O O . MET B 1 1 ? -29.969 18.391 -10.25 1 46.69 1 MET B O 1
ATOM 2229 N N . ALA B 1 2 ? -29.953 20.469 -9.859 1 64.56 2 ALA B N 1
ATOM 2230 C CA . ALA B 1 2 ? -28.5 20.547 -10.039 1 64.56 2 ALA B CA 1
ATOM 2231 C C . ALA B 1 2 ? -27.766 19.828 -8.906 1 64.56 2 ALA B C 1
ATOM 2233 O O . ALA B 1 2 ? -28.219 19.844 -7.762 1 64.56 2 ALA B O 1
ATOM 2234 N N . ALA B 1 3 ? -26.844 18.984 -9.195 1 85.56 3 ALA B N 1
ATOM 2235 C CA . ALA B 1 3 ? -26.062 18.25 -8.203 1 85.56 3 ALA B CA 1
ATOM 2236 C C . ALA B 1 3 ? -25.469 19.188 -7.16 1 85.56 3 ALA B C 1
ATOM 2238 O O . ALA B 1 3 ? -25.062 20.312 -7.484 1 85.56 3 ALA B O 1
ATOM 2239 N N . HIS B 1 4 ? -25.719 18.969 -5.887 1 94 4 HIS B N 1
ATOM 2240 C CA . HIS B 1 4 ? -25.156 19.766 -4.805 1 94 4 HIS B CA 1
ATOM 2241 C C . HIS B 1 4 ? -23.641 19.922 -4.973 1 94 4 HIS B C 1
ATOM 2243 O O . HIS B 1 4 ? -22.953 18.953 -5.328 1 94 4 HIS B O 1
ATOM 2249 N N . THR B 1 5 ? -23.203 21.188 -4.766 1 96.69 5 THR B N 1
ATOM 2250 C CA . THR B 1 5 ? -21.766 21.422 -4.727 1 96.69 5 THR B CA 1
ATOM 2251 C C . THR B 1 5 ? -21.141 20.734 -3.521 1 96.69 5 THR B C 1
ATOM 2253 O O . THR B 1 5 ? -21.844 20.281 -2.623 1 96.69 5 THR B O 1
ATOM 2256 N N . LEU B 1 6 ? -19.828 20.609 -3.574 1 97.38 6 LEU B N 1
ATOM 2257 C CA . LEU B 1 6 ? -19.125 20.031 -2.434 1 97.38 6 LEU B CA 1
ATOM 2258 C C . LEU B 1 6 ? -19.391 20.828 -1.167 1 97.38 6 LEU B C 1
ATOM 2260 O O . LEU B 1 6 ? -19.594 20.266 -0.094 1 97.38 6 LEU B O 1
ATOM 2264 N N . GLN B 1 7 ? -19.406 22.188 -1.298 1 97.5 7 GLN B N 1
ATOM 2265 C CA . GLN B 1 7 ? -19.703 23.047 -0.163 1 97.5 7 GLN B CA 1
ATOM 2266 C C . GLN B 1 7 ? -21.094 22.734 0.404 1 97.5 7 GLN B C 1
ATOM 2268 O O . GLN B 1 7 ? -21.25 22.578 1.616 1 97.5 7 GLN B O 1
ATOM 2273 N N . GLN B 1 8 ? -22 22.625 -0.438 1 97.12 8 GLN B N 1
ATOM 2274 C CA . GLN B 1 8 ? -23.375 22.344 -0.024 1 97.12 8 GLN B CA 1
ATOM 2275 C C . GLN B 1 8 ? -23.484 20.969 0.601 1 97.12 8 GLN B C 1
ATOM 2277 O O . GLN B 1 8 ? -24.25 20.766 1.548 1 97.12 8 GLN B O 1
ATOM 2282 N N . THR B 1 9 ? -22.719 20.062 0.041 1 97 9 THR B N 1
ATOM 2283 C CA . THR B 1 9 ? -22.734 18.688 0.513 1 97 9 THR B CA 1
ATOM 2284 C C . THR B 1 9 ? -22.203 18.594 1.941 1 97 9 THR B C 1
ATOM 2286 O O . THR B 1 9 ? -22.703 17.812 2.746 1 97 9 THR B O 1
ATOM 2289 N N . LEU B 1 10 ? -21.266 19.422 2.289 1 97.62 10 LEU B N 1
ATOM 2290 C CA . LEU B 1 10 ? -20.594 19.344 3.586 1 97.62 10 LEU B CA 1
ATOM 2291 C C . LEU B 1 10 ? -21.266 20.281 4.594 1 97.62 10 LEU B C 1
ATOM 2293 O O . LEU B 1 10 ? -21.031 20.156 5.801 1 97.62 10 LEU B O 1
ATOM 2297 N N . GLN B 1 11 ? -22.078 21.172 4.055 1 96.75 11 GLN B N 1
ATOM 2298 C CA . GLN B 1 11 ? -22.734 22.125 4.938 1 96.75 11 GLN B CA 1
ATOM 2299 C C . GLN B 1 11 ? -23.609 21.422 5.969 1 96.75 11 GLN B C 1
ATOM 2301 O O . GLN B 1 11 ? -24.406 20.547 5.621 1 96.75 11 GLN B O 1
ATOM 2306 N N . GLY B 1 12 ? -23.391 21.719 7.246 1 96.06 12 GLY B N 1
ATOM 2307 C CA . GLY B 1 12 ? -24.188 21.156 8.312 1 96.06 12 GLY B CA 1
ATOM 2308 C C . GLY B 1 12 ? -23.719 19.781 8.766 1 96.06 12 GLY B C 1
ATOM 2309 O O . GLY B 1 12 ? -24.266 19.203 9.703 1 96.06 12 GLY B O 1
ATOM 2310 N N . LYS B 1 13 ? -22.719 19.281 8.203 1 97.44 13 LYS B N 1
ATOM 2311 C CA . LYS B 1 13 ? -22.188 17.969 8.562 1 97.44 13 LYS B CA 1
ATOM 2312 C C . LYS B 1 13 ? -20.969 18.094 9.477 1 97.44 13 LYS B C 1
ATOM 2314 O O . LYS B 1 13 ? -20.203 19.062 9.367 1 97.44 13 LYS B O 1
ATOM 2319 N N . ARG B 1 14 ? -20.922 17.156 10.352 1 98.25 14 ARG B N 1
ATOM 2320 C CA . ARG B 1 14 ? -19.688 17 11.117 1 98.25 14 ARG B CA 1
ATOM 2321 C C . ARG B 1 14 ? -18.656 16.203 10.328 1 98.25 14 ARG B C 1
ATOM 2323 O O . ARG B 1 14 ? -18.719 14.969 10.273 1 98.25 14 ARG B O 1
ATOM 2330 N N . PHE B 1 15 ? -17.703 16.906 9.719 1 98.62 15 PHE B N 1
ATOM 2331 C CA . PHE B 1 15 ? -16.766 16.188 8.867 1 98.62 15 PHE B CA 1
ATOM 2332 C C . PHE B 1 15 ? -15.344 16.297 9.406 1 98.62 15 PHE B C 1
ATOM 2334 O O . PHE B 1 15 ? -15.016 17.266 10.102 1 98.62 15 PHE B O 1
ATOM 2341 N N . GLY B 1 16 ? -14.555 15.227 9.172 1 98.81 16 GLY B N 1
ATOM 2342 C CA . GLY B 1 16 ? -13.117 15.258 9.414 1 98.81 16 GLY B CA 1
ATOM 2343 C C . GLY B 1 16 ? -12.312 15.648 8.188 1 98.81 16 GLY B C 1
ATOM 2344 O O . GLY B 1 16 ? -12.711 15.367 7.062 1 98.81 16 GLY B O 1
ATOM 2345 N N . LEU B 1 17 ? -11.211 16.312 8.422 1 98.88 17 LEU B N 1
ATOM 2346 C CA . LEU B 1 17 ? -10.312 16.719 7.344 1 98.88 17 LEU B CA 1
ATOM 2347 C C . LEU B 1 17 ? -9.023 15.898 7.371 1 98.88 17 LEU B C 1
ATOM 2349 O O . LEU B 1 17 ? -8.352 15.828 8.406 1 98.88 17 LEU B O 1
ATOM 2353 N N . VAL B 1 18 ? -8.711 15.273 6.234 1 98.88 18 VAL B N 1
ATOM 2354 C CA . VAL B 1 18 ? -7.473 14.523 6.074 1 98.88 18 VAL B CA 1
ATOM 2355 C C . VAL B 1 18 ? -6.547 15.25 5.102 1 98.88 18 VAL B C 1
ATOM 2357 O O . VAL B 1 18 ? -6.949 15.586 3.984 1 98.88 18 VAL B O 1
ATOM 2360 N N . LEU B 1 19 ? -5.34 15.531 5.543 1 98.62 19 LEU B N 1
ATOM 2361 C CA . LEU B 1 19 ? -4.316 16.125 4.691 1 98.62 19 LEU B CA 1
ATOM 2362 C C . LEU B 1 19 ? -3.223 15.117 4.363 1 98.62 19 LEU B C 1
ATOM 2364 O O . LEU B 1 19 ? -2.561 14.602 5.262 1 98.62 19 LEU B O 1
ATOM 2368 N N . SER B 1 20 ? -3.002 14.859 3.104 1 97.81 20 SER B N 1
ATOM 2369 C CA . SER B 1 20 ? -2.127 13.781 2.662 1 97.81 20 SER B CA 1
ATOM 2370 C C . SER B 1 20 ? -0.658 14.164 2.805 1 97.81 20 SER B C 1
ATOM 2372 O O . SER B 1 20 ? -0.328 15.344 2.908 1 97.81 20 SER B O 1
ATOM 2374 N N . ALA B 1 21 ? 0.184 13.133 2.727 1 94.88 21 ALA B N 1
ATOM 2375 C CA . ALA B 1 21 ? 1.616 13.359 2.551 1 94.88 21 ALA B CA 1
ATOM 2376 C C . ALA B 1 21 ? 1.916 13.938 1.172 1 94.88 21 ALA B C 1
ATOM 2378 O O . ALA B 1 21 ? 1.153 13.727 0.225 1 94.88 21 ALA B O 1
ATOM 2379 N N . GLY B 1 22 ? 2.99 14.734 1.103 1 86.56 22 GLY B N 1
ATOM 2380 C CA . GLY B 1 22 ? 3.342 15.344 -0.17 1 86.56 22 GLY B CA 1
ATOM 2381 C C . GLY B 1 22 ? 4.637 16.125 -0.117 1 86.56 22 GLY B C 1
ATOM 2382 O O . GLY B 1 22 ? 4.703 17.266 -0.597 1 86.56 22 GLY B O 1
ATOM 2383 N N . TYR B 1 23 ? 5.73 15.516 0.396 1 77.19 23 TYR B N 1
ATOM 2384 C CA . TYR B 1 23 ? 7.047 16.141 0.52 1 77.19 23 TYR B CA 1
ATOM 2385 C C . TYR B 1 23 ? 6.922 17.594 0.962 1 77.19 23 TYR B C 1
ATOM 2387 O O . TYR B 1 23 ? 6.484 17.875 2.08 1 77.19 23 TYR B O 1
ATOM 2395 N N . PHE B 1 24 ? 7.09 18.562 0.038 1 75.75 24 PHE B N 1
ATOM 2396 C CA . PHE B 1 24 ? 6.953 19.969 0.395 1 75.75 24 PHE B CA 1
ATOM 2397 C C . PHE B 1 24 ? 5.516 20.438 0.205 1 75.75 24 PHE B C 1
ATOM 2399 O O . PHE B 1 24 ? 5.277 21.609 -0.112 1 75.75 24 PHE B O 1
ATOM 2406 N N . GLY B 1 25 ? 4.668 19.547 0.598 1 84.69 25 GLY B N 1
ATOM 2407 C CA . GLY B 1 25 ? 3.25 19.797 0.383 1 84.69 25 GLY B CA 1
ATOM 2408 C C . GLY B 1 25 ? 2.641 20.719 1.428 1 84.69 25 GLY B C 1
ATOM 2409 O O . GLY B 1 25 ? 1.457 21.047 1.351 1 84.69 25 GLY B O 1
ATOM 2410 N N . PHE B 1 26 ? 3.451 21.188 2.367 1 89.62 26 PHE B N 1
ATOM 2411 C CA . PHE B 1 26 ? 2.895 22.031 3.414 1 89.62 26 PHE B CA 1
ATOM 2412 C C . PHE B 1 26 ? 2.402 23.359 2.832 1 89.62 26 PHE B C 1
ATOM 2414 O O . PHE B 1 26 ? 1.429 23.922 3.324 1 89.62 26 PHE B O 1
ATOM 2421 N N . PHE B 1 27 ? 2.961 23.797 1.735 1 89.44 27 PHE B N 1
ATOM 2422 C CA . PHE B 1 27 ? 2.469 24.984 1.06 1 89.44 27 PHE B CA 1
ATOM 2423 C C . PHE B 1 27 ? 1.083 24.75 0.473 1 89.44 27 PHE B C 1
ATOM 2425 O O . PHE B 1 27 ? 0.179 25.562 0.64 1 89.44 27 PHE B O 1
ATOM 2432 N N . GLY B 1 28 ? 0.97 23.656 -0.177 1 93.5 28 GLY B N 1
ATOM 2433 C CA . GLY B 1 28 ? -0.305 23.297 -0.778 1 93.5 28 GLY B CA 1
ATOM 2434 C C . GLY B 1 28 ? -1.42 23.141 0.238 1 93.5 28 GLY B C 1
ATOM 2435 O O . GLY B 1 28 ? -2.531 23.625 0.033 1 93.5 28 GLY B O 1
ATOM 2436 N N . HIS B 1 29 ? -1.129 22.469 1.317 1 96.81 29 HIS B N 1
ATOM 2437 C CA . HIS B 1 29 ? -2.129 22.25 2.357 1 96.81 29 HIS B CA 1
ATOM 2438 C C . HIS B 1 29 ? -2.523 23.562 3.021 1 96.81 29 HIS B C 1
ATOM 2440 O O . HIS B 1 29 ? -3.695 23.781 3.342 1 96.81 29 HIS B O 1
ATOM 2446 N N . ALA B 1 30 ? -1.51 24.469 3.219 1 95.62 30 ALA B N 1
ATOM 2447 C CA . ALA B 1 30 ? -1.823 25.781 3.766 1 95.62 30 ALA B CA 1
ATOM 2448 C C . ALA B 1 30 ? -2.758 26.547 2.838 1 95.62 30 ALA B C 1
ATOM 2450 O O . ALA B 1 30 ? -3.719 27.172 3.293 1 95.62 30 ALA B O 1
ATOM 2451 N N . GLY B 1 31 ? -2.436 26.516 1.572 1 96.38 31 GLY B N 1
ATOM 2452 C CA . GLY B 1 31 ? -3.309 27.156 0.599 1 96.38 31 GLY B CA 1
ATOM 2453 C C . GLY B 1 31 ? -4.707 26.562 0.574 1 96.38 31 GLY B C 1
ATOM 2454 O O . GLY B 1 31 ? -5.695 27.297 0.505 1 96.38 31 GLY B O 1
ATOM 2455 N N . PHE B 1 32 ? -4.781 25.281 0.614 1 97.88 32 PHE B N 1
ATOM 2456 C CA . PHE B 1 32 ? -6.066 24.578 0.642 1 97.88 32 PHE B CA 1
ATOM 2457 C C . PHE B 1 32 ? -6.902 25.047 1.831 1 97.88 32 PHE B C 1
ATOM 2459 O O . PHE B 1 32 ? -8.102 25.281 1.694 1 97.88 32 PHE B O 1
ATOM 2466 N N . LEU B 1 33 ? -6.285 25.141 3.016 1 98.19 33 LEU B N 1
ATOM 2467 C CA . LEU B 1 33 ? -7 25.562 4.219 1 98.19 33 LEU B CA 1
ATOM 2468 C C . LEU B 1 33 ? -7.59 26.953 4.043 1 98.19 33 LEU B C 1
ATOM 2470 O O . LEU B 1 33 ? -8.688 27.234 4.531 1 98.19 33 LEU B O 1
ATOM 2474 N N . LYS B 1 34 ? -6.859 27.781 3.342 1 97.12 34 LYS B N 1
ATOM 2475 C CA . LYS B 1 34 ? -7.379 29.125 3.072 1 97.12 34 LYS B CA 1
ATOM 2476 C C . LYS B 1 34 ? -8.625 29.062 2.188 1 97.12 34 LYS B C 1
ATOM 2478 O O . LYS B 1 34 ? -9.602 29.766 2.434 1 97.12 34 LYS B O 1
ATOM 2483 N N . GLY B 1 35 ? -8.555 28.266 1.176 1 97.44 35 GLY B N 1
ATOM 2484 C CA . GLY B 1 35 ? -9.719 28.078 0.327 1 97.44 35 GLY B CA 1
ATOM 2485 C C . GLY B 1 35 ? -10.906 27.484 1.068 1 97.44 35 GLY B C 1
ATOM 2486 O O . GLY B 1 35 ? -12.047 27.875 0.832 1 97.44 35 GLY B O 1
ATOM 2487 N N . LEU B 1 36 ? -10.648 26.547 1.907 1 98.06 36 LEU B N 1
ATOM 2488 C CA . LEU B 1 36 ? -11.695 25.938 2.727 1 98.06 36 LEU B CA 1
ATOM 2489 C C . LEU B 1 36 ? -12.328 26.969 3.65 1 98.06 36 LEU B C 1
ATOM 2491 O O . LEU B 1 36 ? -13.555 27.047 3.762 1 98.06 36 LEU B O 1
ATOM 2495 N N . ALA B 1 37 ? -11.508 27.75 4.27 1 96.69 37 ALA B N 1
ATOM 2496 C CA . ALA B 1 37 ? -11.992 28.766 5.211 1 96.69 37 ALA B CA 1
ATOM 2497 C C . ALA B 1 37 ? -12.914 29.75 4.516 1 96.69 37 ALA B C 1
ATOM 2499 O O . ALA B 1 37 ? -13.875 30.25 5.121 1 96.69 37 ALA B O 1
ATOM 2500 N N . ALA B 1 38 ? -12.664 30.047 3.295 1 95.44 38 ALA B N 1
ATOM 2501 C CA . ALA B 1 38 ? -13.461 31 2.529 1 95.44 38 ALA B CA 1
ATOM 2502 C C . ALA B 1 38 ? -14.891 30.516 2.359 1 95.44 38 ALA B C 1
ATOM 2504 O O . ALA B 1 38 ? -15.805 31.312 2.125 1 95.44 38 ALA B O 1
ATOM 2505 N N . THR B 1 39 ? -15.125 29.234 2.484 1 96.12 39 THR B N 1
ATOM 2506 C CA . THR B 1 39 ? -16.453 28.656 2.338 1 96.12 39 THR B CA 1
ATOM 2507 C C . THR B 1 39 ? -17.234 28.766 3.643 1 96.12 39 THR B C 1
ATOM 2509 O O . THR B 1 39 ? -18.453 28.594 3.658 1 96.12 39 THR B O 1
ATOM 2512 N N . GLY B 1 40 ? -16.547 28.938 4.719 1 95.75 40 GLY B N 1
ATOM 2513 C CA . GLY B 1 40 ? -17.172 28.953 6.035 1 95.75 40 GLY B CA 1
ATOM 2514 C C . GLY B 1 40 ? -17.266 27.578 6.664 1 95.75 40 GLY B C 1
ATOM 2515 O O . GLY B 1 40 ? -17.688 27.438 7.812 1 95.75 40 GLY B O 1
ATOM 2516 N N . LEU B 1 41 ? -16.844 26.562 5.996 1 97.38 41 LEU B N 1
ATOM 2517 C CA . LEU B 1 41 ? -16.828 25.203 6.527 1 97.38 41 LEU B CA 1
ATOM 2518 C C . LEU B 1 41 ? -15.695 25.031 7.535 1 97.38 41 LEU B C 1
ATOM 2520 O O . LEU B 1 41 ? -14.594 25.562 7.336 1 97.38 41 LEU B O 1
ATOM 2524 N N . ARG B 1 42 ? -16 24.297 8.602 1 96.75 42 ARG B N 1
ATOM 2525 C CA . ARG B 1 42 ? -15.008 24.031 9.633 1 96.75 42 ARG B CA 1
ATOM 2526 C C . ARG B 1 42 ? -14.961 22.531 9.961 1 96.75 42 ARG B C 1
ATOM 2528 O O . ARG B 1 42 ? -15.969 21.953 10.367 1 96.75 42 ARG B O 1
ATOM 2535 N N . PRO B 1 43 ? -13.805 21.922 9.852 1 98.31 43 PRO B N 1
ATOM 2536 C CA . PRO B 1 43 ? -13.695 20.516 10.219 1 98.31 43 PRO B CA 1
ATOM 2537 C C . PRO B 1 43 ? -13.859 20.281 11.719 1 98.31 43 PRO B C 1
ATOM 2539 O O . PRO B 1 43 ? -13.461 21.125 12.523 1 98.31 43 PRO B O 1
ATOM 2542 N N . ALA B 1 44 ? -14.398 19.109 12.039 1 98.44 44 ALA B N 1
ATOM 2543 C CA . ALA B 1 44 ? -14.609 18.734 13.438 1 98.44 44 ALA B CA 1
ATOM 2544 C C . ALA B 1 44 ? -13.414 17.953 13.977 1 98.44 44 ALA B C 1
ATOM 2546 O O . ALA B 1 44 ? -13.258 17.812 15.195 1 98.44 44 ALA B O 1
ATOM 2547 N N . ALA B 1 45 ? -12.656 17.422 13.125 1 98.75 45 ALA B N 1
ATOM 2548 C CA . ALA B 1 45 ? -11.469 16.641 13.438 1 98.75 45 ALA B CA 1
ATOM 2549 C C . ALA B 1 45 ? -10.453 16.703 12.297 1 98.75 45 ALA B C 1
ATOM 2551 O O . ALA B 1 45 ? -10.805 17.047 11.164 1 98.75 45 ALA B O 1
ATOM 2552 N N . TYR B 1 46 ? -9.195 16.453 12.633 1 98.88 46 TYR B N 1
ATOM 2553 C CA . TYR B 1 46 ? -8.125 16.531 11.648 1 98.88 46 TYR B CA 1
ATOM 2554 C C . TYR B 1 46 ? -7.297 15.242 11.656 1 98.88 46 TYR B C 1
ATOM 2556 O O . TYR B 1 46 ? -7.133 14.609 12.695 1 98.88 46 TYR B O 1
ATOM 2564 N N . ALA B 1 47 ? -6.84 14.852 10.555 1 98.88 47 ALA B N 1
ATOM 2565 C CA . ALA B 1 47 ? -5.852 13.797 10.383 1 98.88 47 ALA B CA 1
ATOM 2566 C C . ALA B 1 47 ? -4.836 14.164 9.305 1 98.88 47 ALA B C 1
ATOM 2568 O O . ALA B 1 47 ? -5.145 14.93 8.391 1 98.88 47 ALA B O 1
ATOM 2569 N N . GLY B 1 48 ? -3.637 13.656 9.453 1 98.5 48 GLY B N 1
ATOM 2570 C CA . GLY B 1 48 ? -2.652 13.977 8.438 1 98.5 48 GLY B CA 1
ATOM 2571 C C . GLY B 1 48 ? -1.399 13.125 8.531 1 98.5 48 GLY B C 1
ATOM 2572 O O . GLY B 1 48 ? -1.189 12.422 9.523 1 98.5 48 GLY B O 1
ATOM 2573 N N . THR B 1 49 ? -0.66 13.18 7.5 1 97.75 49 THR B N 1
ATOM 2574 C CA . THR B 1 49 ? 0.594 12.445 7.371 1 97.75 49 THR B CA 1
ATOM 2575 C C . THR B 1 49 ? 1.69 13.344 6.801 1 97.75 49 THR B C 1
ATOM 2577 O O . THR B 1 49 ? 1.468 14.055 5.82 1 97.75 49 THR B O 1
ATOM 2580 N N . SER B 1 50 ? 2.941 13.281 7.406 1 95.81 50 SER B N 1
ATOM 2581 C CA . SER B 1 50 ? 4.09 14.055 6.938 1 95.81 50 SER B CA 1
ATOM 2582 C C . SER B 1 50 ? 3.764 15.539 6.863 1 95.81 50 SER B C 1
ATOM 2584 O O . SER B 1 50 ? 3.34 16.141 7.855 1 95.81 50 SER B O 1
ATOM 2586 N N . SER B 1 51 ? 3.93 16.203 5.746 1 92.94 51 SER B N 1
ATOM 2587 C CA . SER B 1 51 ? 3.598 17.609 5.586 1 92.94 51 SER B CA 1
ATOM 2588 C C . SER B 1 51 ? 2.125 17.859 5.887 1 92.94 51 SER B C 1
ATOM 2590 O O . SER B 1 51 ? 1.778 18.891 6.469 1 92.94 51 SER B O 1
ATOM 2592 N N . GLY B 1 52 ? 1.321 16.938 5.484 1 97.38 52 GLY B N 1
ATOM 2593 C CA . GLY B 1 52 ? -0.085 17.047 5.836 1 97.38 52 GLY B CA 1
ATOM 2594 C C . GLY B 1 52 ? -0.333 16.969 7.332 1 97.38 52 GLY B C 1
ATOM 2595 O O . GLY B 1 52 ? -1.223 17.641 7.859 1 97.38 52 GLY B O 1
ATOM 2596 N N . GLY B 1 53 ? 0.456 16.094 7.969 1 98.19 53 GLY B N 1
ATOM 2597 C CA . GLY B 1 53 ? 0.363 15.992 9.414 1 98.19 53 GLY B CA 1
ATOM 2598 C C . GLY B 1 53 ? 0.798 17.25 10.133 1 98.19 53 GLY B C 1
ATOM 2599 O O . GLY B 1 53 ? 0.188 17.656 11.125 1 98.19 53 GLY B O 1
ATOM 2600 N N . LEU B 1 54 ? 1.826 17.891 9.617 1 96.25 54 LEU B N 1
ATOM 2601 C CA . LEU B 1 54 ? 2.303 19.141 10.18 1 96.25 54 LEU B CA 1
ATOM 2602 C C . LEU B 1 54 ? 1.21 20.203 10.125 1 96.25 54 LEU B C 1
ATOM 2604 O O . LEU B 1 54 ? 0.885 20.828 11.148 1 96.25 54 LEU B O 1
ATOM 2608 N N . ILE B 1 55 ? 0.627 20.359 9.016 1 97.5 55 ILE B N 1
ATOM 2609 C CA . ILE B 1 55 ? -0.392 21.391 8.82 1 97.5 55 ILE B CA 1
ATOM 2610 C C . ILE B 1 55 ? -1.648 21.031 9.609 1 97.5 55 ILE B C 1
ATOM 2612 O O . ILE B 1 55 ? -2.283 21.906 10.203 1 97.5 55 ILE B O 1
ATOM 2616 N N . ALA B 1 56 ? -1.973 19.766 9.641 1 98.69 56 ALA B N 1
ATOM 2617 C CA . ALA B 1 56 ? -3.127 19.297 10.414 1 98.69 56 ALA B CA 1
ATOM 2618 C C . ALA B 1 56 ? -2.951 19.609 11.898 1 98.69 56 ALA B C 1
ATOM 2620 O O . ALA B 1 56 ? -3.912 19.969 12.586 1 98.69 56 ALA B O 1
ATOM 2621 N N . ALA B 1 57 ? -1.732 19.453 12.352 1 98.5 57 ALA B N 1
ATOM 2622 C CA . ALA B 1 57 ? -1.457 19.719 13.758 1 98.5 57 ALA B CA 1
ATOM 2623 C C . ALA B 1 57 ? -1.695 21.188 14.102 1 98.5 57 ALA B C 1
ATOM 2625 O O . ALA B 1 57 ? -2.334 21.5 15.109 1 98.5 57 ALA B O 1
ATOM 2626 N N . TYR B 1 58 ? -1.23 22.047 13.266 1 97.94 58 TYR B N 1
ATOM 2627 C CA . TYR B 1 58 ? -1.44 23.484 13.492 1 97.94 58 TYR B CA 1
ATOM 2628 C C . TYR B 1 58 ? -2.92 23.828 13.398 1 97.94 58 TYR B C 1
ATOM 2630 O O . TYR B 1 58 ? -3.432 24.609 14.211 1 97.94 58 TYR B O 1
ATOM 2638 N N . ALA B 1 59 ? -3.629 23.266 12.453 1 98.44 59 ALA B N 1
ATOM 2639 C CA . ALA B 1 59 ? -5.055 23.531 12.281 1 98.44 59 ALA B CA 1
ATOM 2640 C C . ALA B 1 59 ? -5.852 23.016 13.477 1 98.44 59 ALA B C 1
ATOM 2642 O O . ALA B 1 59 ? -6.723 23.719 14 1 98.44 59 ALA B O 1
ATOM 2643 N N . ALA B 1 60 ? -5.516 21.812 13.891 1 98.62 60 ALA B N 1
ATOM 2644 C CA . ALA B 1 60 ? -6.203 21.219 15.039 1 98.62 60 ALA B CA 1
ATOM 2645 C C . ALA B 1 60 ? -5.965 22.031 16.312 1 98.62 60 ALA B C 1
ATOM 2647 O O . ALA B 1 60 ? -6.789 22.016 17.219 1 98.62 60 ALA B O 1
ATOM 2648 N N . ALA B 1 61 ? -4.809 22.703 16.312 1 98.06 61 ALA B N 1
ATOM 2649 C CA . ALA B 1 61 ? -4.449 23.531 17.469 1 98.06 61 ALA B CA 1
ATOM 2650 C C . ALA B 1 61 ? -5.211 24.844 17.453 1 98.06 61 ALA B C 1
ATOM 2652 O O . ALA B 1 61 ? -5.102 25.641 18.406 1 98.06 61 ALA B O 1
ATOM 2653 N N . GLY B 1 62 ? -5.902 25.141 16.391 1 96.88 62 GLY B N 1
ATOM 2654 C CA . GLY B 1 62 ? -6.762 26.312 16.344 1 96.88 62 GLY B CA 1
ATOM 2655 C C . GLY B 1 62 ? -6.086 27.516 15.719 1 96.88 62 GLY B C 1
ATOM 2656 O O . GLY B 1 62 ? -6.602 28.625 15.797 1 96.88 62 GLY B O 1
ATOM 2657 N N . LEU B 1 63 ? -4.938 27.281 15.141 1 96.88 63 LEU B N 1
ATOM 2658 C CA . LEU B 1 63 ? -4.293 28.406 14.453 1 96.88 63 LEU B CA 1
ATOM 2659 C C . LEU B 1 63 ? -5.129 28.844 13.25 1 96.88 63 LEU B C 1
ATOM 2661 O O . LEU B 1 63 ? -5.699 28.016 12.547 1 96.88 63 LEU B O 1
ATOM 2665 N N . SER B 1 64 ? -5.043 30.188 13.023 1 96.62 64 SER B N 1
ATOM 2666 C CA . SER B 1 64 ? -5.723 30.703 11.844 1 96.62 64 SER B CA 1
ATOM 2667 C C . SER B 1 64 ? -4.977 30.344 10.562 1 96.62 64 SER B C 1
ATOM 2669 O O . SER B 1 64 ? -3.781 30.047 10.602 1 96.62 64 SER B O 1
ATOM 2671 N N . GLU B 1 65 ? -5.762 30.375 9.453 1 96.44 65 GLU B N 1
ATOM 2672 C CA . GLU B 1 65 ? -5.145 30.094 8.164 1 96.44 65 GLU B CA 1
ATOM 2673 C C . GLU B 1 65 ? -4.012 31.078 7.867 1 96.44 65 GLU B C 1
ATOM 2675 O O . GLU B 1 65 ? -2.996 30.703 7.277 1 96.44 65 GLU B O 1
ATOM 2680 N N . GLY B 1 66 ? -4.246 32.281 8.258 1 94.69 66 GLY B N 1
ATOM 2681 C CA . GLY B 1 66 ? -3.199 33.281 8.109 1 94.69 66 GLY B CA 1
ATOM 2682 C C . GLY B 1 66 ? -1.949 32.969 8.906 1 94.69 66 GLY B C 1
ATOM 2683 O O . GLY B 1 66 ? -0.832 33.125 8.406 1 94.69 66 GLY B O 1
ATOM 2684 N N . ALA B 1 67 ? -2.08 32.594 10.141 1 95.19 67 ALA B N 1
ATOM 2685 C CA . ALA B 1 67 ? -0.951 32.25 10.992 1 95.19 67 ALA B CA 1
ATOM 2686 C C . ALA B 1 67 ? -0.2 31.047 10.43 1 95.19 67 ALA B C 1
ATOM 2688 O O . ALA B 1 67 ? 1.033 31.016 10.445 1 95.19 67 ALA B O 1
ATOM 2689 N N . ILE B 1 68 ? -0.942 30.062 9.953 1 95.75 68 ILE B N 1
ATOM 2690 C CA . ILE B 1 68 ? -0.334 28.875 9.359 1 95.75 68 ILE B CA 1
ATOM 2691 C C . ILE B 1 68 ? 0.465 29.266 8.117 1 95.75 68 ILE B C 1
ATOM 2693 O O . ILE B 1 68 ? 1.594 28.812 7.93 1 95.75 68 ILE B O 1
ATOM 2697 N N . GLU B 1 69 ? -0.131 30.062 7.305 1 92.5 69 GLU B N 1
ATOM 2698 C CA . GLU B 1 69 ? 0.556 30.562 6.117 1 92.5 69 GLU B CA 1
ATOM 2699 C C . GLU B 1 69 ? 1.869 31.25 6.484 1 92.5 69 GLU B C 1
ATOM 2701 O O . GLU B 1 69 ? 2.902 31 5.863 1 92.5 69 GLU B O 1
ATOM 2706 N N . GLU B 1 70 ? 1.854 32.094 7.457 1 89.56 70 GLU B N 1
ATOM 2707 C CA . GLU B 1 70 ? 3.049 32.781 7.898 1 89.56 70 GLU B CA 1
ATOM 2708 C C . GLU B 1 70 ? 4.117 31.812 8.391 1 89.56 70 GLU B C 1
ATOM 2710 O O . GLU B 1 70 ? 5.301 31.984 8.078 1 89.56 70 GLU B O 1
ATOM 2715 N N . LEU B 1 71 ? 3.723 30.859 9.148 1 88.06 71 LEU B N 1
ATOM 2716 C CA . LEU B 1 71 ? 4.648 29.859 9.68 1 88.06 71 LEU B CA 1
ATOM 2717 C C . LEU B 1 71 ? 5.332 29.109 8.547 1 88.06 71 LEU B C 1
ATOM 2719 O O . LEU B 1 71 ? 6.543 28.875 8.586 1 88.06 71 LEU B O 1
ATOM 2723 N N . VAL B 1 72 ? 4.562 28.703 7.562 1 85.06 72 VAL B N 1
ATOM 2724 C CA . VAL B 1 72 ? 5.09 27.922 6.457 1 85.06 72 VAL B CA 1
ATOM 2725 C C . VAL B 1 72 ? 6.016 28.781 5.598 1 85.06 72 VAL B C 1
ATOM 2727 O O . VAL B 1 72 ? 7.035 28.297 5.102 1 85.06 72 VAL B O 1
ATOM 2730 N N . LEU B 1 73 ? 5.66 30.031 5.453 1 80.06 73 LEU B N 1
ATOM 2731 C CA . LEU B 1 73 ? 6.441 30.938 4.617 1 80.06 73 LEU B CA 1
ATOM 2732 C C . LEU B 1 73 ? 7.734 31.344 5.312 1 80.06 73 LEU B C 1
ATOM 2734 O O . LEU B 1 73 ? 8.75 31.594 4.656 1 80.06 73 LEU B O 1
ATOM 2738 N N . GLN B 1 74 ? 7.746 31.422 6.57 1 74.62 74 GLN B N 1
ATOM 2739 C CA . GLN B 1 74 ? 8.945 31.766 7.328 1 74.62 74 GLN B CA 1
ATOM 2740 C C . GLN B 1 74 ? 9.953 30.609 7.293 1 74.62 74 GLN B C 1
ATOM 2742 O O . GLN B 1 74 ? 11.164 30.844 7.367 1 74.62 74 GLN B O 1
ATOM 2747 N N . GLN B 1 75 ? 9.531 29.375 7.309 1 63.38 75 GLN B N 1
ATOM 2748 C CA . GLN B 1 75 ? 10.414 28.203 7.297 1 63.38 75 GLN B CA 1
ATOM 2749 C C . GLN B 1 75 ? 11.242 28.156 6.016 1 63.38 75 GLN B C 1
ATOM 2751 O O . GLN B 1 75 ? 12.352 27.625 6.004 1 63.38 75 GLN B O 1
ATOM 2756 N N . THR B 1 76 ? 10.758 28.562 4.898 1 53.81 76 THR B N 1
ATOM 2757 C CA . THR B 1 76 ? 11.477 28.609 3.627 1 53.81 76 THR B CA 1
ATOM 2758 C C . THR B 1 76 ? 12.633 29.609 3.701 1 53.81 76 THR B C 1
ATOM 2760 O O . THR B 1 76 ? 13.68 29.391 3.084 1 53.81 76 THR B O 1
ATOM 2763 N N . ARG B 1 77 ? 12.367 30.672 4.277 1 49.25 77 ARG B N 1
ATOM 2764 C CA . ARG B 1 77 ? 13.414 31.703 4.301 1 49.25 77 ARG B CA 1
ATOM 2765 C C . ARG B 1 77 ? 14.57 31.281 5.203 1 49.25 77 ARG B C 1
ATOM 2767 O O . ARG B 1 77 ? 15.727 31.578 4.906 1 49.25 77 ARG B O 1
ATOM 2774 N N . GLU B 1 78 ? 14.242 30.797 6.301 1 48.41 78 GLU B N 1
ATOM 2775 C CA . GLU B 1 78 ? 15.297 30.359 7.215 1 48.41 78 GLU B CA 1
ATOM 2776 C C . GLU B 1 78 ? 15.711 28.922 6.93 1 48.41 78 GLU B C 1
ATOM 2778 O O . GLU B 1 78 ? 14.945 28.156 6.328 1 48.41 78 GLU B O 1
ATOM 2783 N N . SER B 1 79 ? 17.156 28.328 7.125 1 43.88 79 SER B N 1
ATOM 2784 C CA . SER B 1 79 ? 18.062 27.188 6.906 1 43.88 79 SER B CA 1
ATOM 2785 C C . SER B 1 79 ? 17.375 25.875 7.242 1 43.88 79 SER B C 1
ATOM 2787 O O . SER B 1 79 ? 18.016 24.938 7.723 1 43.88 79 SER B O 1
ATOM 2789 N N . PHE B 1 80 ? 16.188 25.891 7.449 1 42.62 80 PHE B N 1
ATOM 2790 C CA . PHE B 1 80 ? 15.805 24.609 8.047 1 42.62 80 PHE B CA 1
ATOM 2791 C C . PHE B 1 80 ? 16.328 23.453 7.215 1 42.62 80 PHE B C 1
ATOM 2793 O O . PHE B 1 80 ? 16.766 22.438 7.766 1 42.62 80 PHE B O 1
ATOM 2800 N N . TRP B 1 81 ? 15.867 23.438 5.848 1 43.94 81 TRP B N 1
ATOM 2801 C CA . TRP B 1 81 ? 16.281 22.266 5.07 1 43.94 81 TRP B CA 1
ATOM 2802 C C . TRP B 1 81 ? 17.734 22.406 4.613 1 43.94 81 TRP B C 1
ATOM 2804 O O . TRP B 1 81 ? 18.094 23.375 3.955 1 43.94 81 TRP B O 1
ATOM 2814 N N . ASP B 1 82 ? 18.609 22.219 5.434 1 37.81 82 ASP B N 1
ATOM 2815 C CA . ASP B 1 82 ? 19.938 22.203 4.836 1 37.81 82 ASP B CA 1
ATOM 2816 C C . ASP B 1 82 ? 19.859 21.844 3.355 1 37.81 82 ASP B C 1
ATOM 2818 O O . ASP B 1 82 ? 19.156 20.906 2.971 1 37.81 82 ASP B O 1
ATOM 2822 N N . PRO B 1 83 ? 20.203 22.781 2.521 1 35.59 83 PRO B N 1
ATOM 2823 C CA . PRO B 1 83 ? 20.172 22.672 1.06 1 35.59 83 PRO B CA 1
ATOM 2824 C C . PRO B 1 83 ? 20.375 21.25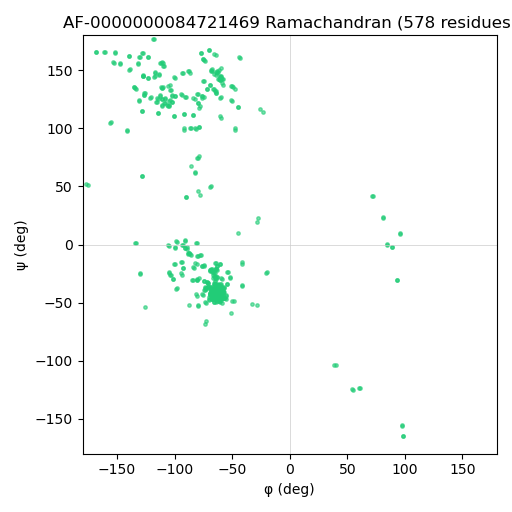 0.559 1 35.59 83 PRO B C 1
ATOM 2826 O O . PRO B 1 83 ? 20.109 20.953 -0.605 1 35.59 83 PRO B O 1
ATOM 2829 N N . ASP B 1 84 ? 21.438 20.531 0.987 1 30.94 84 ASP B N 1
ATOM 2830 C CA . ASP B 1 84 ? 21.906 19.406 0.189 1 30.94 84 ASP B CA 1
ATOM 2831 C C . ASP B 1 84 ? 21.031 18.172 0.436 1 30.94 84 ASP B C 1
ATOM 2833 O O . ASP B 1 84 ? 21.438 17.25 1.155 1 30.94 84 ASP B O 1
ATOM 2837 N N . PRO B 1 85 ? 19.797 18.359 0.427 1 33.94 85 PRO B N 1
ATOM 2838 C CA . PRO B 1 85 ? 19 17.156 0.708 1 33.94 85 PRO B CA 1
ATOM 2839 C C . PRO B 1 85 ? 19.438 15.953 -0.133 1 33.94 85 PRO B C 1
ATOM 2841 O O . PRO B 1 85 ? 19.266 14.805 0.291 1 33.94 85 PRO B O 1
ATOM 2844 N N . ILE B 1 86 ? 19.547 16.281 -1.399 1 33.16 86 ILE B N 1
ATOM 2845 C CA . ILE B 1 86 ? 19.953 15.281 -2.379 1 33.16 86 ILE B CA 1
ATOM 2846 C C . ILE B 1 86 ? 21.359 14.797 -2.07 1 33.16 86 ILE B C 1
ATOM 2848 O O . ILE B 1 86 ? 21.703 13.641 -2.344 1 33.16 86 ILE B O 1
ATOM 2852 N N . GLY B 1 87 ? 22.234 15.781 -1.777 1 33.75 87 GLY B N 1
ATOM 2853 C CA . GLY B 1 87 ? 23.594 15.375 -1.445 1 33.75 87 GLY B CA 1
ATOM 2854 C C . GLY B 1 87 ? 23.656 14.367 -0.312 1 33.75 87 GLY B C 1
ATOM 2855 O O . GLY B 1 87 ? 24.656 13.664 -0.149 1 33.75 87 GLY B O 1
ATOM 2856 N N . ALA B 1 88 ? 22.703 14.586 0.574 1 32.84 88 ALA B N 1
ATOM 2857 C CA . ALA B 1 88 ? 22.719 13.672 1.712 1 32.84 88 ALA B CA 1
ATOM 2858 C C . ALA B 1 88 ? 22.25 12.281 1.305 1 32.84 88 ALA B C 1
ATOM 2860 O O . ALA B 1 88 ? 22.672 11.281 1.889 1 32.84 88 ALA B O 1
ATOM 2861 N N . VAL B 1 89 ? 21.297 12.211 0.455 1 32.56 89 VAL B N 1
ATOM 2862 C CA . VAL B 1 89 ? 20.891 10.883 0.001 1 32.56 89 VAL B CA 1
ATOM 2863 C C . VAL B 1 89 ? 22.031 10.242 -0.788 1 32.56 89 VAL B C 1
ATOM 2865 O O . VAL B 1 89 ? 22.281 9.039 -0.669 1 32.56 89 VAL B O 1
ATOM 2868 N N . PHE B 1 90 ? 22.625 10.961 -1.771 1 32.34 90 PHE B N 1
ATOM 2869 C CA . PHE B 1 90 ? 23.688 10.43 -2.617 1 32.34 90 PHE B CA 1
ATOM 2870 C C . PHE B 1 90 ? 25.031 10.492 -1.9 1 32.34 90 PHE B C 1
ATOM 2872 O O . PHE B 1 90 ? 26 9.844 -2.314 1 32.34 90 PHE B O 1
ATOM 2879 N N . ASN B 1 91 ? 25.312 11.562 -1.274 1 31.47 91 ASN B N 1
ATOM 2880 C CA . ASN B 1 91 ? 26.641 11.461 -0.648 1 31.47 91 ASN B CA 1
ATOM 2881 C C . ASN B 1 91 ? 26.625 10.453 0.498 1 31.47 91 ASN B C 1
ATOM 2883 O O . ASN B 1 91 ? 26.469 10.828 1.661 1 31.47 91 ASN B O 1
ATOM 2887 N N . ALA B 1 92 ? 26.141 9.352 0.283 1 32.09 92 ALA B N 1
ATOM 2888 C CA . ALA B 1 92 ? 26.266 8.156 1.117 1 32.09 92 ALA B CA 1
ATOM 2889 C C . ALA B 1 92 ? 27.688 8.016 1.649 1 32.09 92 ALA B C 1
ATOM 2891 O O . ALA B 1 92 ? 28.047 6.973 2.213 1 32.09 92 ALA B O 1
ATOM 2892 N N . LEU B 1 93 ? 28.609 8.68 1.105 1 31.64 93 LEU B N 1
ATOM 2893 C CA . LEU B 1 93 ? 29.891 8.43 1.732 1 31.64 93 LEU B CA 1
ATOM 2894 C C . LEU B 1 93 ? 29.859 8.805 3.211 1 31.64 93 LEU B C 1
ATOM 2896 O O . LEU B 1 93 ? 29.391 9.883 3.576 1 31.64 93 LEU B O 1
ATOM 2900 N N . PRO B 1 94 ? 29.891 7.746 4.082 1 32.97 94 PRO B N 1
ATOM 2901 C CA . PRO B 1 94 ? 30.203 7.938 5.5 1 32.97 94 PRO B CA 1
ATOM 2902 C C . PRO B 1 94 ? 31.094 9.156 5.75 1 32.97 94 PRO B C 1
ATOM 2904 O O . PRO B 1 94 ? 31.922 9.141 6.656 1 32.97 94 PRO B O 1
ATOM 2907 N N . ARG B 1 95 ? 31.188 10.188 4.906 1 34.03 95 ARG B N 1
ATOM 2908 C CA . ARG B 1 95 ? 32.094 11.039 5.664 1 34.03 95 ARG B CA 1
ATOM 2909 C C . ARG B 1 95 ? 31.516 11.375 7.035 1 34.03 95 ARG B C 1
ATOM 2911 O O . ARG B 1 95 ? 30.312 11.547 7.18 1 34.03 95 ARG B O 1
ATOM 2918 N N . GLU B 1 96 ? 32.125 11.406 8.195 1 36.84 96 GLU B N 1
ATOM 2919 C CA . GLU B 1 96 ? 31.922 11.711 9.609 1 36.84 96 GLU B CA 1
ATOM 2920 C C . GLU B 1 96 ? 30.703 12.586 9.828 1 36.84 96 GLU B C 1
ATOM 2922 O O . GLU B 1 96 ? 30.156 12.648 10.938 1 36.84 96 GLU B O 1
ATOM 2927 N N . GLY B 1 97 ? 30.203 13.398 8.844 1 35.53 97 GLY B N 1
ATOM 2928 C CA . GLY B 1 97 ? 29.375 14.578 9.047 1 35.53 97 GLY B CA 1
ATOM 2929 C C . GLY B 1 97 ? 27.891 14.328 8.797 1 35.53 97 GLY B C 1
ATOM 2930 O O . GLY B 1 97 ? 27.047 15.156 9.141 1 35.53 97 GLY B O 1
ATOM 2931 N N . HIS B 1 98 ? 27.406 13.469 7.98 1 44.62 98 HIS B N 1
ATOM 2932 C CA . HIS B 1 98 ? 26.016 13.414 7.574 1 44.62 98 HIS B CA 1
ATOM 2933 C C . HIS B 1 98 ? 25.125 12.891 8.703 1 44.62 98 HIS B C 1
ATOM 2935 O O . HIS B 1 98 ? 23.984 13.312 8.852 1 44.62 98 HIS B O 1
ATOM 2941 N N . GLY B 1 99 ? 25.531 11.711 9.32 1 45.06 99 GLY B N 1
ATOM 2942 C CA . GLY B 1 99 ? 24.828 11.328 10.531 1 45.06 99 GLY B CA 1
ATOM 2943 C C . GLY B 1 99 ? 24.562 12.5 11.461 1 45.06 99 GLY B C 1
ATOM 2944 O O . GLY B 1 99 ? 23.469 12.648 11.992 1 45.06 99 GLY B O 1
ATOM 2945 N N . ALA B 1 100 ? 25.484 13.375 11.484 1 44.22 100 ALA B N 1
ATOM 2946 C CA . ALA B 1 100 ? 25.406 14.516 12.391 1 44.22 100 ALA B CA 1
ATOM 2947 C C . ALA B 1 100 ? 24.469 15.594 11.852 1 44.22 100 ALA B C 1
ATOM 2949 O O . ALA B 1 100 ? 23.719 16.203 12.609 1 44.22 100 ALA B O 1
ATOM 2950 N N . THR B 1 101 ? 24.375 15.633 10.461 1 44.81 101 THR B N 1
ATOM 2951 C CA . THR B 1 101 ? 23.547 16.656 9.836 1 44.81 101 THR B CA 1
ATOM 2952 C C . THR B 1 101 ? 22.062 16.297 9.953 1 44.81 101 THR B C 1
ATOM 2954 O O . THR B 1 101 ? 21.234 17.156 10.273 1 44.81 101 THR B O 1
ATOM 2957 N N . GLY B 1 102 ? 21.703 14.984 9.719 1 50.03 102 GLY B N 1
ATOM 2958 C CA . GLY B 1 102 ? 20.328 14.57 9.914 1 50.03 102 GLY B CA 1
ATOM 2959 C C . GLY B 1 102 ? 19.859 14.719 11.352 1 50.03 102 GLY B C 1
ATOM 2960 O O . GLY B 1 102 ? 18.703 15.094 11.594 1 50.03 102 GLY B O 1
ATOM 2961 N N . LEU B 1 103 ? 20.75 14.5 12.18 1 47.03 103 LEU B N 1
ATOM 2962 C CA . LEU B 1 103 ? 20.453 14.648 13.594 1 47.03 103 LEU B CA 1
ATOM 2963 C C . LEU B 1 103 ? 20.219 16.125 13.945 1 47.03 103 LEU B C 1
ATOM 2965 O O . LEU B 1 103 ? 19.25 16.453 14.648 1 47.03 103 LEU B O 1
ATOM 2969 N N . LEU B 1 104 ? 21.094 16.922 13.453 1 50 104 LEU B N 1
ATOM 2970 C CA . LEU B 1 104 ? 20.984 18.344 13.773 1 50 104 LEU B CA 1
ATOM 2971 C C . LEU B 1 104 ? 19.719 18.938 13.172 1 50 104 LEU B C 1
ATOM 2973 O O . LEU B 1 104 ? 19.031 19.734 13.812 1 50 104 LEU B O 1
ATOM 2977 N N . LYS B 1 105 ? 19.406 18.422 12.109 1 66.38 105 LYS B N 1
ATOM 2978 C CA . LYS B 1 105 ? 18.188 18.891 11.438 1 66.38 105 LYS B CA 1
ATOM 2979 C C . LYS B 1 105 ? 16.938 18.438 12.18 1 66.38 105 LYS B C 1
ATOM 2981 O O . LYS B 1 105 ? 15.992 19.203 12.344 1 66.38 105 LYS B O 1
ATOM 2986 N N . GLY B 1 106 ? 17.094 17.266 12.766 1 74.19 106 GLY B N 1
ATOM 2987 C CA . GLY B 1 106 ? 15.953 16.75 13.516 1 74.19 106 GLY B CA 1
ATOM 2988 C C . GLY B 1 106 ? 15.734 17.484 14.828 1 74.19 106 GLY B C 1
ATOM 2989 O O . GLY B 1 106 ? 14.594 17.766 15.195 1 74.19 106 GLY B O 1
ATOM 2990 N N . GLU B 1 107 ? 16.797 17.812 15.422 1 78.81 107 GLU B N 1
ATOM 2991 C CA . GLU B 1 107 ? 16.688 18.531 16.688 1 78.81 107 GLU B CA 1
ATOM 2992 C C . GLU B 1 107 ? 16.156 19.938 16.484 1 78.81 107 GLU B C 1
ATOM 2994 O O . GLU B 1 107 ? 15.336 20.422 17.266 1 78.81 107 GLU B O 1
ATOM 2999 N N . ARG B 1 108 ? 16.641 20.562 15.508 1 81.19 108 ARG B N 1
ATOM 3000 C CA . ARG B 1 108 ? 16.172 21.906 15.203 1 81.19 108 ARG B CA 1
ATOM 3001 C C . ARG B 1 108 ? 14.688 21.906 14.852 1 81.19 108 ARG B C 1
ATOM 3003 O O . ARG B 1 108 ? 13.938 22.797 15.258 1 81.19 108 ARG B O 1
ATOM 3010 N N . PHE B 1 109 ? 14.305 20.906 14.125 1 86.12 109 PHE B N 1
ATOM 3011 C CA . PHE B 1 109 ? 12.898 20.766 13.75 1 86.12 109 PHE B CA 1
ATOM 3012 C C . PHE B 1 109 ? 12.039 20.516 14.984 1 86.12 109 PHE B C 1
ATOM 3014 O O . PHE B 1 109 ? 10.977 21.141 15.141 1 86.12 109 PHE B O 1
ATOM 3021 N N . ARG B 1 110 ? 12.523 19.719 15.852 1 89.62 110 ARG B N 1
ATOM 3022 C CA . ARG B 1 110 ? 11.812 19.438 17.094 1 89.62 110 ARG B CA 1
ATOM 3023 C C . ARG B 1 110 ? 11.656 20.703 17.938 1 89.62 110 ARG B C 1
ATOM 3025 O O . ARG B 1 110 ? 10.57 20.984 18.453 1 89.62 110 ARG B O 1
ATOM 3032 N N . LYS B 1 111 ? 12.617 21.453 18.047 1 88.38 111 LYS B N 1
ATOM 3033 C CA . LYS B 1 111 ? 12.578 22.688 18.812 1 88.38 111 LYS B CA 1
ATOM 3034 C C . LYS B 1 111 ? 11.625 23.703 18.172 1 88.38 111 LYS B C 1
ATOM 3036 O O . LYS B 1 111 ? 10.914 24.422 18.875 1 88.38 111 LYS B O 1
ATOM 3041 N N . LEU B 1 112 ? 11.641 23.688 16.922 1 87.38 112 LEU B N 1
ATOM 3042 C CA . LEU B 1 112 ? 10.719 24.578 16.219 1 87.38 112 LEU B CA 1
ATOM 3043 C C . LEU B 1 112 ? 9.266 24.203 16.516 1 87.38 112 LEU B C 1
ATOM 3045 O O . LEU B 1 112 ? 8.438 25.078 16.75 1 87.38 112 LEU B O 1
ATOM 3049 N N . LEU B 1 113 ? 8.992 22.984 16.5 1 93.19 113 LEU B N 1
ATOM 3050 C CA . LEU B 1 113 ? 7.652 22.516 16.797 1 93.19 113 LEU B CA 1
ATOM 3051 C C . LEU B 1 113 ? 7.242 22.891 18.219 1 93.19 113 LEU B C 1
ATOM 3053 O O . LEU B 1 113 ? 6.125 23.359 18.453 1 93.19 113 LEU B O 1
ATOM 3057 N N . GLU B 1 114 ? 8.164 22.719 19.094 1 93.06 114 GLU B N 1
ATOM 3058 C CA . GLU B 1 114 ? 7.883 23.031 20.5 1 93.06 114 GLU B CA 1
ATOM 3059 C C . GLU B 1 114 ? 7.617 24.516 20.688 1 93.06 114 GLU B C 1
ATOM 3061 O O . GLU B 1 114 ? 6.836 24.906 21.547 1 93.06 114 GLU B O 1
ATOM 3066 N N . ARG B 1 115 ? 8.18 25.312 19.828 1 91.44 115 ARG B N 1
ATOM 3067 C CA . ARG B 1 115 ? 8.039 26.766 19.922 1 91.44 115 ARG B CA 1
ATOM 3068 C C . ARG B 1 115 ? 6.754 27.219 19.25 1 91.44 115 ARG B C 1
ATOM 3070 O O . ARG B 1 115 ? 6.125 28.188 19.688 1 91.44 115 ARG B O 1
ATOM 3077 N N . THR B 1 116 ? 6.332 26.516 18.25 1 92.81 116 THR B N 1
ATOM 3078 C CA . THR B 1 116 ? 5.289 27.062 17.391 1 92.81 116 THR B CA 1
ATOM 3079 C C . THR B 1 116 ? 3.945 26.391 17.688 1 92.81 116 THR B C 1
ATOM 3081 O O . THR B 1 116 ? 2.891 26.969 17.391 1 92.81 116 THR B O 1
ATOM 3084 N N . LEU B 1 117 ? 3.969 25.219 18.219 1 95.56 117 LEU B N 1
ATOM 3085 C CA . LEU B 1 117 ? 2.723 24.578 18.625 1 95.56 117 LEU B CA 1
ATOM 3086 C C . LEU B 1 117 ? 2.246 25.125 19.969 1 95.56 117 LEU B C 1
ATOM 3088 O O . LEU B 1 117 ? 2.99 25.094 20.953 1 95.56 117 LEU B O 1
ATOM 3092 N N . PRO B 1 118 ? 0.986 25.531 20.031 1 95.81 118 PRO B N 1
ATOM 3093 C CA . PRO B 1 118 ? 0.521 26.219 21.234 1 95.81 118 PRO B CA 1
ATOM 3094 C C . PRO B 1 118 ? 0.177 25.25 22.359 1 95.81 118 PRO B C 1
ATOM 3096 O O . PRO B 1 118 ? -0.152 25.672 23.469 1 95.81 118 PRO B O 1
ATOM 3099 N N . VAL B 1 119 ? 0.122 23.969 22.125 1 96.75 119 VAL B N 1
ATOM 3100 C CA . VAL B 1 119 ? -0.202 22.984 23.156 1 96.75 119 VAL B CA 1
ATOM 3101 C C . VAL B 1 119 ? 0.865 21.891 23.188 1 96.75 119 VAL B C 1
ATOM 3103 O O . VAL B 1 119 ? 1.632 21.75 22.234 1 96.75 119 VAL B O 1
ATOM 3106 N N . ARG B 1 120 ? 0.863 21.109 24.281 1 97.19 120 ARG B N 1
ATOM 3107 C CA . ARG B 1 120 ? 1.931 20.141 24.484 1 97.19 120 ARG B CA 1
ATOM 3108 C C . ARG B 1 120 ? 1.446 18.719 24.172 1 97.19 120 ARG B C 1
ATOM 3110 O O . ARG B 1 120 ? 2.25 17.844 23.875 1 97.19 120 ARG B O 1
ATOM 3117 N N . THR B 1 121 ? 0.171 18.531 24.312 1 98.38 121 THR B N 1
ATOM 3118 C CA . THR B 1 121 ? -0.354 17.188 24.125 1 98.38 121 THR B CA 1
ATOM 3119 C C . THR B 1 121 ? -1.556 17.188 23.188 1 98.38 121 THR B C 1
ATOM 3121 O O . THR B 1 121 ? -2.15 18.234 22.938 1 98.38 121 THR B O 1
ATOM 3124 N N . PHE B 1 122 ? -1.854 16 22.656 1 98.62 122 PHE B N 1
ATOM 3125 C CA . PHE B 1 122 ? -3.037 15.82 21.828 1 98.62 122 PHE B CA 1
ATOM 3126 C C . PHE B 1 122 ? -4.297 16.203 22.594 1 98.62 122 PHE B C 1
ATOM 3128 O O . PHE B 1 122 ? -5.207 16.828 22.031 1 98.62 122 PHE B O 1
ATOM 3135 N N . GLU B 1 123 ? -4.344 15.875 23.844 1 97.94 123 GLU B N 1
ATOM 3136 C CA . GLU B 1 123 ? -5.516 16.047 24.688 1 97.94 123 GLU B CA 1
ATOM 3137 C C . GLU B 1 123 ? -5.844 17.531 24.875 1 97.94 123 GLU B C 1
ATOM 3139 O O . GLU B 1 123 ? -6.992 17.891 25.141 1 97.94 123 GLU B O 1
ATOM 3144 N N . GLU B 1 124 ? -4.871 18.391 24.719 1 98.31 124 GLU B N 1
ATOM 3145 C CA . GLU B 1 124 ? -5.043 19.828 24.922 1 98.31 124 GLU B CA 1
ATOM 3146 C C . GLU B 1 124 ? -5.527 20.5 23.641 1 98.31 124 GLU B C 1
ATOM 3148 O O . GLU B 1 124 ? -5.898 21.688 23.656 1 98.31 124 GLU B O 1
ATOM 3153 N N . LEU B 1 125 ? -5.586 19.797 22.547 1 98.5 125 LEU B N 1
ATOM 3154 C CA . LEU B 1 125 ? -6.016 20.359 21.266 1 98.5 125 LEU B CA 1
ATOM 3155 C C . LEU B 1 125 ? -7.5 20.688 21.297 1 98.5 125 LEU B C 1
ATOM 3157 O O . LEU B 1 125 ? -8.312 19.906 21.797 1 98.5 125 LEU B O 1
ATOM 3161 N N . PRO B 1 126 ? -7.879 21.844 20.75 1 98.06 126 PRO B N 1
ATOM 3162 C CA . PRO B 1 126 ? -9.305 22.172 20.656 1 98.06 126 PRO B CA 1
ATOM 3163 C C . PRO B 1 126 ? -10.07 21.219 19.734 1 98.06 126 PRO B C 1
ATOM 3165 O O . PRO B 1 126 ? -11.273 21.031 19.906 1 98.06 126 PRO B O 1
ATOM 3168 N N . HIS B 1 127 ? -9.438 20.656 18.75 1 98.19 127 HIS B N 1
ATOM 3169 C CA . HIS B 1 127 ? -10.023 19.656 17.844 1 98.19 127 HIS B CA 1
ATOM 3170 C C . HIS B 1 127 ? -9.219 18.359 17.844 1 98.19 127 HIS B C 1
ATOM 3172 O O . HIS B 1 127 ? -7.984 18.406 17.906 1 98.19 127 HIS B O 1
ATOM 3178 N N . PRO B 1 128 ? -9.906 17.219 17.75 1 98.62 128 PRO B N 1
ATOM 3179 C CA . PRO B 1 128 ? -9.172 15.945 17.703 1 98.62 128 PRO B CA 1
ATOM 3180 C C . PRO B 1 128 ? -8.242 15.852 16.5 1 98.62 128 PRO B C 1
ATOM 3182 O O . PRO B 1 128 ? -8.562 16.359 15.422 1 98.62 128 PRO B O 1
ATOM 3185 N N . LEU B 1 129 ? -7.09 15.18 16.75 1 98.88 129 LEU B N 1
ATOM 3186 C CA . LEU B 1 129 ? -6.062 15.039 15.727 1 98.88 129 LEU B CA 1
ATOM 3187 C C . LEU B 1 129 ? -5.551 13.602 15.656 1 98.88 129 LEU B C 1
ATOM 3189 O O . LEU B 1 129 ? -5.324 12.969 16.688 1 98.88 129 LEU B O 1
ATOM 3193 N N . LEU B 1 130 ? -5.438 13.117 14.477 1 98.88 130 LEU B N 1
ATOM 3194 C CA . LEU B 1 130 ? -4.801 11.828 14.234 1 98.88 130 LEU B CA 1
ATOM 3195 C C . LEU B 1 130 ? -3.611 11.977 13.289 1 98.88 130 LEU B C 1
ATOM 3197 O O . LEU B 1 130 ? -3.729 12.594 12.227 1 98.88 130 LEU B O 1
ATOM 3201 N N . LEU B 1 131 ? -2.43 11.492 13.688 1 98.75 131 LEU B N 1
ATOM 3202 C CA . LEU B 1 131 ? -1.225 11.469 12.867 1 98.75 131 LEU B CA 1
ATOM 3203 C C . LEU B 1 131 ? -0.771 10.039 12.602 1 98.75 131 LEU B C 1
ATOM 3205 O O . LEU B 1 131 ? -0.903 9.172 13.469 1 98.75 131 LEU B O 1
ATOM 3209 N N . THR B 1 132 ? -0.244 9.82 11.445 1 97.94 132 THR B N 1
ATOM 3210 C CA . THR B 1 132 ? 0.272 8.492 11.156 1 97.94 132 THR B CA 1
ATOM 3211 C C . THR B 1 132 ? 1.788 8.523 10.984 1 97.94 132 THR B C 1
ATOM 3213 O O . THR B 1 132 ? 2.346 9.516 10.516 1 97.94 132 THR B O 1
ATOM 3216 N N . SER B 1 133 ? 2.455 7.504 11.375 1 96.25 133 SER B N 1
ATOM 3217 C CA . SER B 1 133 ? 3.898 7.34 11.242 1 96.25 133 SER B CA 1
ATOM 3218 C C . SER B 1 133 ? 4.27 5.875 11.031 1 96.25 133 SER B C 1
ATOM 3220 O O . SER B 1 133 ? 3.477 4.977 11.32 1 96.25 133 SER B O 1
ATOM 3222 N N . ALA B 1 134 ? 5.406 5.672 10.43 1 93.19 134 ALA B N 1
ATOM 3223 C CA . ALA B 1 134 ? 5.93 4.32 10.25 1 93.19 134 ALA B CA 1
ATOM 3224 C C . ALA B 1 134 ? 6.68 3.855 11.492 1 93.19 134 ALA B C 1
ATOM 3226 O O . ALA B 1 134 ? 7.75 4.379 11.812 1 93.19 134 ALA B O 1
ATOM 3227 N N . ASN B 1 135 ? 6.164 2.895 12.219 1 93.38 135 ASN B N 1
ATOM 3228 C CA . ASN B 1 135 ? 6.852 2.279 13.352 1 93.38 135 ASN B CA 1
ATOM 3229 C C . ASN B 1 135 ? 7.887 1.259 12.891 1 93.38 135 ASN B C 1
ATOM 3231 O O . ASN B 1 135 ? 7.535 0.146 12.492 1 93.38 135 ASN B O 1
ATOM 3235 N N . LEU B 1 136 ? 9.078 1.656 12.906 1 86.69 136 LEU B N 1
ATOM 3236 C CA . LEU B 1 136 ? 10.156 0.823 12.391 1 86.69 136 LEU B CA 1
ATOM 3237 C C . LEU B 1 136 ? 10.414 -0.365 13.312 1 86.69 136 LEU B C 1
ATOM 3239 O O . LEU B 1 136 ? 10.805 -1.44 12.844 1 86.69 136 LEU B O 1
ATOM 3243 N N . THR B 1 137 ? 10.227 -0.147 14.539 1 85.75 137 THR B N 1
ATOM 3244 C CA . THR B 1 137 ? 10.477 -1.182 15.539 1 85.75 137 THR B CA 1
ATOM 3245 C C . THR B 1 137 ? 9.492 -2.334 15.383 1 85.75 137 THR B C 1
ATOM 3247 O O . THR B 1 137 ? 9.875 -3.502 15.438 1 85.75 137 THR B O 1
ATOM 3250 N N . GLN B 1 138 ? 8.273 -2.021 15.109 1 87.06 138 GLN B N 1
ATOM 3251 C CA . GLN B 1 138 ? 7.223 -3.029 15.039 1 87.06 138 GLN B CA 1
ATOM 3252 C C . GLN B 1 138 ? 6.922 -3.406 13.586 1 87.06 138 GLN B C 1
ATOM 3254 O O . GLN B 1 138 ? 6.25 -4.41 13.328 1 87.06 138 GLN B O 1
ATOM 3259 N N . GLY B 1 139 ? 7.332 -2.609 12.672 1 85.44 139 GLY B N 1
ATOM 3260 C CA . GLY B 1 139 ? 7.043 -2.863 11.266 1 85.44 139 GLY B CA 1
ATOM 3261 C C . GLY B 1 139 ? 5.586 -2.629 10.906 1 85.44 139 GLY B C 1
ATOM 3262 O O . GLY B 1 139 ? 4.988 -3.422 10.18 1 85.44 139 GLY B O 1
ATOM 3263 N N . THR B 1 140 ? 5.039 -1.54 11.453 1 88.44 140 THR B N 1
ATOM 3264 C CA . THR B 1 140 ? 3.623 -1.266 11.25 1 88.44 140 THR B CA 1
ATOM 3265 C C . THR B 1 140 ? 3.389 0.224 11.008 1 88.44 140 THR B C 1
ATOM 3267 O O . THR B 1 140 ? 4.301 1.035 11.18 1 88.44 140 THR B O 1
ATOM 3270 N N . HIS B 1 141 ? 2.221 0.537 10.461 1 90.94 141 HIS B N 1
ATOM 3271 C CA . HIS B 1 141 ? 1.767 1.922 10.5 1 90.94 141 HIS B CA 1
ATOM 3272 C C . HIS B 1 141 ? 1.078 2.24 11.82 1 90.94 141 HIS B C 1
ATOM 3274 O O . HIS B 1 141 ? 0.198 1.498 12.258 1 90.94 141 HIS B O 1
ATOM 3280 N N . GLU B 1 142 ? 1.522 3.232 12.461 1 94.81 142 GLU B N 1
ATOM 3281 C CA . GLU B 1 142 ? 0.952 3.621 13.742 1 94.81 142 GLU B CA 1
ATOM 3282 C C . GLU B 1 142 ? 0.181 4.934 13.633 1 94.81 142 GLU B C 1
ATOM 3284 O O . GLU B 1 142 ? 0.635 5.871 12.977 1 94.81 142 GLU B O 1
ATOM 3289 N N . ALA B 1 143 ? -1.023 4.93 14.258 1 97.62 143 ALA B N 1
ATOM 3290 C CA . ALA B 1 143 ? -1.827 6.145 14.359 1 97.62 143 ALA B CA 1
ATOM 3291 C C . ALA B 1 143 ? -1.719 6.754 15.758 1 97.62 143 ALA B C 1
ATOM 3293 O O . ALA B 1 143 ? -1.985 6.086 16.75 1 97.62 143 ALA B O 1
ATOM 3294 N N . PHE B 1 144 ? -1.281 8.016 15.797 1 98.31 144 PHE B N 1
ATOM 3295 C CA . PHE B 1 144 ? -1.212 8.742 17.062 1 98.31 144 PHE B CA 1
ATOM 3296 C C . PHE B 1 144 ? -2.473 9.57 17.266 1 98.31 144 PHE B C 1
ATOM 3298 O O . PHE B 1 144 ? -2.881 10.336 16.391 1 98.31 144 PHE B O 1
ATOM 3305 N N . THR B 1 145 ? -3.098 9.438 18.453 1 98.56 145 THR B N 1
ATOM 3306 C CA . THR B 1 145 ? -4.246 10.266 18.797 1 98.56 145 THR B CA 1
ATOM 3307 C C . THR B 1 145 ? -4.105 10.812 20.219 1 98.56 145 THR B C 1
ATOM 3309 O O . THR B 1 145 ? -4.992 11.516 20.703 1 98.56 145 THR B O 1
ATOM 3312 N N . SER B 1 146 ? -3.029 10.492 20.844 1 98.06 146 SER B N 1
ATOM 3313 C CA . SER B 1 146 ? -2.801 10.914 22.219 1 98.06 146 SER B CA 1
ATOM 3314 C C . SER B 1 146 ? -1.312 11.055 22.516 1 98.06 146 SER B C 1
ATOM 3316 O O . SER B 1 146 ? -0.472 10.68 21.703 1 98.06 146 SER B O 1
ATOM 3318 N N . GLY B 1 147 ? -1.04 11.711 23.625 1 97.81 147 GLY B N 1
ATOM 3319 C CA . GLY B 1 147 ? 0.342 11.852 24.062 1 97.81 147 GLY B CA 1
ATOM 3320 C C . GLY B 1 147 ? 0.95 13.188 23.672 1 97.81 147 GLY B C 1
ATOM 3321 O O . GLY B 1 147 ? 0.228 14.141 23.359 1 97.81 147 GLY B O 1
ATOM 3322 N N . GLU B 1 148 ? 2.311 13.219 23.766 1 98.12 148 GLU B N 1
ATOM 3323 C CA . GLU B 1 148 ? 3.021 14.453 23.438 1 98.12 148 GLU B CA 1
ATOM 3324 C C . GLU B 1 148 ? 2.879 14.797 21.953 1 98.12 148 GLU B C 1
ATOM 3326 O O . GLU B 1 148 ? 3.035 13.93 21.094 1 98.12 148 GLU B O 1
ATOM 3331 N N . LEU B 1 149 ? 2.584 16.031 21.703 1 98.12 149 LEU B N 1
ATOM 3332 C CA . LEU B 1 149 ? 2.24 16.453 20.359 1 98.12 149 LEU B CA 1
ATOM 3333 C C . LEU B 1 149 ? 3.494 16.641 19.516 1 98.12 149 LEU B C 1
ATOM 3335 O O . LEU B 1 149 ? 3.639 16.016 18.453 1 98.12 149 LEU B O 1
ATOM 3339 N N . ALA B 1 150 ? 4.461 17.406 19.969 1 97.19 150 ALA B N 1
ATOM 3340 C CA . ALA B 1 150 ? 5.617 17.797 19.156 1 97.19 150 ALA B CA 1
ATOM 3341 C C . ALA B 1 150 ? 6.426 16.578 18.734 1 97.19 150 ALA B C 1
ATOM 3343 O O . ALA B 1 150 ? 6.766 16.438 17.547 1 97.19 150 ALA B O 1
ATOM 3344 N N . PRO B 1 151 ? 6.691 15.586 19.625 1 96.62 151 PRO B N 1
ATOM 3345 C CA . PRO B 1 151 ? 7.445 14.406 19.203 1 96.62 151 PRO B CA 1
ATOM 3346 C C . PRO B 1 151 ? 6.723 13.602 18.125 1 96.62 151 PRO B C 1
ATOM 3348 O O . PRO B 1 151 ? 7.363 13.039 17.234 1 96.62 151 PRO B O 1
ATOM 3351 N N . ARG B 1 152 ? 5.438 13.555 18.203 1 98.06 152 ARG B N 1
ATOM 3352 C CA . ARG B 1 152 ? 4.668 12.742 17.266 1 98.06 152 ARG B CA 1
ATOM 3353 C C . ARG B 1 152 ? 4.48 13.469 15.938 1 98.06 152 ARG B C 1
ATOM 3355 O O . ARG B 1 152 ? 4.434 12.836 14.883 1 98.06 152 ARG B O 1
ATOM 3362 N N . VAL B 1 153 ? 4.426 14.812 15.984 1 97.56 153 VAL B N 1
ATOM 3363 C CA . VAL B 1 153 ? 4.473 15.57 14.734 1 97.56 153 VAL B CA 1
ATOM 3364 C C . VAL B 1 153 ? 5.84 15.398 14.078 1 97.56 153 VAL B C 1
ATOM 3366 O O . VAL B 1 153 ? 5.93 15.195 12.867 1 97.56 153 VAL B O 1
ATOM 3369 N N . HIS B 1 154 ? 6.879 15.453 14.898 1 95.19 154 HIS B N 1
ATOM 3370 C CA . HIS B 1 154 ? 8.227 15.211 14.398 1 95.19 154 HIS B CA 1
ATOM 3371 C C . HIS B 1 154 ? 8.328 13.828 13.75 1 95.19 154 HIS B C 1
ATOM 3373 O O . HIS B 1 154 ? 8.891 13.695 12.664 1 95.19 154 HIS B O 1
ATOM 3379 N N . ALA B 1 155 ? 7.773 12.867 14.352 1 94.69 155 ALA B N 1
ATOM 3380 C CA . ALA B 1 155 ? 7.836 11.492 13.875 1 94.69 155 ALA B CA 1
ATOM 3381 C C . ALA B 1 155 ? 7.148 11.344 12.516 1 94.69 155 ALA B C 1
ATOM 3383 O O . ALA B 1 155 ? 7.707 10.75 11.594 1 94.69 155 ALA B O 1
ATOM 3384 N N . THR B 1 156 ? 5.934 11.875 12.383 1 96.69 156 THR B N 1
ATOM 3385 C CA . THR B 1 156 ? 5.191 11.727 11.141 1 96.69 156 THR B CA 1
ATOM 3386 C C . THR B 1 156 ? 5.902 12.461 10 1 96.69 156 THR B C 1
ATOM 3388 O O . THR B 1 156 ? 5.691 12.148 8.828 1 96.69 156 THR B O 1
ATOM 3391 N N . CYS B 1 157 ? 6.859 13.367 10.32 1 92.88 157 CYS B N 1
ATOM 3392 C CA . CYS B 1 157 ? 7.527 14.18 9.305 1 92.88 157 CYS B CA 1
ATOM 3393 C C . CYS B 1 157 ? 8.945 13.68 9.055 1 92.88 157 CYS B C 1
ATOM 3395 O O . CYS B 1 157 ? 9.648 14.203 8.195 1 92.88 157 CYS B O 1
ATOM 3397 N N . ALA B 1 158 ? 9.367 12.68 9.727 1 89.56 158 ALA B N 1
ATOM 3398 C CA . ALA B 1 158 ? 10.766 12.25 9.695 1 89.56 158 ALA B CA 1
ATOM 3399 C C . ALA B 1 158 ? 11.047 11.414 8.445 1 89.56 158 ALA B C 1
ATOM 3401 O O . ALA B 1 158 ? 11.289 10.211 8.547 1 89.56 158 ALA B O 1
ATOM 3402 N N . TYR B 1 159 ? 11.117 12.07 7.367 1 83.62 159 TYR B N 1
ATOM 3403 C CA . TYR B 1 159 ? 11.383 11.383 6.109 1 83.62 159 TYR B CA 1
ATOM 3404 C C . TYR B 1 159 ? 12.828 10.898 6.039 1 83.62 159 TYR B C 1
ATOM 3406 O O . TYR B 1 159 ? 13.758 11.664 6.316 1 83.62 159 TYR B O 1
ATOM 3414 N N . PRO B 1 160 ? 13.023 9.648 5.625 1 77.12 160 PRO B N 1
ATOM 3415 C CA . PRO B 1 160 ? 14.391 9.148 5.496 1 77.12 160 PRO B CA 1
ATOM 3416 C C . PRO B 1 160 ? 15.219 9.953 4.5 1 77.12 160 PRO B C 1
ATOM 3418 O O . PRO B 1 160 ? 14.719 10.344 3.441 1 77.12 160 PRO B O 1
ATOM 3421 N N . GLY B 1 161 ? 16.5 10.164 4.836 1 70.62 161 GLY B N 1
ATOM 3422 C CA . GLY B 1 161 ? 17.375 10.953 3.988 1 70.62 161 GLY B CA 1
ATOM 3423 C C . GLY B 1 161 ? 17.422 12.414 4.375 1 70.62 161 GLY B C 1
ATOM 3424 O O . GLY B 1 161 ? 18.438 13.086 4.184 1 70.62 161 GLY B O 1
ATOM 3425 N N . LEU B 1 162 ? 16.266 12.867 4.914 1 72.5 162 LEU B N 1
ATOM 3426 C CA . LEU B 1 162 ? 16.234 14.242 5.402 1 72.5 162 LEU B CA 1
ATOM 3427 C C . LEU B 1 162 ? 16.438 14.289 6.914 1 72.5 162 LEU B C 1
ATOM 3429 O O . LEU B 1 162 ? 17.109 15.18 7.43 1 72.5 162 LEU B O 1
ATOM 3433 N N . PHE B 1 163 ? 15.828 13.281 7.547 1 75.69 163 PHE B N 1
ATOM 3434 C CA . PHE B 1 163 ? 15.883 13.219 9 1 75.69 163 PHE B CA 1
ATOM 3435 C C . PHE B 1 163 ? 16.281 11.828 9.469 1 75.69 163 PHE B C 1
ATOM 3437 O O . PHE B 1 163 ? 16.094 10.844 8.75 1 75.69 163 PHE B O 1
ATOM 3444 N N . ARG B 1 164 ? 16.828 11.836 10.672 1 79.62 164 ARG B N 1
ATOM 3445 C CA . ARG B 1 164 ? 17 10.555 11.352 1 79.62 164 ARG B CA 1
ATOM 3446 C C . ARG B 1 164 ? 15.664 10.047 11.898 1 79.62 164 ARG B C 1
ATOM 3448 O O . ARG B 1 164 ? 14.727 10.828 12.086 1 79.62 164 ARG B O 1
ATOM 3455 N N . ALA B 1 165 ? 15.672 8.75 12.125 1 86.44 165 ALA B N 1
ATOM 3456 C CA . ALA B 1 165 ? 14.492 8.188 12.773 1 86.44 165 ALA B CA 1
ATOM 3457 C C . ALA B 1 165 ? 14.258 8.82 14.141 1 86.44 165 ALA B C 1
ATOM 3459 O O . ALA B 1 165 ? 15.211 9.117 14.867 1 86.44 165 ALA B O 1
ATOM 3460 N N . VAL B 1 166 ? 13.023 8.984 14.461 1 90.19 166 VAL B N 1
ATOM 3461 C CA . VAL B 1 166 ? 12.633 9.672 15.688 1 90.19 166 VAL B CA 1
ATOM 3462 C C . VAL B 1 166 ? 12.188 8.656 16.734 1 90.19 166 VAL B C 1
ATOM 3464 O O . VAL B 1 166 ? 11.414 7.746 16.438 1 90.19 166 VAL B O 1
ATOM 3467 N N . ARG B 1 167 ? 12.695 8.852 17.875 1 91.62 167 ARG B N 1
ATOM 3468 C CA . ARG B 1 167 ? 12.281 7.977 18.969 1 91.62 167 ARG B CA 1
ATOM 3469 C C . ARG B 1 167 ? 11.078 8.555 19.703 1 91.62 167 ARG B C 1
ATOM 3471 O O . ARG B 1 167 ? 11.078 9.727 20.094 1 91.62 167 ARG B O 1
ATOM 3478 N N . VAL B 1 168 ? 10.078 7.848 19.859 1 94.5 168 VAL B N 1
ATOM 3479 C CA . VAL B 1 168 ? 8.914 8.133 20.688 1 94.5 168 VAL B CA 1
ATOM 3480 C C . VAL B 1 168 ? 8.633 6.945 21.609 1 94.5 168 VAL B C 1
ATOM 3482 O O . VAL B 1 168 ? 8.25 5.867 21.141 1 94.5 168 VAL B O 1
ATOM 3485 N N . GLY B 1 169 ? 8.773 7.172 22.875 1 92.88 169 GLY B N 1
ATOM 3486 C CA . GLY B 1 169 ? 8.727 6.031 23.781 1 92.88 169 GLY B CA 1
ATOM 3487 C C . GLY B 1 169 ? 9.812 5.008 23.5 1 92.88 169 GLY B C 1
ATOM 3488 O O . GLY B 1 169 ? 10.992 5.348 23.469 1 92.88 169 GLY B O 1
ATOM 3489 N N . ARG B 1 170 ? 9.414 3.771 23.266 1 92.19 170 ARG B N 1
ATOM 3490 C CA . ARG B 1 170 ? 10.375 2.691 23.062 1 92.19 170 ARG B CA 1
ATOM 3491 C C . ARG B 1 170 ? 10.562 2.398 21.578 1 92.19 170 ARG B C 1
ATOM 3493 O O . ARG B 1 170 ? 11.422 1.591 21.203 1 92.19 170 ARG B O 1
ATOM 3500 N N . ASP B 1 171 ? 9.844 3.078 20.812 1 92.81 171 ASP B N 1
ATOM 3501 C CA . ASP B 1 171 ? 9.844 2.715 19.391 1 92.81 171 ASP B CA 1
ATOM 3502 C C . ASP B 1 171 ? 10.508 3.803 18.547 1 92.81 171 ASP B C 1
ATOM 3504 O O . ASP B 1 171 ? 10.602 4.953 18.984 1 92.81 171 ASP B O 1
ATOM 3508 N N . LEU B 1 172 ? 10.984 3.414 17.406 1 90.56 172 LEU B N 1
ATOM 3509 C CA . LEU B 1 172 ? 11.562 4.301 16.406 1 90.56 172 LEU B CA 1
ATOM 3510 C C . LEU B 1 172 ? 10.602 4.496 15.234 1 90.56 172 LEU B C 1
ATOM 3512 O O . LEU B 1 172 ? 9.984 3.539 14.766 1 90.56 172 LEU B O 1
ATOM 3516 N N . TYR B 1 173 ? 10.516 5.746 14.828 1 91.62 173 TYR B N 1
ATOM 3517 C CA . TYR B 1 173 ? 9.547 6.074 13.797 1 91.62 173 TYR B CA 1
ATOM 3518 C C . TYR B 1 173 ? 10.211 6.812 12.641 1 91.62 173 TYR B C 1
ATOM 3520 O O . TYR B 1 173 ? 11.164 7.566 12.844 1 91.62 173 TYR B O 1
ATOM 3528 N N . TRP B 1 174 ? 9.719 6.559 11.477 1 91.75 174 TRP B N 1
ATOM 3529 C CA . TRP B 1 174 ? 9.977 7.363 10.289 1 91.75 174 TRP B CA 1
ATOM 3530 C C . TRP B 1 174 ? 8.68 7.961 9.75 1 91.75 174 TRP B C 1
ATOM 3532 O O . TRP B 1 174 ? 7.602 7.719 10.289 1 91.75 174 TRP B O 1
ATOM 3542 N N . ASP B 1 175 ? 8.805 8.75 8.734 1 92.19 175 ASP B N 1
ATOM 3543 C CA . ASP B 1 175 ? 7.711 9.5 8.109 1 92.19 175 ASP B CA 1
ATOM 3544 C C . ASP B 1 175 ? 6.523 8.594 7.809 1 92.19 175 ASP B C 1
ATOM 3546 O O . ASP B 1 175 ? 6.695 7.496 7.27 1 92.19 175 ASP B O 1
ATOM 3550 N N . GLY B 1 176 ? 5.332 9.102 8.109 1 95.25 176 GLY B N 1
ATOM 3551 C CA . GLY B 1 176 ? 4.113 8.336 7.891 1 95.25 176 GLY B CA 1
ATOM 3552 C C . GLY B 1 176 ? 3.795 8.133 6.418 1 95.25 176 GLY B C 1
ATOM 3553 O O . GLY B 1 176 ? 3.023 7.242 6.062 1 95.25 176 GLY B O 1
ATOM 3554 N N . GLY B 1 177 ? 4.324 8.977 5.582 1 93.12 177 GLY B N 1
ATOM 3555 C CA . GLY B 1 177 ? 4.09 8.867 4.152 1 93.12 177 GLY B CA 1
ATOM 3556 C C . GLY B 1 177 ? 4.57 7.547 3.568 1 93.12 177 GLY B C 1
ATOM 3557 O O . GLY B 1 177 ? 4.148 7.152 2.48 1 93.12 177 GLY B O 1
ATOM 3558 N N . LEU B 1 178 ? 5.398 6.875 4.301 1 89.19 178 LEU B N 1
ATOM 3559 C CA . LEU B 1 178 ? 5.93 5.594 3.848 1 89.19 178 LEU B CA 1
ATOM 3560 C C . LEU B 1 178 ? 4.887 4.492 3.996 1 89.19 178 LEU B C 1
ATOM 3562 O O . LEU B 1 178 ? 5 3.438 3.363 1 89.19 178 LEU B O 1
ATOM 3566 N N . VAL B 1 179 ? 3.852 4.77 4.852 1 92.81 179 VAL B N 1
ATOM 3567 C CA . VAL B 1 179 ? 2.99 3.646 5.199 1 92.81 179 VAL B CA 1
ATOM 3568 C C . VAL B 1 179 ? 1.527 4.031 4.996 1 92.81 179 VAL B C 1
ATOM 3570 O O . VAL B 1 179 ? 0.666 3.164 4.844 1 92.81 179 VAL B O 1
ATOM 3573 N N . ASP B 1 180 ? 1.247 5.258 5.066 1 95.06 180 ASP B N 1
ATOM 3574 C CA . ASP B 1 180 ? -0.122 5.73 4.883 1 95.06 180 ASP B CA 1
ATOM 3575 C C . ASP B 1 180 ? -0.144 7.184 4.418 1 95.06 180 ASP B C 1
ATOM 3577 O O . ASP B 1 180 ? -0.058 8.102 5.238 1 95.06 180 ASP B O 1
ATOM 3581 N N . LYS B 1 181 ? -0.427 7.359 3.189 1 94.94 181 LYS B N 1
ATOM 3582 C CA . LYS B 1 181 ? -0.318 8.68 2.584 1 94.94 181 LYS B CA 1
ATOM 3583 C C . LYS B 1 181 ? -1.461 9.586 3.031 1 94.94 181 LYS B C 1
ATOM 3585 O O . LYS B 1 181 ? -1.272 10.797 3.211 1 94.94 181 LYS B O 1
ATOM 3590 N N . ALA B 1 182 ? -2.635 9.086 3.145 1 97.69 182 ALA B N 1
ATOM 3591 C CA . ALA B 1 182 ? -3.844 9.797 3.547 1 97.69 182 ALA B CA 1
ATOM 3592 C C . ALA B 1 182 ? -4.719 8.93 4.445 1 97.69 182 ALA B C 1
ATOM 3594 O O . ALA B 1 182 ? -5.559 8.164 3.957 1 97.69 182 ALA B O 1
ATOM 3595 N N . PRO B 1 183 ? -4.617 9.109 5.73 1 98.06 183 PRO B N 1
ATOM 3596 C CA . PRO B 1 183 ? -5.176 8.156 6.695 1 98.06 183 PRO B CA 1
ATOM 3597 C C . PRO B 1 183 ? -6.668 8.367 6.93 1 98.06 183 PRO B C 1
ATOM 3599 O O . PRO B 1 183 ? -7.09 8.602 8.062 1 98.06 183 PRO B O 1
ATOM 3602 N N . ALA B 1 184 ? -7.48 8.227 5.91 1 98.56 184 ALA B N 1
ATOM 3603 C CA . ALA B 1 184 ? -8.93 8.375 5.996 1 98.56 184 ALA B CA 1
ATOM 3604 C C . ALA B 1 184 ? -9.555 7.242 6.801 1 98.56 184 ALA B C 1
ATOM 3606 O O . ALA B 1 184 ? -10.414 7.473 7.652 1 98.56 184 ALA B O 1
ATOM 3607 N N . LEU B 1 185 ? -9.086 6.066 6.547 1 98.31 185 LEU B N 1
ATOM 3608 C CA . LEU B 1 185 ? -9.648 4.918 7.242 1 98.31 185 LEU B CA 1
ATOM 3609 C C . LEU B 1 185 ? -9.312 4.965 8.727 1 98.31 185 LEU B C 1
ATOM 3611 O O . LEU B 1 185 ? -10.18 4.723 9.57 1 98.31 185 LEU B O 1
ATOM 3615 N N . SER B 1 186 ? -8.031 5.273 9.023 1 97.94 186 SER B N 1
ATOM 3616 C CA . SER B 1 186 ? -7.633 5.391 10.422 1 97.94 186 SER B CA 1
ATOM 3617 C C . SER B 1 186 ? -8.469 6.438 11.148 1 97.94 186 SER B C 1
ATOM 3619 O O . SER B 1 186 ? -8.844 6.242 12.305 1 97.94 186 SER B O 1
ATOM 3621 N N . LEU B 1 187 ? -8.734 7.57 10.453 1 98.56 187 LEU B N 1
ATOM 3622 C CA . LEU B 1 187 ? -9.562 8.609 11.055 1 98.56 187 LEU B CA 1
ATOM 3623 C C . LEU B 1 187 ? -10.961 8.07 11.352 1 98.56 187 LEU B C 1
ATOM 3625 O O . LEU B 1 187 ? -11.461 8.211 12.477 1 98.56 187 LEU B O 1
ATOM 3629 N N . ARG B 1 188 ? -11.555 7.422 10.383 1 98.38 188 ARG B N 1
ATOM 3630 C CA . ARG B 1 188 ? -12.906 6.895 10.555 1 98.38 188 ARG B CA 1
ATOM 3631 C C . ARG B 1 188 ? -12.961 5.887 11.695 1 98.38 188 ARG B C 1
ATOM 3633 O O . ARG B 1 188 ? -13.93 5.848 12.453 1 98.38 188 ARG B O 1
ATOM 3640 N N . GLU B 1 189 ? -11.93 5.109 11.859 1 97.25 189 GLU B N 1
ATOM 3641 C CA . GLU B 1 189 ? -11.93 4.012 12.82 1 97.25 189 GLU B CA 1
ATOM 3642 C C . GLU B 1 189 ? -11.523 4.492 14.203 1 97.25 189 GLU B C 1
ATOM 3644 O O . GLU B 1 189 ? -11.633 3.746 15.18 1 97.25 189 GLU B O 1
ATOM 3649 N N . SER B 1 190 ? -11.078 5.719 14.266 1 97.5 190 SER B N 1
ATOM 3650 C CA . SER B 1 190 ? -10.711 6.277 15.57 1 97.5 190 SER B CA 1
ATOM 3651 C C . SER B 1 190 ? -11.945 6.512 16.438 1 97.5 190 SER B C 1
ATOM 3653 O O . SER B 1 190 ? -13.07 6.457 15.945 1 97.5 190 SER B O 1
ATOM 3655 N N . ALA B 1 191 ? -11.688 6.754 17.703 1 96.81 191 ALA B N 1
ATOM 3656 C CA . ALA B 1 191 ? -12.789 6.996 18.641 1 96.81 191 ALA B CA 1
ATOM 3657 C C . ALA B 1 191 ? -13.609 8.203 18.219 1 96.81 191 ALA B C 1
ATOM 3659 O O . ALA B 1 191 ? -14.844 8.148 18.203 1 96.81 191 ALA B O 1
ATOM 3660 N N . PHE B 1 192 ? -12.984 9.281 17.859 1 96.19 192 PHE B N 1
ATOM 3661 C CA . PHE B 1 192 ? -13.703 10.492 17.484 1 96.19 192 PHE B CA 1
ATOM 3662 C C . PHE B 1 192 ? -14.203 10.406 16.047 1 96.19 192 PHE B C 1
ATOM 3664 O O . PHE B 1 192 ? -15.086 11.156 15.633 1 96.19 192 PHE B O 1
ATOM 3671 N N . GLY B 1 193 ? -13.648 9.461 15.273 1 97.44 193 GLY B N 1
ATOM 3672 C CA . GLY B 1 193 ? -14.102 9.25 13.906 1 97.44 193 GLY B CA 1
ATOM 3673 C C . GLY B 1 193 ? -15.516 8.711 13.828 1 97.44 193 GLY B C 1
ATOM 3674 O O . GLY B 1 193 ? -16.203 8.898 12.828 1 97.44 193 GLY B O 1
ATOM 3675 N N . LYS B 1 194 ? -15.914 8.086 14.883 1 96.5 194 LYS B N 1
ATOM 3676 C CA . LYS B 1 194 ? -17.25 7.492 14.93 1 96.5 194 LYS B CA 1
ATOM 3677 C C . LYS B 1 194 ? -18.328 8.57 14.945 1 96.5 194 LYS B C 1
ATOM 3679 O O . LYS B 1 194 ? -19.469 8.312 14.555 1 96.5 194 LYS B O 1
ATOM 3684 N N . GLU B 1 195 ? -17.969 9.766 15.336 1 97.12 195 GLU B N 1
ATOM 3685 C CA . GLU B 1 195 ? -18.938 10.859 15.461 1 97.12 195 GLU B CA 1
ATOM 3686 C C . GLU B 1 195 ? -19.016 11.68 14.18 1 97.12 195 GLU B C 1
ATOM 3688 O O . GLU B 1 195 ? -19.844 12.602 14.078 1 97.12 195 GLU B O 1
ATOM 3693 N N . LEU B 1 196 ? -18.25 11.328 13.203 1 98.44 196 LEU B N 1
ATOM 3694 C CA . LEU B 1 196 ? -18.203 12.102 11.969 1 98.44 196 LEU B CA 1
ATOM 3695 C C . LEU B 1 196 ? -19.266 11.617 10.992 1 98.44 196 LEU B C 1
ATOM 3697 O O . LEU B 1 196 ? -19.578 10.43 10.945 1 98.44 196 LEU B O 1
ATOM 3701 N N . ASP B 1 197 ? -19.75 12.594 10.164 1 98.38 197 ASP B N 1
ATOM 3702 C CA . ASP B 1 197 ? -20.703 12.281 9.109 1 98.38 197 ASP B CA 1
ATOM 3703 C C . ASP B 1 197 ? -19.984 12.023 7.785 1 98.38 197 ASP B C 1
ATOM 3705 O O . ASP B 1 197 ? -20.547 11.375 6.895 1 98.38 197 ASP B O 1
ATOM 3709 N N . ALA B 1 198 ? -18.828 12.602 7.648 1 98.62 198 ALA B N 1
ATOM 3710 C CA . ALA B 1 198 ? -18.094 12.523 6.387 1 98.62 198 ALA B CA 1
ATOM 3711 C C . ALA B 1 198 ? -16.625 12.844 6.594 1 98.62 198 ALA B C 1
ATOM 3713 O O . ALA B 1 198 ? -16.219 13.328 7.656 1 98.62 198 ALA B O 1
ATOM 3714 N N . ILE B 1 199 ? -15.891 12.508 5.605 1 98.75 199 ILE B N 1
ATOM 3715 C CA . ILE B 1 199 ? -14.477 12.867 5.586 1 98.75 199 ILE B CA 1
ATOM 3716 C C . ILE B 1 199 ? -14.148 13.625 4.301 1 98.75 199 ILE B C 1
ATOM 3718 O O . ILE B 1 199 ? -14.617 13.25 3.219 1 98.75 199 ILE B O 1
ATOM 3722 N N . LEU B 1 200 ? -13.484 14.742 4.441 1 98.69 200 LEU B N 1
ATOM 3723 C CA . LEU B 1 200 ? -12.875 15.469 3.33 1 98.69 200 LEU B CA 1
ATOM 3724 C C . LEU B 1 200 ? -11.375 15.234 3.281 1 98.69 200 LEU B C 1
ATOM 3726 O O . LEU B 1 200 ? -10.688 15.375 4.297 1 98.69 200 LEU B O 1
ATOM 3730 N N . VAL B 1 201 ? -10.883 14.836 2.096 1 98.56 201 VAL B N 1
ATOM 3731 C CA . VAL B 1 201 ? -9.453 14.578 1.936 1 98.56 201 VAL B CA 1
ATOM 3732 C C . VAL B 1 201 ? -8.859 15.578 0.941 1 98.56 201 VAL B C 1
ATOM 3734 O O . VAL B 1 201 ? -9.352 15.711 -0.179 1 98.56 201 VAL B O 1
ATOM 3737 N N . HIS B 1 202 ? -7.867 16.312 1.396 1 98 202 HIS B N 1
ATOM 3738 C CA . HIS B 1 202 ? -7.012 17.016 0.45 1 98 202 HIS B CA 1
ATOM 3739 C C . HIS B 1 202 ? -5.805 16.172 0.056 1 98 202 HIS B C 1
ATOM 3741 O O . HIS B 1 202 ? -4.914 15.938 0.874 1 98 202 HIS B O 1
ATOM 3747 N N . TYR B 1 203 ? -5.777 15.773 -1.17 1 96.31 203 TYR B N 1
ATOM 3748 C CA . TYR B 1 203 ? -4.805 14.805 -1.661 1 96.31 203 TYR B CA 1
ATOM 3749 C C . TYR B 1 203 ? -3.814 15.461 -2.615 1 96.31 203 TYR B C 1
ATOM 3751 O O . TYR B 1 203 ? -4.207 16.016 -3.639 1 96.31 203 TYR B O 1
ATOM 3759 N N . LEU B 1 204 ? -2.543 15.422 -2.264 1 92.88 204 LEU B N 1
ATOM 3760 C CA . LEU B 1 204 ? -1.469 15.883 -3.135 1 92.88 204 LEU B CA 1
ATOM 3761 C C . LEU B 1 204 ? -0.788 14.711 -3.828 1 92.88 204 LEU B C 1
ATOM 3763 O O . LEU B 1 204 ? -0.096 13.914 -3.182 1 92.88 204 LEU B O 1
ATOM 3767 N N . PRO B 1 205 ? -0.96 14.57 -5.137 1 87.31 205 PRO B N 1
ATOM 3768 C CA . PRO B 1 205 ? -0.367 13.43 -5.836 1 87.31 205 PRO B CA 1
ATOM 3769 C C . PRO B 1 205 ? 1.159 13.438 -5.793 1 87.31 205 PRO B C 1
ATOM 3771 O O . PRO B 1 205 ? 1.772 14.508 -5.738 1 87.31 205 PRO B O 1
ATOM 3774 N N . SER B 1 206 ? 1.678 12.148 -5.781 1 74.44 206 SER B N 1
ATOM 3775 C CA . SER B 1 206 ? 3.125 11.984 -5.875 1 74.44 206 SER B CA 1
ATOM 3776 C C . SER B 1 206 ? 3.604 12.117 -7.32 1 74.44 206 SER B C 1
ATOM 3778 O O . SER B 1 206 ? 2.932 11.648 -8.242 1 74.44 206 SER B O 1
ATOM 3780 N N . ARG B 1 207 ? 4.531 13.086 -7.613 1 60.12 207 ARG B N 1
ATOM 3781 C CA . ARG B 1 207 ? 5.02 13.188 -8.984 1 60.12 207 ARG B CA 1
ATOM 3782 C C . ARG B 1 207 ? 6.285 12.352 -9.172 1 60.12 207 ARG B C 1
ATOM 3784 O O . ARG B 1 207 ? 7.207 12.422 -8.359 1 60.12 207 ARG B O 1
ATOM 3791 N N . THR B 1 208 ? 6.059 11.109 -9.75 1 55.31 208 THR B N 1
ATOM 3792 C CA . THR B 1 208 ? 7.289 10.422 -10.117 1 55.31 208 THR B CA 1
ATOM 3793 C C . THR B 1 208 ? 7.863 11 -11.406 1 55.31 208 THR B C 1
ATOM 3795 O O . THR B 1 208 ? 7.117 11.336 -12.328 1 55.31 208 THR B O 1
ATOM 3798 N N . ARG B 1 209 ? 9.125 11.555 -11.289 1 53.75 209 ARG B N 1
ATOM 3799 C CA . ARG B 1 209 ? 9.789 12.047 -12.492 1 53.75 209 ARG B CA 1
ATOM 3800 C C . ARG B 1 209 ? 10.008 10.914 -13.492 1 53.75 209 ARG B C 1
ATOM 3802 O O . ARG B 1 209 ? 10.039 9.742 -13.117 1 53.75 209 ARG B O 1
ATOM 3809 N N . LYS B 1 210 ? 10 11.336 -14.758 1 50.5 210 LYS B N 1
ATOM 3810 C CA . LYS B 1 210 ? 10.359 10.461 -15.867 1 50.5 210 LYS B CA 1
ATOM 3811 C C . LYS B 1 210 ? 11.609 9.656 -15.547 1 50.5 210 LYS B C 1
ATOM 3813 O O . LYS B 1 210 ? 12.586 10.188 -15.016 1 50.5 210 LYS B O 1
A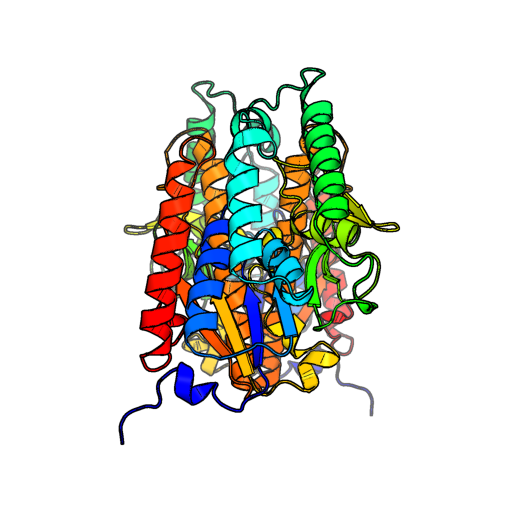TOM 3818 N N . MET B 1 211 ? 11.445 8.211 -15.531 1 49.66 211 MET B N 1
ATOM 3819 C CA . MET B 1 211 ? 12.523 7.27 -15.273 1 49.66 211 MET B CA 1
ATOM 3820 C C . MET B 1 211 ? 13.758 7.609 -16.109 1 49.66 211 MET B C 1
ATOM 3822 O O . MET B 1 211 ? 13.68 7.688 -17.328 1 49.66 211 MET B O 1
ATOM 3826 N N . LEU B 1 212 ? 14.703 8.289 -15.461 1 49.91 212 LEU B N 1
ATOM 3827 C CA . LEU B 1 212 ? 15.961 8.516 -16.156 1 49.91 212 LEU B CA 1
ATOM 3828 C C . LEU B 1 212 ? 16.797 7.242 -16.203 1 49.91 212 LEU B C 1
ATOM 3830 O O . LEU B 1 212 ? 16.688 6.395 -15.312 1 49.91 212 LEU B O 1
ATOM 3834 N N . GLY B 1 213 ? 17.234 6.812 -17.297 1 53.88 213 GLY B N 1
ATOM 3835 C CA . GLY B 1 213 ? 18.25 5.785 -17.469 1 53.88 213 GLY B CA 1
ATOM 3836 C C . GLY B 1 213 ? 19.422 5.949 -16.531 1 53.88 213 GLY B C 1
ATOM 3837 O O . GLY B 1 213 ? 19.438 6.859 -15.695 1 53.88 213 GLY B O 1
ATOM 3838 N N . GLY B 1 214 ? 20.234 4.918 -16.281 1 53.5 214 GLY B N 1
ATOM 3839 C CA . GLY B 1 214 ? 21.484 4.953 -15.547 1 53.5 214 GLY B CA 1
ATOM 3840 C C . GLY B 1 214 ? 21.328 4.527 -14.102 1 53.5 214 GLY B C 1
ATOM 3841 O O . GLY B 1 214 ? 20.422 3.768 -13.766 1 53.5 214 GLY B O 1
ATOM 3842 N N . PRO B 1 215 ? 22.281 5.008 -13.234 1 54.62 215 PRO B N 1
ATOM 3843 C CA . PRO B 1 215 ? 22.375 4.594 -11.836 1 54.62 215 PRO B CA 1
ATOM 3844 C C . PRO B 1 215 ? 21.125 4.988 -11.031 1 54.62 215 PRO B C 1
ATOM 3846 O O . PRO B 1 215 ? 20.812 4.344 -10.031 1 54.62 215 PRO B O 1
ATOM 3849 N N . MET B 1 216 ? 20.422 5.906 -11.602 1 59.5 216 MET B N 1
ATOM 3850 C CA . MET B 1 216 ? 19.281 6.41 -10.852 1 59.5 216 MET B CA 1
ATOM 3851 C C . MET B 1 216 ? 18.031 5.617 -11.172 1 59.5 216 MET B C 1
ATOM 3853 O O . MET B 1 216 ? 17 5.785 -10.516 1 59.5 216 MET B O 1
ATOM 3857 N N . ALA B 1 217 ? 18.234 4.723 -12.062 1 63.41 217 ALA B N 1
ATOM 3858 C CA . ALA B 1 217 ? 17.078 3.967 -12.516 1 63.41 217 ALA B CA 1
ATOM 3859 C C . ALA B 1 217 ? 16.484 3.123 -11.383 1 63.41 217 ALA B C 1
ATOM 3861 O O . ALA B 1 217 ? 15.266 2.998 -11.258 1 63.41 217 ALA B O 1
ATOM 3862 N N . TYR B 1 218 ? 17.375 2.672 -10.57 1 67.5 218 TYR B N 1
ATOM 3863 C CA . TYR B 1 218 ? 16.938 1.813 -9.477 1 67.5 218 TYR B CA 1
ATOM 3864 C C . TYR B 1 218 ? 16.141 2.607 -8.445 1 67.5 218 TYR B C 1
ATOM 3866 O O . TYR B 1 218 ? 15.023 2.232 -8.086 1 67.5 218 TYR B O 1
ATOM 3874 N N . ALA B 1 219 ? 16.734 3.658 -8.164 1 68.06 219 ALA B N 1
ATOM 3875 C CA . ALA B 1 219 ? 16.078 4.508 -7.18 1 68.06 219 ALA B CA 1
ATOM 3876 C C . ALA B 1 219 ? 14.75 5.031 -7.715 1 68.06 219 ALA B C 1
ATOM 3878 O O . ALA B 1 219 ? 13.758 5.086 -6.98 1 68.06 219 ALA B O 1
ATOM 3879 N N . GLN B 1 220 ? 14.758 5.336 -8.945 1 68.12 220 GLN B N 1
ATOM 3880 C CA . GLN B 1 220 ? 13.547 5.859 -9.57 1 68.12 220 GLN B CA 1
ATOM 3881 C C . GLN B 1 220 ? 12.469 4.785 -9.656 1 68.12 220 GLN B C 1
ATOM 3883 O O . GLN B 1 220 ? 11.281 5.07 -9.453 1 68.12 220 GLN B O 1
ATOM 3888 N N . GLY B 1 221 ? 12.93 3.643 -9.961 1 70.62 221 GLY B N 1
ATOM 3889 C CA . GLY B 1 221 ? 11.977 2.543 -10.023 1 70.62 221 GLY B CA 1
ATOM 3890 C C . GLY B 1 221 ? 11.32 2.24 -8.688 1 70.62 221 GLY B C 1
ATOM 3891 O O . GLY B 1 221 ? 10.109 2.057 -8.617 1 70.62 221 GLY B O 1
ATOM 3892 N N . ILE B 1 222 ? 12.07 2.242 -7.715 1 74.75 222 ILE B N 1
ATOM 3893 C CA . ILE B 1 222 ? 11.562 1.993 -6.367 1 74.75 222 ILE B CA 1
ATOM 3894 C C . ILE B 1 222 ? 10.602 3.107 -5.965 1 74.75 222 ILE B C 1
ATOM 3896 O O . ILE B 1 222 ? 9.531 2.842 -5.41 1 74.75 222 ILE B O 1
ATOM 3900 N N . ALA B 1 223 ? 11.016 4.297 -6.363 1 76.06 223 ALA B N 1
ATOM 3901 C CA . ALA B 1 223 ? 10.172 5.441 -6.047 1 76.06 223 ALA B CA 1
ATOM 3902 C C . ALA B 1 223 ? 8.836 5.355 -6.773 1 76.06 223 ALA B C 1
ATOM 3904 O O . ALA B 1 223 ? 7.781 5.621 -6.188 1 76.06 223 ALA B O 1
ATOM 3905 N N . ALA B 1 224 ? 8.891 5.016 -7.973 1 78.25 224 ALA B N 1
ATOM 3906 C CA . ALA B 1 224 ? 7.68 4.898 -8.773 1 78.25 224 ALA B CA 1
ATOM 3907 C C . ALA B 1 224 ? 6.777 3.787 -8.25 1 78.25 224 ALA B C 1
ATOM 3909 O O . ALA B 1 224 ? 5.559 3.961 -8.156 1 78.25 224 ALA B O 1
ATOM 3910 N N . GLY B 1 225 ? 7.352 2.68 -7.996 1 83.12 225 GLY B N 1
ATOM 3911 C CA . GLY B 1 225 ? 6.594 1.577 -7.426 1 83.12 225 GLY B CA 1
ATOM 3912 C C . GLY B 1 225 ? 5.953 1.918 -6.094 1 83.12 225 GLY B C 1
ATOM 3913 O O . GLY B 1 225 ? 4.793 1.584 -5.855 1 83.12 225 GLY B O 1
ATOM 3914 N N . SER B 1 226 ? 6.707 2.57 -5.336 1 84.12 226 SER B N 1
ATOM 3915 C CA . SER B 1 226 ? 6.207 2.971 -4.023 1 84.12 226 SER B CA 1
ATOM 3916 C C . SER B 1 226 ? 5.051 3.961 -4.152 1 84.12 226 SER B C 1
ATOM 3918 O O . SER B 1 226 ? 4.062 3.869 -3.424 1 84.12 226 SER B O 1
ATOM 3920 N N . ALA B 1 227 ? 5.207 4.891 -5.047 1 85.31 227 ALA B N 1
ATOM 3921 C CA . ALA B 1 227 ? 4.145 5.859 -5.281 1 85.31 227 ALA B CA 1
ATOM 3922 C C . ALA B 1 227 ? 2.861 5.168 -5.738 1 85.31 227 ALA B C 1
ATOM 3924 O O . ALA B 1 227 ? 1.769 5.504 -5.273 1 85.31 227 ALA B O 1
ATOM 3925 N N . ALA B 1 228 ? 3.023 4.242 -6.602 1 87.81 228 ALA B N 1
ATOM 3926 C CA . ALA B 1 228 ? 1.872 3.49 -7.094 1 87.81 228 ALA B CA 1
ATOM 3927 C C . ALA B 1 228 ? 1.205 2.711 -5.961 1 87.81 228 ALA B C 1
ATOM 3929 O O . ALA B 1 228 ? -0.024 2.672 -5.867 1 87.81 228 ALA B O 1
ATOM 3930 N N . LEU B 1 229 ? 2.006 2.133 -5.184 1 91.75 229 LEU B N 1
ATOM 3931 C CA . LEU B 1 229 ? 1.49 1.359 -4.059 1 91.75 229 LEU B CA 1
ATOM 3932 C C . LEU B 1 229 ? 0.723 2.256 -3.092 1 91.75 229 LEU B C 1
ATOM 3934 O O . LEU B 1 229 ? -0.354 1.885 -2.617 1 91.75 229 LEU B O 1
ATOM 3938 N N . ARG B 1 230 ? 1.228 3.396 -2.816 1 92.06 230 ARG B N 1
ATOM 3939 C CA . ARG B 1 230 ? 0.576 4.324 -1.898 1 92.06 230 ARG B CA 1
ATOM 3940 C C . ARG B 1 230 ? -0.764 4.797 -2.455 1 92.06 230 ARG B C 1
ATOM 3942 O O . ARG B 1 230 ? -1.737 4.934 -1.713 1 92.06 230 ARG B O 1
ATOM 3949 N N . ARG B 1 231 ? -0.773 5.055 -3.693 1 91.62 231 ARG B N 1
ATOM 3950 C CA . ARG B 1 231 ? -2.023 5.457 -4.328 1 91.62 231 ARG B CA 1
ATOM 3951 C C . ARG B 1 231 ? -3.061 4.34 -4.254 1 91.62 231 ARG B C 1
ATOM 3953 O O . ARG B 1 231 ? -4.227 4.59 -3.938 1 91.62 231 ARG B O 1
ATOM 3960 N N . ASP B 1 232 ? -2.633 3.141 -4.547 1 93.12 232 ASP B N 1
ATOM 3961 C CA . ASP B 1 232 ? -3.543 2 -4.492 1 93.12 232 ASP B CA 1
ATOM 3962 C C . ASP B 1 232 ? -4.035 1.759 -3.068 1 93.12 232 ASP B C 1
ATOM 3964 O O . ASP B 1 232 ? -5.195 1.399 -2.859 1 93.12 232 ASP B O 1
ATOM 3968 N N . HIS B 1 233 ? -3.111 1.906 -2.17 1 95.19 233 HIS B N 1
ATOM 3969 C CA . HIS B 1 233 ? -3.465 1.778 -0.76 1 95.19 233 HIS B CA 1
ATOM 3970 C C . HIS B 1 233 ? -4.59 2.736 -0.385 1 95.19 233 HIS B C 1
ATOM 3972 O O . HIS B 1 233 ? -5.559 2.338 0.266 1 95.19 233 HIS B O 1
ATOM 3978 N N . PHE B 1 234 ? -4.473 3.93 -0.844 1 96.19 234 PHE B N 1
ATOM 3979 C CA . PHE B 1 234 ? -5.5 4.926 -0.565 1 96.19 234 PHE B CA 1
ATOM 3980 C C . PHE B 1 234 ? -6.805 4.562 -1.266 1 96.19 234 PHE B C 1
ATOM 3982 O O . PHE B 1 234 ? -7.883 4.676 -0.678 1 96.19 234 PHE B O 1
ATOM 3989 N N . GLN B 1 235 ? -6.727 4.109 -2.457 1 95.5 235 GLN B N 1
ATOM 3990 C CA . GLN B 1 235 ? -7.914 3.699 -3.197 1 95.5 235 GLN B CA 1
ATOM 3991 C C . GLN B 1 235 ? -8.656 2.578 -2.471 1 95.5 235 GLN B C 1
ATOM 3993 O O . GLN B 1 235 ? -9.891 2.549 -2.455 1 95.5 235 GLN B O 1
ATOM 3998 N N . LEU B 1 236 ? -7.906 1.686 -1.894 1 96.44 236 LEU B N 1
ATOM 3999 C CA . LEU B 1 236 ? -8.516 0.584 -1.16 1 96.44 236 LEU B CA 1
ATOM 4000 C C . LEU B 1 236 ? -9.234 1.094 0.088 1 96.44 236 LEU B C 1
ATOM 4002 O O . LEU B 1 236 ? -10.305 0.597 0.442 1 96.44 236 LEU B O 1
ATOM 4006 N N . GLN B 1 237 ? -8.633 2.088 0.77 1 97.69 237 GLN B N 1
ATOM 4007 C CA . GLN B 1 237 ? -9.312 2.707 1.9 1 97.69 237 GLN B CA 1
ATOM 4008 C C . GLN B 1 237 ? -10.664 3.285 1.478 1 97.69 237 GLN B C 1
ATOM 4010 O O . GLN B 1 237 ? -11.672 3.076 2.152 1 97.69 237 GLN B O 1
ATOM 4015 N N . LEU B 1 238 ? -10.617 3.982 0.359 1 97.56 238 LEU B N 1
ATOM 4016 C CA . LEU B 1 238 ? -11.836 4.605 -0.139 1 97.56 238 LEU B CA 1
ATOM 4017 C C . LEU B 1 238 ? -12.883 3.553 -0.483 1 97.56 238 LEU B C 1
ATOM 4019 O O . LEU B 1 238 ? -14.062 3.717 -0.164 1 97.56 238 LEU B O 1
ATOM 4023 N N . ALA B 1 239 ? -12.422 2.492 -1.12 1 96.62 239 ALA B N 1
ATOM 4024 C CA . ALA B 1 239 ? -13.344 1.42 -1.495 1 96.62 239 ALA B CA 1
ATOM 4025 C C . ALA B 1 239 ? -13.977 0.784 -0.26 1 96.62 239 ALA B C 1
ATOM 4027 O O . ALA B 1 239 ? -15.172 0.492 -0.251 1 96.62 239 ALA B O 1
ATOM 4028 N N . LEU B 1 240 ? -13.195 0.582 0.721 1 97.38 240 LEU B N 1
ATOM 4029 C CA . LEU B 1 240 ? -13.688 -0.016 1.957 1 97.38 240 LEU B CA 1
ATOM 4030 C C . LEU B 1 240 ? -14.711 0.894 2.631 1 97.38 240 LEU B C 1
ATOM 4032 O O . LEU B 1 240 ? -15.781 0.437 3.045 1 97.38 240 LEU B O 1
ATOM 4036 N N . LEU B 1 241 ? -14.367 2.162 2.711 1 97.88 241 LEU B N 1
ATOM 4037 C CA . LEU B 1 241 ? -15.273 3.123 3.33 1 97.88 241 LEU B CA 1
ATOM 4038 C C . LEU B 1 241 ? -16.578 3.238 2.535 1 97.88 241 LEU B C 1
ATOM 4040 O O . LEU B 1 241 ? -17.656 3.357 3.117 1 97.88 241 LEU B O 1
ATOM 4044 N N . LYS B 1 242 ? -16.438 3.146 1.231 1 96.56 242 LYS B N 1
ATOM 4045 C CA . LYS B 1 242 ? -17.625 3.156 0.377 1 96.56 242 LYS B CA 1
ATOM 4046 C C . LYS B 1 242 ? -18.5 1.938 0.64 1 96.56 242 LYS B C 1
ATOM 4048 O O . LYS B 1 242 ? -19.719 2.061 0.764 1 96.56 242 LYS B O 1
ATOM 4053 N N . GLU B 1 243 ? -17.859 0.773 0.705 1 96.25 243 GLU B N 1
ATOM 4054 C CA . GLU B 1 243 ? -18.578 -0.459 0.987 1 96.25 243 GLU B CA 1
ATOM 4055 C C . GLU B 1 243 ? -19.297 -0.38 2.334 1 96.25 243 GLU B C 1
ATOM 4057 O O . GLU B 1 243 ? -20.375 -0.956 2.508 1 96.25 243 GLU B O 1
ATOM 4062 N N . ARG B 1 244 ? -18.766 0.365 3.246 1 96.5 244 ARG B N 1
ATOM 4063 C CA . ARG B 1 244 ? -19.344 0.507 4.582 1 96.5 244 ARG B CA 1
ATOM 4064 C C . ARG B 1 244 ? -20.344 1.654 4.629 1 96.5 244 ARG B C 1
ATOM 4066 O O . ARG B 1 244 ? -20.875 1.98 5.695 1 96.5 244 ARG B O 1
ATOM 4073 N N . GLY B 1 245 ? -20.531 2.381 3.545 1 96.44 245 GLY B N 1
ATOM 4074 C CA . GLY B 1 245 ? -21.531 3.424 3.426 1 96.44 245 GLY B CA 1
ATOM 4075 C C . GLY B 1 245 ? -21.109 4.746 4.035 1 96.44 245 GLY B C 1
ATOM 4076 O O . GLY B 1 245 ? -21.938 5.547 4.457 1 96.44 245 GLY B O 1
ATOM 4077 N N . PHE B 1 246 ? -19.844 4.957 4.156 1 97.75 246 PHE B N 1
ATOM 4078 C CA . PHE B 1 246 ? -19.344 6.188 4.766 1 97.75 246 PHE B CA 1
ATOM 4079 C C . PHE B 1 246 ? -18.812 7.141 3.707 1 97.75 246 PHE B C 1
ATOM 4081 O O . PHE B 1 246 ? -17.859 6.809 2.99 1 97.75 246 PHE B O 1
ATOM 4088 N N . PRO B 1 247 ? -19.297 8.359 3.629 1 97.62 247 PRO B N 1
ATOM 4089 C CA . PRO B 1 247 ? -18.938 9.281 2.549 1 97.62 247 PRO B CA 1
ATOM 4090 C C . PRO B 1 247 ? -17.547 9.883 2.74 1 97.62 247 PRO B C 1
ATOM 4092 O O . PRO B 1 247 ? -17.234 10.398 3.816 1 97.62 247 PRO B O 1
ATOM 4095 N N . VAL B 1 248 ? -16.797 9.758 1.725 1 98.31 248 VAL B N 1
ATOM 4096 C CA . VAL B 1 248 ? -15.492 10.406 1.655 1 98.31 248 VAL B CA 1
ATOM 4097 C C . VAL B 1 248 ? -15.391 11.234 0.375 1 98.31 248 VAL B C 1
ATOM 4099 O O . VAL B 1 248 ? -15.695 10.742 -0.714 1 98.31 248 VAL B O 1
ATOM 4102 N N . TYR B 1 249 ? -15.016 12.484 0.526 1 97.81 249 TYR B N 1
ATOM 4103 C CA . TYR B 1 249 ? -14.805 13.383 -0.604 1 97.81 249 TYR B CA 1
ATOM 4104 C C . TYR B 1 249 ? -13.328 13.75 -0.745 1 97.81 249 TYR B C 1
ATOM 4106 O O . TYR B 1 249 ? -12.688 14.156 0.226 1 97.81 249 TYR B O 1
ATOM 4114 N N . VAL B 1 250 ? -12.844 13.547 -1.965 1 97.62 250 VAL B N 1
ATOM 4115 C CA . VAL B 1 250 ? -11.414 13.766 -2.184 1 97.62 250 VAL B CA 1
ATOM 4116 C C . VAL B 1 250 ? -11.211 14.945 -3.127 1 97.62 250 VAL B C 1
ATOM 4118 O O . VAL B 1 250 ? -11.789 14.984 -4.219 1 97.62 250 VAL B O 1
ATOM 4121 N N . MET B 1 251 ? -10.453 15.875 -2.689 1 95.62 251 MET B N 1
ATOM 4122 C CA . MET B 1 251 ? -9.984 16.969 -3.545 1 95.62 251 MET B CA 1
ATOM 4123 C C . MET B 1 251 ? -8.516 16.781 -3.895 1 95.62 251 MET B C 1
ATOM 4125 O O . MET B 1 251 ? -7.652 16.781 -3.01 1 95.62 251 MET B O 1
ATOM 4129 N N . VAL B 1 252 ? -8.227 16.656 -5.16 1 93.69 252 VAL B N 1
ATOM 4130 C CA . VAL B 1 252 ? -6.863 16.469 -5.637 1 93.69 252 VAL B CA 1
ATOM 4131 C C . VAL B 1 252 ? -6.301 17.812 -6.129 1 93.69 252 VAL B C 1
ATOM 4133 O O . VAL B 1 252 ? -6.93 18.5 -6.938 1 93.69 252 VAL B O 1
ATOM 4136 N N . SER B 1 253 ? -5.152 18.188 -5.652 1 91.5 253 SER B N 1
ATOM 4137 C CA . SER B 1 253 ? -4.469 19.375 -6.145 1 91.5 253 SER B CA 1
ATOM 4138 C C . SER B 1 253 ? -3.162 19.016 -6.844 1 91.5 253 SER B C 1
ATOM 4140 O O . SER B 1 253 ? -2.248 18.469 -6.219 1 91.5 253 SER B O 1
ATOM 4142 N N . ASN B 1 254 ? -3.129 19.234 -8.086 1 86.88 254 ASN B N 1
ATOM 4143 C CA . ASN B 1 254 ? -1.894 19.109 -8.852 1 86.88 254 ASN B CA 1
ATOM 4144 C C . ASN B 1 254 ? -1.078 20.406 -8.812 1 86.88 254 ASN B C 1
ATOM 4146 O O . ASN B 1 254 ? -1.369 21.344 -9.547 1 86.88 254 ASN B O 1
ATOM 4150 N N . LEU B 1 255 ? -0.1 20.406 -7.984 1 84.69 255 LEU B N 1
ATOM 4151 C CA . LEU B 1 255 ? 0.652 21.625 -7.734 1 84.69 255 LEU B CA 1
ATOM 4152 C C . LEU B 1 255 ? 2.055 21.531 -8.32 1 84.69 255 LEU B C 1
ATOM 4154 O O . LEU B 1 255 ? 2.576 20.438 -8.523 1 84.69 255 LEU B O 1
ATOM 4158 N N . PRO B 1 256 ? 2.625 22.609 -8.648 1 76.56 256 PRO B N 1
ATOM 4159 C CA . PRO B 1 256 ? 4.016 22.594 -9.102 1 76.56 256 PRO B CA 1
ATOM 4160 C C . PRO B 1 256 ? 4.977 22.031 -8.047 1 76.56 256 PRO B C 1
ATOM 4162 O O . PRO B 1 256 ? 4.773 22.25 -6.852 1 76.56 256 PRO B O 1
ATOM 4165 N N . PRO B 1 257 ? 5.938 21.297 -8.594 1 71 257 PRO B N 1
ATOM 4166 C CA . PRO B 1 257 ? 6.91 20.766 -7.633 1 71 257 PRO B CA 1
ATOM 4167 C C . PRO B 1 257 ? 7.727 21.859 -6.949 1 71 257 PRO B C 1
ATOM 4169 O O . PRO B 1 257 ? 8.062 22.859 -7.578 1 71 257 PRO B O 1
ATOM 4172 N N . VAL B 1 258 ? 7.816 21.75 -5.66 1 67.75 258 VAL B N 1
ATOM 4173 C CA . VAL B 1 258 ? 8.625 22.688 -4.891 1 67.75 258 VAL B CA 1
ATOM 4174 C C . VAL B 1 258 ? 9.93 22.016 -4.457 1 67.75 258 VAL B C 1
ATOM 4176 O O . VAL B 1 258 ? 9.922 20.844 -4.035 1 67.75 258 VAL B O 1
ATOM 4179 N N . SER B 1 259 ? 10.961 22.594 -4.906 1 63.66 259 SER B N 1
ATOM 4180 C CA . SER B 1 259 ? 12.266 22.109 -4.48 1 63.66 259 SER B CA 1
ATOM 4181 C C . SER B 1 259 ? 12.961 23.125 -3.572 1 63.66 259 SER B C 1
ATOM 4183 O O . SER B 1 259 ? 12.578 24.297 -3.529 1 63.66 259 SER B O 1
ATOM 4185 N N . PRO B 1 260 ? 13.914 22.609 -2.754 1 57.5 260 PRO B N 1
ATOM 4186 C CA . PRO B 1 260 ? 14.641 23.516 -1.875 1 57.5 260 PRO B CA 1
ATOM 4187 C C . PRO B 1 260 ? 15.234 24.703 -2.627 1 57.5 260 PRO B C 1
ATOM 4189 O O . PRO B 1 260 ? 15.398 25.797 -2.053 1 57.5 260 PRO B O 1
ATOM 4192 N N . THR B 1 261 ? 15.531 24.453 -3.867 1 60 261 THR B N 1
ATOM 4193 C CA . THR B 1 261 ? 16.172 25.516 -4.625 1 60 261 THR B CA 1
ATOM 4194 C C . THR B 1 261 ? 15.133 26.422 -5.277 1 60 261 THR B C 1
ATOM 4196 O O . THR B 1 261 ? 15.469 27.469 -5.84 1 60 261 THR B O 1
ATOM 4199 N N . GLN B 1 262 ? 13.922 26.109 -5.227 1 65.12 262 GLN B N 1
ATOM 4200 C CA . GLN B 1 262 ? 12.867 26.891 -5.867 1 65.12 262 GLN B CA 1
ATOM 4201 C C . GLN B 1 262 ? 11.75 27.219 -4.887 1 65.12 262 GLN B C 1
ATOM 4203 O O . GLN B 1 262 ? 10.578 26.938 -5.164 1 65.12 262 GLN B O 1
ATOM 4208 N N . MET B 1 263 ? 12.156 27.859 -3.895 1 62.5 263 MET B N 1
ATOM 4209 C CA . MET B 1 263 ? 11.219 28.141 -2.812 1 62.5 263 MET B CA 1
ATOM 4210 C C . MET B 1 263 ? 10.102 29.062 -3.287 1 62.5 263 MET B C 1
ATOM 4212 O O . MET B 1 263 ? 8.992 29.016 -2.762 1 62.5 263 MET B O 1
ATOM 4216 N N . GLU B 1 264 ? 10.422 29.938 -4.246 1 69.44 264 GLU B N 1
ATOM 4217 C CA . GLU B 1 264 ? 9.398 30.797 -4.844 1 69.44 264 GLU B CA 1
ATOM 4218 C C . GLU B 1 264 ? 8.227 29.953 -5.367 1 69.44 264 GLU B C 1
ATOM 4220 O O . GLU B 1 264 ? 7.09 30.422 -5.391 1 69.44 264 GLU B O 1
ATOM 4225 N N . ARG B 1 265 ? 8.578 28.844 -5.59 1 75.25 265 ARG B N 1
ATOM 4226 C CA . ARG B 1 265 ? 7.547 27.922 -6.086 1 75.25 265 ARG B CA 1
ATOM 4227 C C . ARG B 1 265 ? 6.602 27.516 -4.965 1 75.25 265 ARG B C 1
ATOM 4229 O O . ARG B 1 265 ? 5.48 27.062 -5.227 1 75.25 265 ARG B O 1
ATOM 4236 N N . GLY B 1 266 ? 7.098 27.734 -3.775 1 79.56 266 GLY B N 1
ATOM 4237 C CA . GLY B 1 266 ? 6.227 27.469 -2.645 1 79.56 266 GLY B CA 1
ATOM 4238 C C . GLY B 1 266 ? 5.055 28.422 -2.547 1 79.56 266 GLY B C 1
ATOM 4239 O O . GLY B 1 266 ? 3.924 28.016 -2.285 1 79.56 266 GLY B O 1
ATOM 4240 N N . PHE B 1 267 ? 5.293 29.688 -2.852 1 81.62 267 PHE B N 1
ATOM 4241 C CA . PHE B 1 267 ? 4.234 30.688 -2.846 1 81.62 267 PHE B CA 1
ATOM 4242 C C . PHE B 1 267 ? 3.209 30.391 -3.936 1 81.62 267 PHE B C 1
ATOM 4244 O O . PHE B 1 267 ? 2.002 30.516 -3.707 1 81.62 267 PHE B O 1
ATOM 4251 N N . ASP B 1 268 ? 3.754 30.031 -4.996 1 86.69 268 ASP B N 1
ATOM 4252 C CA . ASP B 1 268 ? 2.873 29.703 -6.113 1 86.69 268 ASP B CA 1
ATOM 4253 C C . ASP B 1 268 ? 2.008 28.484 -5.797 1 86.69 268 ASP B C 1
ATOM 4255 O O . ASP B 1 268 ? 0.816 28.469 -6.113 1 86.69 268 ASP B O 1
ATOM 4259 N N . ALA B 1 269 ? 2.617 27.562 -5.172 1 88.62 269 ALA B N 1
ATOM 4260 C CA . ALA B 1 269 ? 1.887 26.344 -4.809 1 88.62 269 ALA B CA 1
ATOM 4261 C C . ALA B 1 269 ? 0.764 26.656 -3.824 1 88.62 269 ALA B C 1
ATOM 4263 O O . ALA B 1 269 ? -0.347 26.141 -3.957 1 88.62 269 ALA B O 1
ATOM 4264 N N . LEU B 1 270 ? 1.076 27.5 -2.877 1 92.25 270 LEU B N 1
ATOM 4265 C CA . LEU B 1 270 ? 0.088 27.922 -1.887 1 92.25 270 LEU B CA 1
ATOM 4266 C C . LEU B 1 270 ? -1.086 28.625 -2.553 1 92.25 270 LEU B C 1
ATOM 4268 O O . LEU B 1 270 ? -2.244 28.297 -2.295 1 92.25 270 LEU B O 1
ATOM 4272 N N . HIS B 1 271 ? -0.786 29.516 -3.432 1 92.25 271 HIS B N 1
ATOM 4273 C CA . HIS B 1 271 ? -1.814 30.281 -4.117 1 92.25 271 HIS B CA 1
ATOM 4274 C C . HIS B 1 271 ? -2.652 29.406 -5.035 1 92.25 271 HIS B C 1
ATOM 4276 O O . HIS B 1 271 ? -3.881 29.5 -5.043 1 92.25 271 HIS B O 1
ATOM 4282 N N . GLN B 1 272 ? -2.035 28.594 -5.75 1 93.56 272 GLN B N 1
ATOM 4283 C CA . GLN B 1 272 ? -2.746 27.703 -6.656 1 93.56 272 GLN B CA 1
ATOM 4284 C C . GLN B 1 272 ? -3.643 26.734 -5.883 1 93.56 272 GLN B C 1
ATOM 4286 O O . GLN B 1 272 ? -4.746 26.422 -6.328 1 93.56 272 GLN B O 1
ATOM 4291 N N . ALA B 1 273 ? -3.162 26.266 -4.766 1 95.25 273 ALA B N 1
ATOM 4292 C CA . ALA B 1 273 ? -3.959 25.359 -3.945 1 95.25 273 ALA B CA 1
ATOM 4293 C C . ALA B 1 273 ? -5.215 26.062 -3.424 1 95.25 273 ALA B C 1
ATOM 4295 O O . ALA B 1 273 ? -6.293 25.453 -3.385 1 95.25 273 ALA B O 1
ATOM 4296 N N . ARG B 1 274 ? -5.016 27.312 -3.025 1 95.94 274 ARG B N 1
ATOM 4297 C CA . ARG B 1 274 ? -6.16 28.094 -2.561 1 95.94 274 ARG B CA 1
ATOM 4298 C C . ARG B 1 274 ? -7.211 28.219 -3.658 1 95.94 274 ARG B C 1
ATOM 4300 O O . ARG B 1 274 ? -8.391 27.953 -3.432 1 95.94 274 ARG B O 1
ATOM 4307 N N . LEU B 1 275 ? -6.797 28.562 -4.828 1 94.75 275 LEU B N 1
ATOM 4308 C CA . LEU B 1 275 ? -7.707 28.766 -5.953 1 94.75 275 LEU B CA 1
ATOM 4309 C C . LEU B 1 275 ? -8.359 27.438 -6.355 1 94.75 275 LEU B C 1
ATOM 4311 O O . LEU B 1 275 ? -9.562 27.406 -6.633 1 94.75 275 LEU B O 1
ATOM 4315 N N . SER B 1 276 ? -7.574 26.453 -6.363 1 94 276 SER B N 1
ATOM 4316 C CA . SER B 1 276 ? -8.094 25.125 -6.699 1 94 276 SER B CA 1
ATOM 4317 C C . SER B 1 276 ? -9.164 24.688 -5.707 1 94 276 SER B C 1
ATOM 4319 O O . SER B 1 276 ? -10.18 24.109 -6.094 1 94 276 SER B O 1
ATOM 4321 N N . ALA B 1 277 ? -8.938 24.969 -4.465 1 96.5 277 ALA B N 1
ATOM 4322 C CA . ALA B 1 277 ? -9.906 24.609 -3.426 1 96.5 277 ALA B CA 1
ATOM 4323 C C . ALA B 1 277 ? -11.211 25.375 -3.613 1 96.5 277 ALA B C 1
ATOM 4325 O O . ALA B 1 277 ? -12.297 24.766 -3.578 1 96.5 277 ALA B O 1
ATOM 4326 N N . GLU B 1 278 ? -11.109 26.641 -3.867 1 95.81 278 GLU B N 1
ATOM 4327 C CA . GLU B 1 278 ? -12.297 27.469 -4.055 1 95.81 278 GLU B CA 1
ATOM 4328 C C . GLU B 1 278 ? -13.141 26.969 -5.223 1 95.81 278 GLU B C 1
ATOM 4330 O O . GLU B 1 278 ? -14.359 26.859 -5.117 1 95.81 278 GLU B O 1
ATOM 4335 N N . ARG B 1 279 ? -12.477 26.578 -6.246 1 94.62 279 ARG B N 1
ATOM 4336 C CA . ARG B 1 279 ? -13.172 26.062 -7.418 1 94.62 279 ARG B CA 1
ATOM 4337 C C . ARG B 1 279 ? -13.82 24.703 -7.125 1 94.62 279 ARG B C 1
ATOM 4339 O O . ARG B 1 279 ? -14.945 24.453 -7.539 1 94.62 279 ARG B O 1
ATOM 4346 N N . ALA B 1 280 ? -13.109 23.891 -6.438 1 95.06 280 ALA B N 1
ATOM 4347 C CA . ALA B 1 280 ? -13.594 22.547 -6.141 1 95.06 280 ALA B CA 1
ATOM 4348 C C . ALA B 1 280 ? -14.828 22.594 -5.246 1 95.06 280 ALA B C 1
ATOM 4350 O O . ALA B 1 280 ? -15.781 21.828 -5.453 1 95.06 280 ALA B O 1
ATOM 4351 N N . PHE B 1 281 ? -14.844 23.484 -4.293 1 97 281 PHE B N 1
ATOM 4352 C CA . PHE B 1 281 ? -15.961 23.578 -3.359 1 97 281 PHE B CA 1
ATOM 4353 C C . PHE B 1 281 ? -17.219 24.094 -4.066 1 97 281 PHE B C 1
ATOM 4355 O O . PHE B 1 281 ? -18.328 23.828 -3.617 1 97 281 PHE B O 1
ATOM 4362 N N . ALA B 1 282 ? -17.047 24.781 -5.199 1 96.06 282 ALA B N 1
ATOM 4363 C CA . ALA B 1 282 ? -18.156 25.375 -5.93 1 96.06 282 ALA B CA 1
ATOM 4364 C C . ALA B 1 282 ? -18.703 24.406 -6.973 1 96.06 282 ALA B C 1
ATOM 4366 O O . ALA B 1 282 ? -19.625 24.75 -7.723 1 96.06 282 ALA B O 1
ATOM 4367 N N . ARG B 1 283 ? -18.156 23.172 -7.012 1 95.06 283 ARG B N 1
ATOM 4368 C CA . ARG B 1 283 ? -18.578 22.156 -7.969 1 95.06 283 ARG B CA 1
ATOM 4369 C C . ARG B 1 283 ? -19.031 20.891 -7.258 1 95.06 283 ARG B C 1
ATOM 4371 O O . ARG B 1 283 ? -18.75 20.703 -6.074 1 95.06 283 ARG B O 1
ATOM 4378 N N . PRO B 1 284 ? -19.75 20.109 -7.957 1 94.25 284 PRO B N 1
ATOM 4379 C CA . PRO B 1 284 ? -20.078 18.812 -7.375 1 94.25 284 PRO B CA 1
ATOM 4380 C C . PRO B 1 284 ? -18.844 17.953 -7.125 1 94.25 284 PRO B C 1
ATOM 4382 O O . PRO B 1 284 ? -17.859 18.078 -7.836 1 94.25 284 PRO B O 1
ATOM 4385 N N . PRO B 1 285 ? -18.953 17.125 -6.094 1 92.88 285 PRO B N 1
ATOM 4386 C CA . PRO B 1 285 ? -17.812 16.25 -5.809 1 92.88 285 PRO B CA 1
ATOM 4387 C C . PRO B 1 285 ? -17.453 15.352 -6.984 1 92.88 285 PRO B C 1
ATOM 4389 O O . PRO B 1 285 ? -18.344 14.875 -7.695 1 92.88 285 PRO B O 1
ATOM 4392 N N . VAL B 1 286 ? -16.125 15.141 -7.168 1 89.62 286 VAL B N 1
ATOM 4393 C CA . VAL B 1 286 ? -15.609 14.273 -8.219 1 89.62 286 VAL B CA 1
ATOM 4394 C C . VAL B 1 286 ? -14.977 13.031 -7.59 1 89.62 286 VAL B C 1
ATOM 4396 O O . VAL B 1 286 ? -14.219 13.125 -6.625 1 89.62 286 VAL B O 1
ATOM 4399 N N . PRO B 1 287 ? -15.312 11.82 -8.203 1 86.94 287 PRO B N 1
ATOM 4400 C CA . PRO B 1 287 ? -14.688 10.602 -7.684 1 86.94 287 PRO B CA 1
ATOM 4401 C C . PRO B 1 287 ? -13.164 10.609 -7.82 1 86.94 287 PRO B C 1
ATOM 4403 O O . PRO B 1 287 ? -12.633 11.133 -8.805 1 86.94 287 PRO B O 1
ATOM 4406 N N . PHE B 1 288 ? -12.477 10.062 -6.816 1 89.25 288 PHE B N 1
ATOM 4407 C CA . PHE B 1 288 ? -11.023 10.039 -6.77 1 89.25 288 PHE B CA 1
ATOM 4408 C C . PHE B 1 288 ? -10.453 9.344 -8.008 1 89.25 288 PHE B C 1
ATOM 4410 O O . PHE B 1 288 ? -9.422 9.766 -8.539 1 89.25 288 PHE B O 1
ATOM 4417 N N . GLU B 1 289 ? -11.141 8.297 -8.469 1 79.19 289 GLU B N 1
ATOM 4418 C CA . GLU B 1 289 ? -10.664 7.496 -9.602 1 79.19 289 GLU B CA 1
ATOM 4419 C C . GLU B 1 289 ? -10.617 8.328 -10.883 1 79.19 289 GLU B C 1
ATOM 4421 O O . GLU B 1 289 ? -9.914 7.973 -11.828 1 79.19 289 GLU B O 1
ATOM 4426 N N . GLU B 1 290 ? -11.352 9.406 -10.914 1 71.06 290 GLU B N 1
ATOM 4427 C CA . GLU B 1 290 ? -11.453 10.25 -12.102 1 71.06 290 GLU B CA 1
ATOM 4428 C C . GLU B 1 290 ? -10.523 11.453 -12.008 1 71.06 290 GLU B C 1
ATOM 4430 O O . GLU B 1 290 ? -10.453 12.266 -12.93 1 71.06 290 GLU B O 1
ATOM 4435 N N . SER B 1 291 ? -9.758 11.492 -10.891 1 67.56 291 SER B N 1
ATOM 4436 C CA . SER B 1 291 ? -8.961 12.688 -10.648 1 67.56 291 SER B CA 1
ATOM 4437 C C . SER B 1 291 ? -7.516 12.484 -11.094 1 67.56 291 SER B C 1
ATOM 4439 O O . SER B 1 291 ? -7.016 11.359 -11.109 1 67.56 291 SER B O 1
#

Secondary structure (DSSP, 8-state):
-PPPPHHHHHTT--EEEEE---TTTHHHHHHHHHHHHHHT---SEEEEETHHHHHHHHHHTT--HHHHHHHHHHHHHTTS--STHHHHHH--S--TTHHHHHHHHHHHHHHHHHHH-S-SBGGG-SS-EEEEEEETTTTEEEEE-SSBHHHHHHHHH--BTTBPPEEETTEEEEEGGGT-SS-HHHHHHSTGGGG-SEEEEEE---------STTHHHHHHHHHHHHHHHHHHHHHHHHHHHHTT--EEEEE-------TT-THHHHHHHHHHHHHHHHHHTS----GGG-/-PPPPHHHHHTT--EEEEE---TTTHHHHHHHHHHHHHHT---SEEEEETHHHHHHHHHHTT--HHHHHHHHHHHHHTT-S-S-HHHHHH--S--TTHHHHHHHHHHHHHHHHHHH-S-SBGGG-SS-EEEEEEETTTTEEEEE-SSBHHHHHHHHH--BTTBPPEEETTEEEEEGGGT-SS-HHHHHHSTGGGG-SEEEEEE---------STTHHHHHHHHHHHHHHHHHHHHHHHHHHHHTT--EEEEE-------TT-THHHHHHHHHHHHHHHHHHTS----GGG-

pLDDT: mean 84.61, std 18.98, range [30.94, 98.88]